Protein AF-A0A1S3IBM8-F1 (afdb_monomer)

Foldseek 3Di:
DDPPPPVVVVVVVVDPDDDPPDDPLLVQLVLLLVVLLVLQDQDDFDDPDPPDPPDDDPDDDDDDDDDDDDDDDDDDDDDDDDDDDDDDDDDDDDDDDDDDDDDDDDDDPDDDDPLGRDDQDPVNGGFAELEEEEEELEQVDDPVLLLLVLLLVLLVLLSNCLSWNQAQPGYFYWYWYDFALVRTGTLGASNGDRHSVVVSVSSNPDDSPYHHGHALLSNLVVVLVRCVPRVPDSGQAEYEYEDAADHPDNDQNLVSLVVCVVVRYQYAYEYEADRDDVVSRPSRHDVSRYHYHPGSVSSSSSSNSSSVVSVVVSVVVVVVVVVVVVVVVVVVVVVVVVVVVVVVVVVVPDDDDCPPVCVVVVVVVVVVVVVVVVVVVVVVVVVVVVVVVVVVVVVVVVVVD

pLDDT: mean 71.66, std 25.88, range [25.94, 98.75]

Nearest PDB structures (foldseek):
  4cnb-assembly2_B  TM=8.809E-01  e=1.265E-12  Mytilus galloprovincialis
  4cn8-assembly1_A  TM=8.546E-01  e=6.283E-13  Mytilus galloprovincialis
  4cn9-assembly2_B  TM=8.819E-01  e=2.137E-12  Mytilus galloprovincialis
  4dmu-assembly5_J  TM=8.971E-01  e=1.902E-12  Homo sapiens
  4cnb-assembly1_A  TM=8.660E-01  e=1.902E-12  Mytilus galloprovincialis

Radius of gyration: 34.98 Å; Cα contacts (8 Å, |Δi|>4): 449; chains: 1; bounding box: 88×86×100 Å

Sequence (401 aa):
MKTTSIQAFIICATLVFSVEGRVDQNAMAKKILDKISSFLVPKKAAAPRGPAGGSGPPGSVAATAVKGPLGLKATSRMAATAKKAVAPRGPAGRSGTPGSVAATAVKGPLGLKATSRVAATANGEPPNLDFLFVLDSSGSIKAKHFDKAKKAVQAQVDIIDLKSKISQSGTHVGLIEFSSPAKTHVEFTLRQYTSAAAIKAAVGKINYDKGSSTATADALRLAKKHFDQHGVRDNVKVLWVITDGQSNRGGNPKIPADELKNNEVEICVVGIGDRIDWDEIKDIALPDCYFDMESYEQMLQITVLARSMARKEAATKASQAKRAWTLAVNKAKTATVAKAKTATVAKAKTPPDAAALAKAAAAARAKALAKGRAIAISKAKAASTAIAKTFAKMNSMARQQ

InterPro domains:
  IPR002035 von Willebrand factor, type A [PF00092] (130-301)
  IPR002035 von Willebrand factor, type A [PS50234] (130-309)
  IPR002035 von Willebrand factor, type A [SM00327] (128-306)
  IPR036465 von Willebrand factor A-like domain superfamily [G3DSA:3.40.50.410] (119-324)
  IPR036465 von Willebrand factor A-like domain superfamily [SSF53300] (121-302)
  IPR05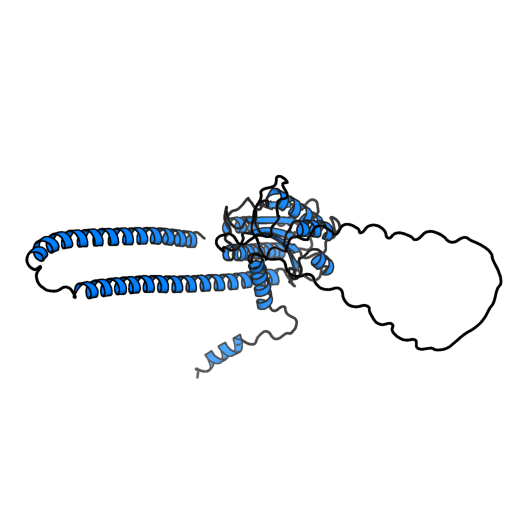0525 Extracellular Matrix Assembly and Organization [PTHR24020] (119-308)

Secondary structure (DSSP, 8-state):
--SSTTHHHHHHTT-----TTS--HHHHHHHHHHHHHHTTSPPPPPPPPPPPPPPPPPP-PPP----------------------PPPPPPPPPPPPPPPP-------S-------TT---TT-PPPPEEEEEEEE--TTS-HHHHHHHHHHHHHHHHHHHHHS-BSSSSBEEEEEEESSGGG-EEEE-TTT--SHHHHHHHHHH------SS--HHHHHHHHHHHHHHH--SSSEEEEEEEESS---SSS-THHHHHHHHHTTEEEEEEEESTT--HHHHHHHSPTT-EEEES-HHHHHHHHHHHHHHHHHHHHHHHHHHHHHHHHHHHHHHHHHHHHHHHHHHHTT---S--HHHHHHHHHHHHHHHHHHHHHHHHHHHHHHHHHHHHHHHHHHHHH--

Mean predicted aligned error: 17.94 Å

Organism: Lingula anatina (NCBI:txid7574)

Solvent-accessible surface area (backbone atoms only — not comparable to full-atom values): 23576 Å² total; per-residue (Å²): 141,82,84,68,69,62,61,55,53,65,60,57,75,77,68,84,80,89,63,97,86,64,82,56,52,67,60,52,14,46,50,55,50,50,53,62,53,50,69,37,49,62,55,78,65,73,73,79,80,70,78,78,78,72,81,72,78,81,79,84,76,84,81,87,84,87,90,83,82,90,81,86,89,83,88,85,82,85,86,82,89,79,92,77,83,87,77,82,81,76,82,82,81,81,81,81,81,88,79,79,93,78,91,78,94,75,94,74,99,68,93,73,78,80,86,61,56,58,64,62,44,99,83,73,49,66,59,36,36,36,38,33,38,36,40,60,34,22,52,89,58,48,72,74,42,49,52,31,47,41,54,23,50,40,30,46,43,54,39,43,39,73,76,42,51,42,27,90,90,44,18,26,49,23,36,30,40,25,9,27,73,92,55,47,46,75,79,42,49,39,81,72,44,49,39,58,67,57,47,38,53,52,51,70,68,60,72,84,74,63,24,88,36,34,17,49,16,44,44,38,45,49,49,44,55,44,38,73,71,60,51,75,57,100,41,49,38,33,36,42,37,39,38,53,60,47,65,77,36,69,59,72,39,44,60,39,28,49,54,33,47,74,69,63,34,47,32,29,35,38,40,30,39,90,57,46,49,67,66,62,48,59,57,38,24,42,89,94,28,67,42,90,30,79,33,47,67,53,45,27,52,25,34,47,49,25,32,53,52,48,50,52,53,50,54,50,52,52,51,49,52,53,50,53,51,52,52,51,54,51,52,54,51,50,52,51,52,50,55,51,52,54,57,55,59,68,66,74,74,73,83,95,85,53,78,78,61,46,60,64,50,46,57,54,44,53,56,50,50,52,52,49,50,51,50,51,50,50,52,51,48,50,52,49,51,53,51,49,50,53,49,50,51,54,52,49,56,65,70,76,104

Structure (mmCIF, N/CA/C/O backbone):
data_AF-A0A1S3IBM8-F1
#
_entry.id   AF-A0A1S3IBM8-F1
#
loop_
_atom_site.group_PDB
_atom_site.id
_atom_site.type_symbol
_atom_site.label_atom_id
_atom_site.label_alt_id
_atom_site.label_comp_id
_atom_site.label_asym_id
_atom_site.label_entity_id
_atom_site.label_seq_id
_atom_site.pdbx_PDB_ins_code
_atom_site.Cartn_x
_atom_site.Cartn_y
_atom_site.Cartn_z
_atom_site.occupancy
_atom_site.B_iso_or_equiv
_atom_site.auth_seq_id
_atom_site.auth_comp_id
_atom_site.auth_asym_id
_atom_site.auth_atom_id
_atom_site.pdbx_PDB_model_num
ATOM 1 N N . MET A 1 1 ? 30.292 -3.135 45.418 1.00 42.59 1 MET A N 1
ATOM 2 C CA . MET A 1 1 ? 30.169 -3.835 44.112 1.00 42.59 1 MET A CA 1
ATOM 3 C C . MET A 1 1 ? 28.907 -4.698 44.186 1.00 42.59 1 MET A C 1
ATOM 5 O O . MET A 1 1 ? 28.865 -5.529 45.068 1.00 42.59 1 MET A O 1
ATOM 9 N N . LYS A 1 2 ? 27.815 -4.566 43.429 1.00 42.88 2 LYS A N 1
ATOM 10 C CA . LYS A 1 2 ? 27.497 -3.876 42.174 1.00 42.88 2 LYS A CA 1
ATOM 11 C C . LYS A 1 2 ? 26.000 -3.482 42.212 1.00 42.88 2 LYS A C 1
ATOM 13 O O . LYS A 1 2 ? 25.145 -4.329 41.993 1.00 42.88 2 LYS A O 1
ATOM 18 N N . THR A 1 3 ? 25.678 -2.214 42.456 1.00 43.75 3 THR A N 1
ATOM 19 C CA . THR A 1 3 ? 24.352 -1.612 42.160 1.00 43.75 3 THR A CA 1
ATOM 20 C C . THR A 1 3 ? 24.443 -0.547 41.061 1.00 43.75 3 THR A C 1
ATOM 22 O O . THR A 1 3 ? 23.444 0.030 40.651 1.00 43.75 3 THR A O 1
ATOM 25 N N . THR A 1 4 ? 25.630 -0.348 40.490 1.00 46.41 4 THR A N 1
ATOM 26 C CA . THR A 1 4 ? 25.917 0.640 39.440 1.00 46.41 4 THR A CA 1
ATOM 27 C C . THR A 1 4 ? 25.684 0.141 38.009 1.00 46.41 4 THR A C 1
ATOM 29 O O . THR A 1 4 ? 25.789 0.920 37.069 1.00 46.41 4 THR A O 1
ATOM 32 N N . SER A 1 5 ? 25.320 -1.130 37.803 1.00 51.97 5 SER A N 1
ATOM 33 C CA . SER A 1 5 ? 25.244 -1.713 36.450 1.00 51.97 5 SER A CA 1
ATOM 34 C C . SER A 1 5 ? 23.889 -1.559 35.745 1.00 51.97 5 SER A C 1
ATOM 36 O O . SER A 1 5 ? 23.819 -1.796 34.544 1.00 51.97 5 SER A O 1
ATOM 38 N N . ILE A 1 6 ? 22.817 -1.170 36.447 1.00 45.03 6 ILE A N 1
ATOM 39 C CA . ILE A 1 6 ? 21.471 -1.077 35.843 1.00 45.03 6 ILE A CA 1
ATOM 40 C C . ILE A 1 6 ? 21.149 0.357 35.399 1.00 45.03 6 ILE A C 1
ATOM 42 O O . ILE A 1 6 ? 20.525 0.546 34.358 1.00 45.03 6 ILE A O 1
ATOM 46 N N . GLN A 1 7 ? 21.662 1.380 36.090 1.00 41.28 7 GLN A N 1
ATOM 47 C CA . GLN A 1 7 ? 21.519 2.763 35.616 1.00 41.28 7 GLN A CA 1
ATOM 48 C C . GLN A 1 7 ? 22.456 3.098 34.447 1.00 41.28 7 GLN A C 1
ATOM 50 O O . GLN A 1 7 ? 22.062 3.855 33.566 1.00 41.28 7 GLN A O 1
ATOM 55 N N . ALA A 1 8 ? 23.623 2.453 34.343 1.00 40.88 8 ALA A N 1
ATOM 56 C CA . ALA A 1 8 ? 24.490 2.591 33.170 1.00 40.88 8 ALA A CA 1
ATOM 57 C C . ALA A 1 8 ? 23.877 1.968 31.898 1.00 40.88 8 ALA A C 1
ATOM 59 O O . ALA A 1 8 ? 24.121 2.457 30.801 1.00 40.88 8 ALA A O 1
ATOM 60 N N . PHE A 1 9 ? 23.023 0.944 32.024 1.00 39.56 9 PHE A N 1
ATOM 61 C CA . PHE A 1 9 ? 22.359 0.323 30.870 1.00 39.56 9 PHE A CA 1
ATOM 62 C C . PHE A 1 9 ? 21.136 1.115 30.382 1.00 39.56 9 PHE A C 1
ATOM 64 O O . PHE A 1 9 ? 20.839 1.124 29.191 1.00 39.56 9 PHE A O 1
ATOM 71 N N . ILE A 1 10 ? 20.456 1.833 31.282 1.00 40.97 10 ILE A N 1
ATOM 72 C CA . ILE A 1 10 ? 19.321 2.699 30.923 1.00 40.97 10 ILE A CA 1
ATOM 73 C C . ILE A 1 10 ? 19.801 4.048 30.361 1.00 40.97 10 ILE A C 1
ATOM 75 O O . ILE A 1 10 ? 19.114 4.630 29.529 1.00 40.97 10 ILE A O 1
ATOM 79 N N . ILE A 1 11 ? 21.001 4.510 30.732 1.00 37.56 11 ILE A N 1
ATOM 80 C CA . ILE A 1 11 ? 21.598 5.742 30.186 1.00 37.56 11 ILE A CA 1
ATOM 81 C C . ILE A 1 11 ? 22.344 5.482 28.857 1.00 37.56 11 ILE A C 1
ATOM 83 O O . ILE A 1 11 ? 22.454 6.381 28.029 1.00 37.56 11 ILE A O 1
ATOM 87 N N . CYS A 1 12 ? 22.785 4.246 28.585 1.00 33.19 12 CYS A N 1
ATOM 88 C CA . CYS A 1 12 ? 23.475 3.893 27.334 1.00 33.19 12 CYS A CA 1
ATOM 89 C C . CYS A 1 12 ? 22.524 3.481 26.184 1.00 33.19 12 CYS A C 1
ATOM 91 O O . CYS A 1 12 ? 22.919 3.501 25.022 1.00 33.19 12 CYS A O 1
ATOM 93 N N . ALA A 1 13 ? 21.246 3.185 26.462 1.00 37.09 13 ALA A N 1
ATOM 94 C CA . ALA A 1 13 ? 20.251 2.865 25.426 1.00 37.09 13 ALA A CA 1
ATOM 95 C C . ALA A 1 13 ? 19.535 4.097 24.824 1.00 37.09 13 ALA A C 1
ATOM 97 O O . ALA A 1 13 ? 18.741 3.952 23.897 1.00 37.09 13 ALA A O 1
ATOM 98 N N . THR A 1 14 ? 19.817 5.304 25.322 1.00 40.78 14 THR A N 1
ATOM 99 C CA . THR A 1 14 ? 19.247 6.576 24.836 1.00 40.78 14 THR A CA 1
ATOM 100 C C . THR A 1 14 ? 20.252 7.480 24.119 1.00 40.78 14 THR A C 1
ATOM 102 O O . THR A 1 14 ? 19.877 8.572 23.704 1.00 40.78 14 THR A O 1
ATOM 105 N N . LEU A 1 15 ? 21.499 7.041 23.905 1.00 42.06 15 LEU A N 1
ATOM 106 C CA . LEU A 1 15 ? 22.531 7.846 23.236 1.00 42.06 15 LEU A CA 1
ATOM 107 C C . LEU A 1 15 ? 23.405 7.038 22.265 1.00 42.06 15 LEU A C 1
ATOM 109 O O . LEU A 1 15 ? 24.627 7.056 22.352 1.00 42.06 15 LEU A O 1
ATOM 113 N N . VAL A 1 16 ? 22.784 6.396 21.273 1.00 42.50 16 VAL A N 1
ATOM 114 C CA . VAL A 1 16 ? 23.435 6.169 19.971 1.00 42.50 16 VAL A CA 1
ATOM 115 C C . VAL A 1 16 ? 22.404 6.404 18.871 1.00 42.50 16 VAL A C 1
ATOM 117 O O . VAL A 1 16 ? 21.746 5.475 18.427 1.00 42.50 16 VAL A O 1
ATOM 120 N N . PHE A 1 17 ? 22.218 7.669 18.495 1.00 37.12 17 PHE A N 1
ATOM 121 C CA . PHE A 1 17 ? 22.177 8.129 17.101 1.00 37.12 17 PHE A CA 1
ATOM 122 C C . PHE A 1 17 ? 22.164 9.661 17.099 1.00 37.12 17 PHE A C 1
ATOM 124 O O . PHE A 1 17 ? 21.140 10.308 16.918 1.00 37.12 17 PHE A O 1
ATOM 131 N N . SER A 1 18 ? 23.344 10.235 17.328 1.00 40.28 18 SER A N 1
ATOM 132 C CA . SER A 1 18 ? 23.696 11.521 16.735 1.00 40.28 18 SER A CA 1
ATOM 133 C C . SER A 1 18 ? 24.179 11.221 15.320 1.00 40.28 18 SER A C 1
ATOM 135 O O . SER A 1 18 ? 25.086 10.406 15.193 1.00 40.28 18 SER A O 1
ATOM 137 N N . VAL A 1 19 ? 23.513 11.766 14.299 1.00 36.59 19 VAL A N 1
ATOM 138 C CA . VAL A 1 19 ? 24.089 12.417 13.104 1.00 36.59 19 VAL A CA 1
ATOM 139 C C . VAL A 1 19 ? 22.907 13.092 12.396 1.00 36.59 19 VAL A C 1
ATOM 141 O O . VAL A 1 19 ? 22.022 12.419 11.862 1.00 36.59 19 VAL A O 1
ATOM 144 N N . GLU A 1 20 ? 22.885 14.423 12.414 1.00 43.97 20 GLU A N 1
ATOM 145 C CA . GLU A 1 20 ? 22.071 15.246 11.519 1.00 43.97 20 GLU A CA 1
ATOM 146 C C . GLU A 1 20 ? 22.307 14.797 10.070 1.00 43.97 20 GLU A C 1
ATOM 148 O O . GLU A 1 20 ? 23.433 14.817 9.579 1.00 43.97 20 GLU A O 1
ATOM 153 N N . GLY A 1 21 ? 21.245 14.320 9.416 1.00 45.16 21 GLY A N 1
ATOM 154 C CA . GLY A 1 21 ? 21.283 13.831 8.034 1.00 45.16 21 GLY A CA 1
ATOM 155 C C . GLY A 1 21 ? 20.590 12.488 7.793 1.00 45.16 21 GLY A C 1
ATOM 156 O O . GLY A 1 21 ? 20.421 12.113 6.641 1.00 45.16 21 GLY A O 1
ATOM 157 N N . ARG A 1 22 ? 20.150 11.765 8.832 1.00 54.31 22 ARG A N 1
ATOM 158 C CA . ARG A 1 22 ? 19.335 10.549 8.658 1.00 54.31 22 ARG A CA 1
ATOM 159 C C . ARG A 1 22 ? 17.860 10.856 8.841 1.00 54.31 22 ARG A C 1
ATOM 161 O O . ARG A 1 22 ? 17.474 11.460 9.839 1.00 54.31 22 ARG A O 1
ATOM 168 N N . VAL A 1 23 ? 17.040 10.392 7.901 1.00 63.94 23 VAL A N 1
ATOM 169 C CA . VAL A 1 23 ? 15.581 10.352 8.039 1.00 63.94 23 VAL A CA 1
ATOM 170 C C . VAL A 1 23 ? 15.216 9.799 9.421 1.00 63.94 23 VAL A C 1
ATOM 172 O O . VAL A 1 23 ? 15.573 8.665 9.753 1.00 63.94 23 VAL A O 1
ATOM 175 N N . ASP A 1 24 ? 14.477 10.575 10.222 1.00 86.88 24 ASP A N 1
ATOM 176 C CA . ASP A 1 24 ? 13.868 10.055 11.446 1.00 86.88 24 ASP A CA 1
ATOM 177 C C . ASP A 1 24 ? 12.844 8.984 11.053 1.00 86.88 24 ASP A C 1
ATOM 179 O O . ASP A 1 24 ? 11.724 9.267 10.613 1.00 86.88 24 ASP A O 1
ATOM 183 N N . GLN A 1 25 ? 13.255 7.723 11.200 1.00 88.31 25 GLN A N 1
ATOM 184 C CA . GLN A 1 25 ? 12.445 6.561 10.860 1.00 88.31 25 GLN A CA 1
ATOM 185 C C . GLN A 1 25 ? 11.108 6.558 11.610 1.00 88.31 25 GLN A C 1
ATOM 187 O O . GLN A 1 25 ? 10.106 6.110 11.051 1.00 88.31 25 GLN A O 1
ATOM 192 N N . ASN A 1 26 ? 11.055 7.079 12.845 1.00 91.69 26 ASN A N 1
ATOM 193 C CA . ASN A 1 26 ? 9.807 7.179 13.599 1.00 91.69 26 ASN A CA 1
ATOM 194 C C . ASN A 1 26 ? 8.888 8.237 12.994 1.00 91.69 26 ASN A C 1
ATOM 196 O O . ASN A 1 26 ? 7.699 7.970 12.803 1.00 91.69 26 ASN A O 1
ATOM 200 N N . ALA A 1 27 ? 9.426 9.414 12.667 1.00 93.81 27 ALA A N 1
ATOM 201 C CA . ALA A 1 27 ? 8.660 10.473 12.020 1.00 93.81 27 ALA A CA 1
ATOM 202 C C . ALA A 1 27 ? 8.126 10.024 10.654 1.00 93.81 27 ALA A C 1
ATOM 204 O O . ALA A 1 27 ? 6.948 10.231 10.359 1.00 93.81 27 ALA A O 1
ATOM 205 N N . MET A 1 28 ? 8.940 9.342 9.845 1.00 94.31 28 MET A N 1
ATOM 206 C CA . MET A 1 28 ? 8.507 8.835 8.543 1.00 94.31 28 MET A CA 1
ATOM 207 C C . MET A 1 28 ? 7.487 7.694 8.672 1.00 94.31 28 MET A C 1
ATOM 209 O O . MET A 1 28 ? 6.481 7.689 7.961 1.00 94.31 28 MET A O 1
ATOM 213 N N . ALA A 1 29 ? 7.677 6.773 9.622 1.00 95.69 29 ALA A N 1
ATOM 214 C CA . ALA A 1 29 ? 6.699 5.726 9.917 1.00 95.69 29 ALA A CA 1
ATOM 215 C C . ALA A 1 29 ? 5.352 6.323 10.347 1.00 95.69 29 ALA A C 1
ATOM 217 O O . ALA A 1 29 ? 4.295 5.895 9.874 1.00 95.69 29 ALA A O 1
ATOM 218 N N . LYS A 1 30 ? 5.387 7.356 11.196 1.00 95.44 30 LYS A N 1
ATOM 219 C CA . LYS A 1 30 ? 4.201 8.111 11.600 1.00 95.44 30 LYS A CA 1
ATOM 220 C C . LYS A 1 30 ? 3.569 8.842 10.415 1.00 95.44 30 LYS A C 1
ATOM 222 O O . LYS A 1 30 ? 2.357 8.765 10.258 1.00 95.44 30 LYS A O 1
ATOM 227 N N . LYS A 1 31 ? 4.361 9.472 9.538 1.00 95.50 31 LYS A N 1
ATOM 228 C CA . LYS A 1 31 ? 3.876 10.140 8.316 1.00 95.50 31 LYS A CA 1
ATOM 229 C C . LYS A 1 31 ? 3.099 9.171 7.421 1.00 95.50 31 LYS A C 1
ATOM 231 O O . LYS A 1 31 ? 2.000 9.501 6.983 1.00 95.50 31 LYS A O 1
ATOM 236 N N . ILE A 1 32 ? 3.625 7.964 7.191 1.00 94.62 32 ILE A N 1
ATOM 237 C CA . ILE A 1 32 ? 2.930 6.910 6.431 1.00 94.62 32 ILE A CA 1
ATOM 238 C C . ILE A 1 32 ? 1.613 6.536 7.119 1.00 94.62 32 ILE A C 1
ATOM 240 O O . ILE A 1 32 ? 0.559 6.500 6.480 1.00 94.62 32 ILE A O 1
ATOM 244 N N . LEU A 1 33 ? 1.657 6.284 8.429 1.00 94.75 33 LEU A N 1
ATOM 245 C CA . LEU A 1 33 ? 0.488 5.871 9.202 1.00 94.75 33 LEU A CA 1
ATOM 246 C C . LEU A 1 33 ? -0.621 6.932 9.216 1.00 94.75 33 LEU A C 1
ATOM 248 O O . LEU A 1 33 ? -1.801 6.603 9.045 1.00 94.75 33 LEU A O 1
ATOM 252 N N . ASP A 1 34 ? -0.243 8.193 9.403 1.00 95.06 34 ASP A N 1
ATOM 253 C CA . ASP A 1 34 ? -1.141 9.342 9.386 1.00 95.06 34 ASP A CA 1
ATOM 254 C C . ASP A 1 34 ? -1.739 9.527 7.992 1.00 95.06 34 ASP A C 1
ATOM 256 O O . ASP A 1 34 ? -2.946 9.728 7.870 1.00 95.06 34 ASP A O 1
ATOM 260 N N . LYS A 1 35 ? -0.936 9.368 6.931 1.00 95.25 35 LYS A N 1
ATOM 261 C CA . LYS A 1 35 ? -1.424 9.484 5.554 1.00 95.25 35 LYS A CA 1
ATOM 262 C C . LYS A 1 35 ? -2.462 8.415 5.223 1.00 95.25 35 LYS A C 1
ATOM 264 O O . LYS A 1 35 ? -3.531 8.752 4.723 1.00 95.25 35 LYS A O 1
ATOM 269 N N . ILE A 1 36 ? -2.220 7.157 5.588 1.00 94.00 36 ILE A N 1
ATOM 270 C CA . ILE A 1 36 ? -3.209 6.078 5.411 1.00 94.00 36 ILE A CA 1
ATOM 271 C C . ILE A 1 36 ? -4.475 6.360 6.216 1.00 94.00 36 ILE A C 1
ATOM 273 O O . ILE A 1 36 ? -5.585 6.165 5.728 1.00 94.00 36 ILE A O 1
ATOM 277 N N . SER A 1 37 ? -4.312 6.851 7.445 1.00 93.12 37 SER A N 1
ATOM 278 C CA . SER A 1 37 ? -5.446 7.230 8.289 1.00 93.12 37 SER A CA 1
ATOM 279 C C . SER A 1 37 ? -6.232 8.402 7.689 1.00 93.12 37 SER A C 1
ATOM 281 O O . SER A 1 37 ? -7.447 8.454 7.848 1.00 93.12 37 SER A O 1
ATOM 283 N N . SER A 1 38 ? -5.573 9.309 6.962 1.00 93.00 38 SER A N 1
ATOM 284 C CA . SER A 1 38 ? -6.215 10.463 6.327 1.00 93.00 38 SER A CA 1
ATOM 285 C C . SER A 1 38 ? -7.168 10.083 5.190 1.00 93.00 38 SER A C 1
ATOM 287 O O . SER A 1 38 ? -8.171 10.768 5.007 1.00 93.00 38 SER A O 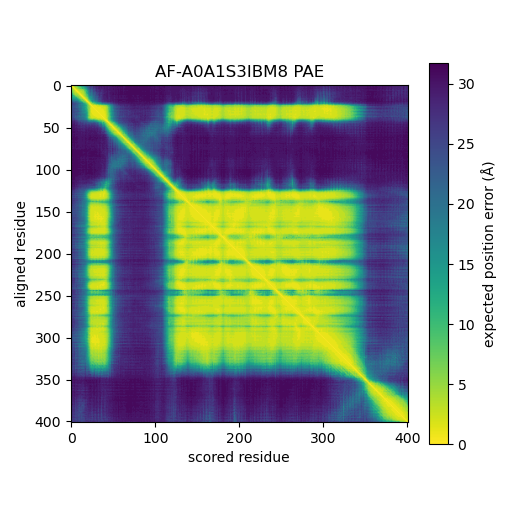1
ATOM 289 N N . PHE A 1 39 ? -6.934 8.966 4.488 1.00 92.50 39 PHE A N 1
ATOM 290 C CA . PHE A 1 39 ? -7.875 8.449 3.479 1.00 92.50 39 PHE A CA 1
ATOM 291 C C . PHE A 1 39 ? -9.205 7.998 4.092 1.00 92.50 39 PHE A C 1
ATOM 293 O O . PHE A 1 39 ? -10.223 7.937 3.411 1.00 92.50 39 PHE A O 1
ATOM 300 N N . LEU A 1 40 ? -9.198 7.693 5.391 1.00 90.25 40 LEU A N 1
ATOM 301 C CA . LEU A 1 40 ? -10.364 7.254 6.150 1.00 90.25 40 LEU A CA 1
ATOM 302 C C . LEU A 1 40 ? -11.107 8.418 6.818 1.00 90.25 40 LEU A C 1
ATOM 304 O O . LEU A 1 40 ? -12.043 8.199 7.587 1.00 90.25 40 LEU A O 1
ATOM 308 N N . VAL A 1 41 ? -10.698 9.659 6.557 1.00 85.75 41 VAL A N 1
ATOM 309 C CA . VAL A 1 41 ? -11.414 10.843 7.027 1.00 85.75 41 VAL A CA 1
ATOM 310 C C . VAL A 1 41 ? -12.356 11.304 5.913 1.00 85.75 41 VAL A C 1
ATOM 312 O O . VAL A 1 41 ? -11.876 11.649 4.831 1.00 85.75 41 VAL A O 1
ATOM 315 N N . PRO A 1 42 ? -13.683 11.352 6.148 1.00 70.81 42 PRO A N 1
ATOM 316 C CA . PRO A 1 42 ? -14.623 11.886 5.170 1.00 70.81 42 PRO A CA 1
ATOM 317 C C . PRO A 1 42 ? -14.230 13.319 4.805 1.00 70.81 42 PRO A C 1
ATOM 319 O O . PRO A 1 42 ? -14.206 14.211 5.658 1.00 70.81 42 PRO A O 1
ATOM 322 N N . LYS A 1 43 ? -13.899 13.560 3.536 1.00 64.75 43 LYS A N 1
ATOM 323 C CA . LYS A 1 43 ? -13.613 14.913 3.057 1.00 64.75 43 LYS A CA 1
ATOM 324 C C . LYS A 1 43 ? -14.944 15.646 2.920 1.00 64.75 43 LYS A C 1
ATOM 326 O O . LYS A 1 43 ? -15.854 15.157 2.257 1.00 64.75 43 LYS A O 1
ATOM 331 N N . LYS A 1 44 ? -15.065 16.824 3.541 1.00 50.34 44 LYS A N 1
ATOM 332 C CA . LYS A 1 44 ? -16.247 17.685 3.383 1.00 50.34 44 LYS A CA 1
ATOM 333 C C . LYS A 1 44 ? -16.483 17.895 1.884 1.00 50.34 44 LYS A C 1
ATOM 335 O O . LYS A 1 44 ? -15.551 18.291 1.182 1.00 50.34 44 LYS A O 1
ATOM 340 N N . ALA A 1 45 ? -17.691 17.597 1.402 1.00 46.84 45 ALA A N 1
ATOM 341 C CA . ALA A 1 45 ? -18.041 17.806 0.003 1.00 46.84 45 ALA A CA 1
ATOM 342 C C . ALA A 1 45 ? -17.708 19.256 -0.373 1.00 46.84 45 ALA A C 1
ATOM 344 O O . ALA A 1 45 ? -18.158 20.195 0.291 1.00 46.84 45 ALA A O 1
ATOM 345 N N . ALA A 1 46 ? -16.873 19.438 -1.397 1.00 38.88 46 ALA A N 1
ATOM 346 C CA . ALA A 1 46 ? -16.693 20.753 -1.985 1.00 38.88 46 ALA A CA 1
ATOM 347 C C . ALA A 1 46 ? -18.067 21.210 -2.487 1.00 38.88 46 ALA A C 1
ATOM 349 O O . ALA A 1 46 ? -18.778 20.425 -3.119 1.00 38.88 46 ALA A O 1
ATOM 350 N N . ALA A 1 47 ? -18.456 22.446 -2.166 1.00 31.97 47 ALA A N 1
ATOM 351 C CA . ALA A 1 47 ? -19.676 23.026 -2.712 1.00 31.97 47 ALA A CA 1
ATOM 352 C C . ALA A 1 47 ? -19.657 22.859 -4.243 1.00 31.97 47 ALA A C 1
ATOM 354 O O . ALA A 1 47 ? -18.579 22.998 -4.838 1.00 31.97 47 ALA A O 1
ATOM 355 N N . PRO A 1 48 ? -20.796 22.533 -4.883 1.00 38.53 48 PRO A N 1
ATOM 356 C CA . PRO A 1 48 ? -20.840 22.439 -6.333 1.00 38.53 48 PRO A CA 1
ATOM 357 C C . PRO A 1 48 ? -20.272 23.737 -6.906 1.00 38.53 48 PRO A C 1
ATOM 359 O O . PRO A 1 48 ? -20.706 24.829 -6.529 1.00 38.53 48 PRO A O 1
ATOM 362 N N . ARG A 1 49 ? -19.257 23.627 -7.774 1.00 41.16 49 ARG A N 1
ATOM 363 C CA . ARG A 1 49 ? -18.820 24.775 -8.569 1.00 41.16 49 ARG A CA 1
ATOM 364 C C . ARG A 1 49 ? -20.061 25.242 -9.321 1.00 41.16 49 ARG A C 1
ATOM 366 O O . ARG A 1 49 ? -20.669 24.446 -10.035 1.00 41.16 49 ARG A O 1
ATOM 373 N N . GLY A 1 50 ? -20.467 26.491 -9.092 1.00 36.81 50 GLY A N 1
ATOM 374 C CA . GLY A 1 50 ? -21.554 27.093 -9.852 1.00 36.81 50 GLY A CA 1
ATOM 375 C C . GLY A 1 50 ? -21.276 26.950 -11.353 1.00 36.81 50 GLY A C 1
ATOM 376 O O . GLY A 1 50 ? -20.107 26.824 -11.739 1.00 36.81 50 GLY A O 1
ATOM 377 N N . PRO A 1 51 ? -22.319 26.933 -12.200 1.00 41.53 51 PRO A N 1
ATOM 378 C CA . PRO A 1 51 ? -22.117 26.932 -13.642 1.00 41.53 51 PRO A CA 1
ATOM 379 C C . PRO A 1 51 ? -21.156 28.065 -14.010 1.00 41.53 51 PRO A C 1
ATOM 381 O O . PRO A 1 51 ? -21.214 29.145 -13.415 1.00 41.53 51 PRO A O 1
ATOM 384 N N . ALA A 1 52 ? -20.239 27.797 -14.944 1.00 38.56 52 ALA A N 1
ATOM 385 C CA . ALA A 1 52 ? -19.332 28.813 -15.456 1.00 38.56 52 ALA A CA 1
ATOM 386 C C . ALA A 1 52 ? -20.158 30.048 -15.838 1.00 38.56 52 ALA A C 1
ATOM 388 O O . ALA A 1 52 ? -21.144 29.925 -16.567 1.00 38.56 52 ALA A O 1
ATOM 389 N N . GLY A 1 53 ? -19.799 31.210 -15.284 1.00 34.25 53 GLY A N 1
ATOM 390 C CA . GLY A 1 53 ? -20.470 32.461 -15.611 1.00 34.25 53 GLY A CA 1
ATOM 391 C C . GLY A 1 53 ? -20.464 32.628 -17.125 1.00 34.25 53 GLY A C 1
ATOM 392 O O . GLY A 1 53 ? -19.399 32.570 -17.739 1.00 34.25 53 GLY A O 1
ATOM 393 N N . GLY A 1 54 ? -21.651 32.757 -17.722 1.00 36.19 54 GLY A N 1
ATOM 394 C CA . GLY A 1 54 ? -21.775 32.996 -19.154 1.00 36.19 54 GLY A CA 1
ATOM 395 C C . GLY A 1 54 ? -20.938 34.211 -19.544 1.00 36.19 54 GLY A C 1
ATOM 396 O O . GLY A 1 54 ? -20.896 35.201 -18.812 1.00 36.19 54 GLY A O 1
ATOM 397 N N . SER A 1 55 ? -20.246 34.121 -20.678 1.00 39.06 55 SER A N 1
ATOM 398 C CA . SER A 1 55 ? -19.555 35.257 -21.281 1.00 39.06 55 SER A CA 1
ATOM 399 C C . SER A 1 55 ? -20.528 36.431 -21.379 1.00 39.06 55 SER A C 1
ATOM 401 O O . SER A 1 55 ? -21.579 36.304 -22.011 1.00 39.06 55 SER A O 1
ATOM 403 N N . GLY A 1 56 ? -20.199 37.545 -20.721 1.00 34.38 56 GLY A N 1
ATOM 404 C CA . GLY A 1 56 ? -20.995 38.765 -20.808 1.00 34.38 56 GLY A CA 1
ATOM 405 C C . GLY A 1 56 ? -21.153 39.202 -22.269 1.00 34.38 56 GLY A C 1
ATOM 406 O O . GLY A 1 56 ? -20.262 38.929 -23.080 1.00 34.38 56 GLY A O 1
ATOM 407 N N . PRO A 1 57 ? -22.276 39.846 -22.629 1.00 40.25 57 PRO A N 1
ATOM 408 C CA . PRO A 1 57 ? -22.472 40.325 -23.988 1.00 40.25 57 PRO A CA 1
ATOM 409 C C . PRO A 1 57 ? -21.322 41.273 -24.373 1.00 40.25 57 PRO A C 1
ATOM 411 O O . PRO A 1 57 ? -20.891 42.070 -23.532 1.00 40.25 57 PRO A O 1
ATOM 414 N N . PRO A 1 58 ? -20.796 41.191 -25.610 1.00 39.69 58 PRO A N 1
ATOM 415 C CA . PRO A 1 58 ? -19.752 42.098 -26.065 1.00 39.69 58 PRO A CA 1
ATOM 416 C C . PRO A 1 58 ? -20.226 43.547 -25.921 1.00 39.69 58 PRO A C 1
ATOM 418 O O . PRO A 1 58 ? -21.347 43.889 -26.299 1.00 39.69 58 PRO A O 1
ATOM 421 N N . GLY A 1 59 ? -19.370 44.385 -25.331 1.00 34.53 59 GLY A N 1
ATOM 422 C CA . GLY A 1 59 ? -19.656 45.800 -25.120 1.00 34.53 59 GLY A CA 1
ATOM 423 C C . GLY A 1 59 ? -19.999 46.488 -26.438 1.00 34.53 59 GLY A C 1
ATOM 424 O O . GLY A 1 59 ? -19.309 46.310 -27.441 1.00 34.53 59 GLY A O 1
ATOM 425 N N . SER A 1 60 ? -21.076 47.270 -26.430 1.00 36.03 60 SER A N 1
ATOM 426 C CA . SER A 1 60 ? -21.509 48.070 -27.571 1.00 36.03 60 SER A CA 1
ATOM 427 C C . SER A 1 60 ? -20.412 49.061 -27.959 1.00 36.03 60 SER A C 1
ATOM 429 O O . SER A 1 60 ? -20.117 49.996 -27.211 1.00 36.03 60 SER A O 1
ATOM 431 N N . VAL A 1 61 ? -19.810 48.865 -29.131 1.00 36.66 61 VAL A N 1
ATOM 432 C CA . VAL A 1 61 ? -18.944 49.865 -29.756 1.00 36.66 61 VAL A CA 1
ATOM 433 C C . VAL A 1 61 ? -19.806 51.042 -30.207 1.00 36.66 61 VAL A C 1
ATOM 435 O O . VAL A 1 61 ? -20.714 50.890 -31.022 1.00 36.66 61 VAL A O 1
ATOM 438 N N . ALA A 1 62 ? -19.544 52.219 -29.640 1.00 34.44 62 ALA A N 1
ATOM 439 C CA . ALA A 1 62 ? -20.133 53.463 -30.107 1.00 34.44 62 ALA A CA 1
ATOM 440 C C . ALA A 1 62 ? -19.629 53.747 -31.528 1.00 34.44 62 ALA A C 1
ATOM 442 O O . ALA A 1 62 ? -18.425 53.794 -31.785 1.00 34.44 62 ALA A O 1
ATOM 443 N N . ALA A 1 63 ? -20.573 53.892 -32.451 1.00 30.66 63 ALA A N 1
ATOM 444 C CA . ALA A 1 63 ? -20.310 54.205 -33.838 1.00 30.66 63 ALA A CA 1
ATOM 445 C C . ALA A 1 63 ? -19.908 55.679 -34.027 1.00 30.66 63 ALA A C 1
ATOM 447 O O . ALA A 1 63 ? -20.473 56.580 -33.408 1.00 30.66 63 ALA A O 1
ATOM 448 N N . THR A 1 64 ? -19.069 55.875 -35.047 1.00 30.56 64 THR A N 1
ATOM 449 C CA . THR A 1 64 ? -18.861 57.084 -35.871 1.00 30.56 64 THR A CA 1
ATOM 450 C C . THR A 1 64 ? -17.883 58.159 -35.380 1.00 30.56 64 TH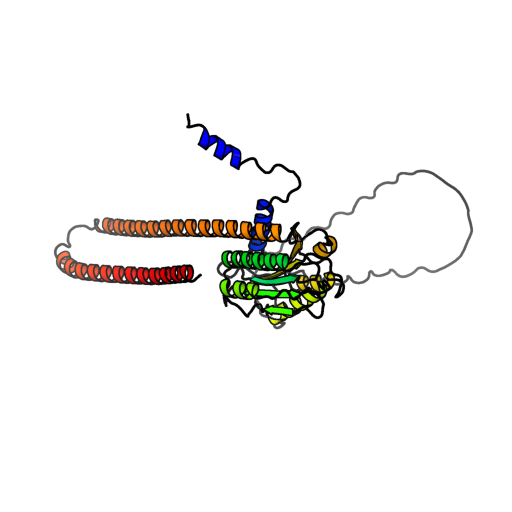R A C 1
ATOM 452 O O . THR A 1 64 ? -18.185 58.926 -34.477 1.00 30.56 64 THR A O 1
ATOM 455 N N . ALA A 1 65 ? -16.773 58.318 -36.117 1.00 31.33 65 ALA A N 1
ATOM 456 C CA . ALA A 1 65 ? -16.364 59.608 -36.687 1.00 31.33 65 ALA A CA 1
ATOM 457 C C . ALA A 1 65 ? -15.370 59.410 -37.852 1.00 31.33 65 ALA A C 1
ATOM 459 O O . ALA A 1 65 ? -14.575 58.475 -37.878 1.00 31.33 65 ALA A O 1
ATOM 460 N N . VAL A 1 66 ? -15.496 60.297 -38.835 1.00 33.09 66 VAL A N 1
ATOM 461 C CA . VAL A 1 66 ? -14.977 60.279 -40.210 1.00 33.09 66 VAL A CA 1
ATOM 462 C C . VAL A 1 66 ? -13.481 60.638 -40.300 1.00 33.09 66 VAL A C 1
ATOM 464 O O . VAL A 1 66 ? -12.933 61.320 -39.442 1.00 33.09 66 VAL A O 1
ATOM 467 N N . LYS A 1 67 ? -12.825 60.176 -41.374 1.00 32.50 67 LYS A N 1
ATOM 468 C CA . LYS A 1 67 ? -11.406 60.371 -41.720 1.00 32.50 67 LYS A CA 1
ATOM 469 C C . LYS A 1 67 ? -11.177 61.672 -42.514 1.00 32.50 67 LYS A C 1
ATOM 471 O O . LYS A 1 67 ? -11.888 61.913 -43.484 1.00 32.50 67 LYS A O 1
ATOM 476 N N . GLY A 1 68 ? -10.121 62.424 -42.187 1.00 29.02 68 GLY A N 1
ATOM 477 C CA . GLY A 1 68 ? -9.531 63.494 -43.016 1.00 29.02 68 GLY A CA 1
ATOM 478 C C . GLY A 1 68 ? -8.586 64.417 -42.219 1.00 29.02 68 GLY A C 1
ATOM 479 O O . GLY A 1 68 ? -8.736 64.502 -41.006 1.00 29.02 68 GLY A O 1
ATOM 480 N N . PRO A 1 69 ? -7.641 65.132 -42.861 1.00 43.62 69 PRO A N 1
ATOM 481 C CA . PRO A 1 69 ? -6.489 64.571 -43.566 1.00 43.62 69 PRO A CA 1
ATOM 482 C C . PRO A 1 69 ? -5.131 64.934 -42.915 1.00 43.62 69 PRO A C 1
ATOM 484 O O . PRO A 1 69 ? -5.032 65.690 -41.955 1.00 43.62 69 PRO A O 1
ATOM 487 N N . LEU A 1 70 ? -4.085 64.328 -43.481 1.00 35.94 70 LEU A N 1
ATOM 488 C CA . LEU A 1 70 ? -2.658 64.422 -43.159 1.00 35.94 70 LEU A CA 1
ATOM 489 C C . LEU A 1 70 ? -2.122 65.862 -43.062 1.00 35.94 70 LEU A C 1
ATOM 491 O O . LEU A 1 70 ? -2.361 66.673 -43.953 1.00 35.94 70 LEU A O 1
ATOM 495 N N . GLY A 1 71 ? -1.281 66.124 -42.055 1.00 28.38 71 GLY A N 1
ATOM 496 C CA . GLY A 1 71 ? -0.539 67.378 -41.946 1.00 28.38 71 GLY A CA 1
ATOM 497 C C . GLY A 1 71 ? 0.567 67.372 -40.885 1.00 28.38 71 GLY A C 1
ATOM 498 O O . GLY A 1 71 ? 0.291 67.379 -39.696 1.00 28.38 71 GLY A O 1
ATOM 499 N N . LEU A 1 72 ? 1.803 67.448 -41.380 1.00 31.88 72 LEU A N 1
ATOM 500 C CA . LEU A 1 72 ? 3.021 68.002 -40.776 1.00 31.88 72 LEU A CA 1
ATOM 501 C C . LEU A 1 72 ? 3.788 67.274 -39.649 1.00 31.88 72 LEU A C 1
ATOM 503 O O . LEU A 1 72 ? 3.298 66.878 -38.599 1.00 31.88 72 LEU A O 1
ATOM 507 N N . LYS A 1 73 ? 5.093 67.202 -39.939 1.00 31.44 73 LYS A N 1
ATOM 508 C CA . LYS A 1 73 ? 6.239 66.762 -39.144 1.00 31.44 73 LYS A CA 1
ATOM 509 C C . LYS A 1 73 ? 6.533 67.750 -38.009 1.00 31.44 73 LYS A C 1
ATOM 511 O O . LYS A 1 73 ? 6.524 68.950 -38.258 1.00 31.44 73 LYS A O 1
ATOM 516 N N . ALA A 1 74 ? 6.981 67.257 -36.854 1.00 31.94 74 ALA A N 1
ATOM 517 C CA . ALA A 1 74 ? 7.940 67.979 -36.017 1.00 31.94 74 ALA A CA 1
ATOM 518 C C . ALA A 1 74 ? 8.732 67.022 -35.118 1.00 31.94 74 ALA A C 1
ATOM 520 O O . ALA A 1 74 ? 8.199 66.157 -34.429 1.00 31.94 74 ALA A O 1
ATOM 521 N N . THR A 1 75 ? 10.040 67.200 -35.185 1.00 32.25 75 THR A N 1
ATOM 522 C CA . THR A 1 75 ? 11.103 66.575 -34.407 1.00 32.25 75 THR A CA 1
ATOM 523 C C . THR A 1 75 ? 11.195 67.156 -32.993 1.00 32.25 75 THR A C 1
ATOM 525 O O . THR A 1 75 ? 10.932 68.341 -32.812 1.00 32.25 75 THR A O 1
ATOM 528 N N . SER A 1 76 ? 11.747 66.369 -32.061 1.00 32.94 76 SER A N 1
ATOM 529 C CA . SER A 1 76 ? 12.814 66.745 -31.104 1.00 32.94 76 SER A CA 1
ATOM 530 C C . SER A 1 76 ? 12.580 66.425 -29.610 1.00 32.94 76 SER A C 1
ATOM 532 O O . SER A 1 76 ? 11.569 66.762 -29.012 1.00 32.94 76 SER A O 1
ATOM 534 N N . ARG A 1 77 ? 13.615 65.763 -29.066 1.00 31.33 77 ARG A N 1
ATOM 535 C CA . ARG A 1 77 ? 14.312 65.936 -27.774 1.00 31.33 77 ARG A CA 1
ATOM 536 C C . ARG A 1 77 ? 13.558 65.926 -26.427 1.00 31.33 77 ARG A C 1
ATOM 538 O O . ARG A 1 77 ? 12.856 66.852 -26.068 1.00 31.33 77 ARG A O 1
ATOM 545 N N . MET A 1 78 ? 13.968 64.930 -25.633 1.00 29.16 78 MET A N 1
ATOM 546 C CA . MET A 1 78 ? 14.512 64.999 -24.262 1.00 29.16 78 MET A CA 1
ATOM 547 C C . MET A 1 78 ? 13.751 65.712 -23.124 1.00 29.16 78 MET A C 1
ATOM 549 O O . MET A 1 78 ? 13.619 66.925 -23.095 1.00 29.16 78 MET A O 1
ATOM 553 N N . ALA A 1 79 ? 13.589 64.902 -22.068 1.00 28.39 79 ALA A N 1
ATOM 554 C CA . ALA A 1 79 ? 13.858 65.181 -20.653 1.00 28.39 79 ALA A CA 1
ATOM 555 C C . ALA A 1 79 ? 12.759 65.768 -19.742 1.00 28.39 79 ALA A C 1
ATOM 557 O O . ALA A 1 79 ? 12.107 66.761 -20.027 1.00 28.39 79 ALA A O 1
ATOM 558 N N . ALA A 1 80 ? 12.745 65.149 -18.553 1.00 29.19 80 ALA A N 1
ATOM 559 C CA . ALA A 1 80 ? 12.385 65.664 -17.234 1.00 29.19 80 ALA A CA 1
ATOM 560 C C . ALA A 1 80 ? 10.899 65.735 -16.813 1.00 29.19 80 ALA A C 1
ATOM 562 O O . ALA A 1 80 ? 10.126 66.597 -17.205 1.00 29.19 80 ALA A O 1
ATOM 563 N N . THR A 1 81 ? 10.589 64.836 -15.871 1.00 30.86 81 THR A N 1
ATOM 564 C CA . THR A 1 81 ? 10.011 65.129 -14.547 1.00 30.86 81 THR A CA 1
ATOM 565 C C . THR A 1 81 ? 8.717 65.948 -14.478 1.00 30.86 81 THR A C 1
ATOM 567 O O . THR A 1 81 ? 8.746 67.171 -14.432 1.00 30.86 81 THR A O 1
ATOM 570 N N . ALA A 1 82 ? 7.588 65.271 -14.238 1.00 33.34 82 ALA A N 1
ATOM 571 C CA . ALA A 1 82 ? 6.468 65.859 -13.500 1.00 33.34 82 ALA A CA 1
ATOM 572 C C . ALA A 1 82 ? 5.611 64.779 -12.819 1.00 33.34 82 ALA A C 1
ATOM 574 O O . ALA A 1 82 ? 5.013 63.921 -13.467 1.00 33.34 82 ALA A O 1
ATOM 575 N N . LYS A 1 83 ? 5.540 64.858 -11.485 1.00 32.03 83 LYS A N 1
ATOM 576 C CA . LYS A 1 83 ? 4.521 64.220 -10.641 1.00 32.03 83 LYS A CA 1
ATOM 577 C C . LYS A 1 83 ? 3.128 64.541 -11.194 1.00 32.03 83 LYS A C 1
ATOM 579 O O . LYS A 1 83 ? 2.838 65.712 -11.429 1.00 32.03 83 LYS A O 1
ATOM 584 N N . LYS A 1 84 ? 2.231 63.553 -11.292 1.00 32.12 84 LYS A N 1
ATOM 585 C CA . LYS A 1 84 ? 0.798 63.846 -11.413 1.00 32.12 84 LYS A CA 1
ATOM 586 C C . LYS A 1 84 ? -0.073 62.874 -10.620 1.00 32.12 84 LYS A C 1
ATOM 588 O O . LYS A 1 84 ? 0.019 61.661 -10.753 1.00 32.12 84 LYS A O 1
ATOM 593 N N . ALA A 1 85 ? -0.864 63.521 -9.773 1.00 33.06 85 ALA A N 1
ATOM 594 C CA . ALA A 1 85 ? -1.977 63.100 -8.943 1.00 33.06 85 ALA A CA 1
ATOM 595 C C . ALA A 1 85 ? -2.681 61.779 -9.300 1.00 33.06 85 ALA A C 1
ATOM 597 O O . ALA A 1 85 ? -3.126 61.557 -10.425 1.00 33.06 85 ALA A O 1
ATOM 598 N N . VAL A 1 86 ? -2.866 60.976 -8.251 1.00 32.91 86 VAL A N 1
ATOM 599 C CA . VAL A 1 86 ? -3.803 59.855 -8.153 1.00 32.91 86 VAL A CA 1
ATOM 600 C C . VAL A 1 86 ? -5.239 60.381 -8.268 1.00 32.91 86 VAL A C 1
ATOM 602 O O . VAL A 1 86 ? -5.643 61.255 -7.504 1.00 32.91 86 VAL A O 1
ATOM 605 N N . ALA A 1 87 ? -6.011 59.831 -9.206 1.00 36.72 87 ALA A N 1
ATOM 606 C CA . ALA A 1 87 ? -7.461 60.001 -9.265 1.00 36.72 87 ALA A CA 1
ATOM 607 C C . ALA A 1 87 ? -8.144 59.107 -8.205 1.00 36.72 87 ALA A C 1
ATOM 609 O O . ALA A 1 87 ? -7.689 57.978 -7.985 1.00 36.72 87 ALA A O 1
ATOM 610 N N . PRO A 1 88 ? -9.222 59.561 -7.538 1.00 36.91 88 PRO A N 1
ATOM 611 C CA . PRO A 1 88 ? -9.890 58.762 -6.519 1.00 36.91 88 PRO A CA 1
ATOM 612 C C . PRO A 1 88 ? -10.592 57.541 -7.128 1.00 36.91 88 PRO A C 1
ATOM 614 O O . PRO A 1 88 ? -11.303 57.628 -8.129 1.00 36.91 88 PRO A O 1
ATOM 617 N N . ARG A 1 89 ? -10.391 56.387 -6.481 1.00 36.12 89 ARG A N 1
ATOM 618 C CA . ARG A 1 89 ? -11.114 55.135 -6.733 1.00 36.12 89 ARG A CA 1
ATOM 619 C C . ARG A 1 89 ? -12.615 55.360 -6.516 1.00 36.12 89 ARG A C 1
ATOM 621 O O . ARG A 1 89 ? -13.012 55.851 -5.462 1.00 36.12 89 ARG A O 1
ATOM 628 N N . GLY A 1 90 ? -13.432 54.957 -7.490 1.00 35.75 90 GLY A N 1
ATOM 629 C CA . GLY A 1 90 ? -14.888 54.897 -7.339 1.00 35.75 90 GLY A CA 1
ATOM 630 C C . GLY A 1 90 ? -15.310 53.963 -6.191 1.00 35.75 90 GLY A C 1
ATOM 631 O O . GLY A 1 90 ? -14.545 53.066 -5.818 1.00 35.75 90 GLY A O 1
ATOM 632 N N . PRO A 1 91 ? -16.500 54.173 -5.600 1.00 39.22 91 PRO A N 1
ATOM 633 C CA . PRO A 1 91 ? -16.935 53.430 -4.425 1.00 39.22 91 PRO A CA 1
ATOM 634 C C . PRO A 1 91 ? -17.109 51.938 -4.728 1.00 39.22 91 PRO A C 1
ATOM 636 O O . PRO A 1 91 ? -17.594 51.548 -5.791 1.00 39.22 91 PRO A O 1
ATOM 639 N N . ALA A 1 92 ? -16.721 51.100 -3.766 1.00 38.78 92 ALA A N 1
ATOM 640 C CA . ALA A 1 92 ? -16.911 49.658 -3.835 1.00 38.78 92 ALA A CA 1
ATOM 641 C C . ALA A 1 92 ? -18.409 49.309 -3.914 1.00 38.78 92 ALA A C 1
ATOM 643 O O . ALA A 1 92 ? -19.218 49.808 -3.127 1.00 38.78 92 ALA A O 1
ATOM 644 N N . GLY A 1 93 ? -18.768 48.439 -4.861 1.00 33.72 93 GLY A N 1
ATOM 645 C CA . GLY A 1 93 ? -20.117 47.889 -4.983 1.00 33.72 93 GLY A CA 1
ATOM 646 C C . GLY A 1 93 ? -20.521 47.111 -3.727 1.00 33.72 93 GLY A C 1
ATOM 647 O O . GLY A 1 93 ? -19.707 46.410 -3.126 1.00 33.72 93 GLY A O 1
ATOM 648 N N . ARG A 1 94 ? -21.784 47.260 -3.315 1.00 34.47 94 ARG A N 1
ATOM 649 C CA . ARG A 1 94 ? -22.343 46.631 -2.110 1.00 34.47 94 ARG A CA 1
ATOM 650 C C . ARG A 1 94 ? -22.382 45.107 -2.248 1.00 34.47 94 ARG A C 1
ATOM 652 O O . ARG A 1 94 ? -22.858 44.583 -3.252 1.00 34.47 94 ARG A O 1
ATOM 659 N N . SER A 1 95 ? -21.932 44.407 -1.210 1.00 32.28 95 SER A N 1
ATOM 660 C CA . SER A 1 95 ? -22.112 42.965 -1.053 1.00 32.28 95 SER A CA 1
ATOM 661 C C . SER A 1 95 ? -23.598 42.626 -0.891 1.00 32.28 95 SER A C 1
ATOM 663 O O . SER A 1 95 ? -24.305 43.236 -0.088 1.00 32.28 95 SER A O 1
ATOM 665 N N . GLY A 1 96 ? -24.075 41.656 -1.674 1.00 31.84 96 GLY A N 1
ATOM 666 C CA . GLY A 1 96 ? -25.426 41.109 -1.551 1.00 31.84 96 GLY A CA 1
ATOM 667 C C . GLY A 1 96 ? -25.623 40.366 -0.226 1.00 31.84 96 GLY A C 1
ATOM 668 O O . GLY A 1 96 ? -24.686 39.797 0.335 1.00 31.84 96 GLY A O 1
ATOM 669 N N . THR A 1 97 ? -26.851 40.391 0.280 1.00 32.78 97 THR A N 1
ATOM 670 C CA . THR A 1 97 ? -27.267 39.734 1.522 1.00 32.78 97 THR A CA 1
ATOM 671 C C . THR A 1 97 ? -27.293 38.201 1.380 1.00 32.78 97 THR A C 1
ATOM 673 O O . THR A 1 97 ? -27.692 37.693 0.331 1.00 32.78 97 THR A O 1
ATOM 676 N N . PRO A 1 98 ? -26.911 37.427 2.417 1.00 29.72 98 PRO A N 1
ATOM 677 C CA . PRO A 1 98 ? -27.063 35.972 2.404 1.00 29.72 98 PRO A CA 1
ATOM 678 C C . PRO A 1 98 ? -28.545 35.568 2.452 1.00 29.72 98 PRO A C 1
ATOM 680 O O . PRO A 1 98 ? -29.266 35.951 3.373 1.00 29.72 98 PRO A O 1
ATOM 683 N N . GLY A 1 99 ? -28.993 34.789 1.465 1.00 28.56 99 GLY A N 1
ATOM 684 C CA . GLY A 1 99 ? -30.339 34.212 1.417 1.00 28.56 99 GLY A CA 1
ATOM 685 C C . GLY A 1 99 ? -30.525 33.061 2.412 1.00 28.56 99 GLY A C 1
ATOM 686 O O . GLY A 1 99 ? -29.612 32.267 2.646 1.00 28.56 99 GLY A O 1
ATOM 687 N N . SER A 1 100 ? -31.719 32.996 2.999 1.00 27.36 100 SER A N 1
ATOM 688 C CA . SER A 1 100 ? -32.160 32.024 3.997 1.00 27.36 100 SER A CA 1
ATOM 689 C C . SER A 1 100 ? -32.378 30.616 3.427 1.00 27.36 100 SER A C 1
ATOM 691 O O . SER A 1 100 ? -32.685 30.417 2.254 1.00 27.36 100 SER A O 1
ATOM 693 N N . VAL A 1 101 ? -32.231 29.620 4.301 1.00 35.75 101 VAL A N 1
ATOM 694 C CA . VAL A 1 101 ? -32.543 28.212 4.042 1.00 35.75 101 VAL A CA 1
ATOM 695 C C . VAL A 1 101 ? -34.047 27.995 3.849 1.00 35.75 101 VAL A C 1
ATOM 697 O O . VAL A 1 101 ? -34.845 28.375 4.702 1.00 35.75 101 VAL A O 1
ATOM 700 N N . ALA A 1 102 ? -34.428 27.298 2.780 1.00 25.94 102 ALA A N 1
ATOM 701 C CA . ALA A 1 102 ? -35.706 26.600 2.692 1.00 25.94 102 ALA A CA 1
ATOM 702 C C . ALA A 1 102 ? -35.543 25.324 1.858 1.00 25.94 102 ALA A C 1
ATOM 704 O O . ALA A 1 102 ? -35.065 25.340 0.725 1.00 25.94 102 ALA A O 1
ATOM 705 N N . ALA A 1 103 ? -35.909 24.205 2.472 1.00 30.69 103 ALA A N 1
ATOM 706 C CA . ALA A 1 103 ? -35.920 22.884 1.880 1.00 30.69 103 ALA A CA 1
ATOM 707 C C . ALA A 1 103 ? -37.129 22.720 0.955 1.00 30.69 103 ALA A C 1
ATOM 709 O O . ALA A 1 103 ? -38.261 22.894 1.396 1.00 30.69 103 ALA A O 1
ATOM 710 N N . THR A 1 104 ? -36.916 22.284 -0.286 1.00 26.86 104 THR A N 1
ATOM 711 C CA . THR A 1 104 ? -37.876 21.430 -1.003 1.00 26.86 104 THR A CA 1
ATOM 712 C C . THR A 1 104 ? -37.122 20.637 -2.068 1.00 26.86 104 THR A C 1
ATOM 714 O O . THR A 1 104 ? -36.592 21.194 -3.024 1.00 26.86 104 THR A O 1
ATOM 717 N N . ALA A 1 105 ? -37.028 19.323 -1.875 1.00 29.09 105 ALA A N 1
ATOM 718 C CA . ALA A 1 105 ? -36.508 18.410 -2.880 1.00 29.09 105 ALA A CA 1
ATOM 719 C C . ALA A 1 105 ? -37.590 18.171 -3.942 1.00 29.09 105 ALA A C 1
ATOM 721 O O . ALA A 1 105 ? -38.655 17.644 -3.626 1.00 29.09 105 ALA A O 1
ATOM 722 N N . VAL A 1 106 ? -37.299 18.519 -5.196 1.00 26.91 106 VAL A N 1
ATOM 723 C CA . VAL A 1 106 ? -38.060 18.066 -6.366 1.00 26.91 106 VAL A CA 1
ATOM 724 C C . VAL A 1 106 ? -37.122 17.264 -7.262 1.00 26.91 106 VAL A C 1
ATOM 726 O O . VAL A 1 106 ? -36.019 17.688 -7.598 1.00 26.91 106 VAL A O 1
ATOM 729 N N . LYS A 1 107 ? -37.570 16.053 -7.590 1.00 37.22 107 LYS A N 1
ATOM 730 C CA . LYS A 1 107 ? -36.898 15.043 -8.406 1.00 37.22 107 LYS A CA 1
ATOM 731 C C . LYS A 1 107 ? -37.035 15.444 -9.883 1.00 37.22 107 LYS A C 1
ATOM 733 O O . LYS A 1 107 ? -38.151 15.485 -10.387 1.00 37.22 107 LYS A O 1
ATOM 738 N N . GLY A 1 108 ? -35.922 15.743 -10.557 1.00 26.83 108 GLY A N 1
ATOM 739 C CA . GLY A 1 108 ? -35.866 16.049 -11.995 1.00 26.83 108 GLY A CA 1
ATOM 740 C C . GLY A 1 108 ? -35.084 14.980 -12.782 1.00 26.83 108 GLY A C 1
ATOM 741 O O . GLY A 1 108 ? -34.123 14.431 -12.239 1.00 26.83 108 GLY A O 1
ATOM 742 N N . PRO A 1 109 ? -35.469 14.649 -14.032 1.00 35.59 109 PRO A N 1
ATOM 743 C CA . PRO A 1 109 ? -34.937 13.513 -14.776 1.00 35.59 109 PRO A CA 1
ATOM 744 C C . PRO A 1 109 ? -33.776 13.936 -15.680 1.00 35.59 109 PRO A C 1
ATOM 746 O O . PRO A 1 109 ? -33.930 14.012 -16.889 1.00 35.59 109 PRO A O 1
ATOM 749 N N . LEU A 1 110 ? -32.600 14.205 -15.119 1.00 34.41 110 LEU A N 1
ATOM 750 C CA . LEU A 1 110 ? -31.356 14.247 -15.894 1.00 34.41 110 LEU A CA 1
ATOM 751 C C . LEU A 1 110 ? -30.252 13.641 -15.032 1.00 34.41 110 LEU A C 1
ATOM 753 O O . LEU A 1 110 ? -29.893 14.175 -13.986 1.00 34.41 110 LEU A O 1
ATOM 757 N N . GLY A 1 111 ? -29.776 12.468 -15.446 1.00 31.70 111 GLY A N 1
ATOM 758 C CA . GLY A 1 111 ? -28.827 11.632 -14.717 1.00 31.70 111 GLY A CA 1
ATOM 759 C C . GLY A 1 111 ? -27.413 12.206 -14.643 1.00 31.70 111 GLY A C 1
ATOM 760 O O . GLY A 1 111 ? -26.483 11.596 -15.162 1.00 31.70 111 GLY A O 1
ATOM 761 N N . LEU A 1 112 ? -27.222 13.324 -13.943 1.00 28.80 112 LEU A N 1
ATOM 762 C CA . LEU A 1 112 ? -25.916 13.675 -13.396 1.00 28.80 112 LEU A CA 1
ATOM 763 C C . LEU A 1 112 ? -25.771 12.980 -12.042 1.00 28.80 112 LEU A C 1
ATOM 765 O O . LEU A 1 112 ? -26.353 13.395 -11.040 1.00 28.80 112 LEU A O 1
ATOM 769 N N . LYS A 1 113 ? -24.983 11.901 -12.010 1.00 30.78 113 LYS A N 1
ATOM 770 C CA . LYS A 1 113 ? -24.471 11.360 -10.750 1.00 30.78 113 LYS A CA 1
ATOM 771 C C . LYS A 1 113 ? -23.647 12.464 -10.093 1.00 30.78 113 LYS A C 1
ATOM 773 O O . LYS A 1 113 ? -22.605 12.848 -10.614 1.00 30.78 113 LYS A O 1
ATOM 778 N N . ALA A 1 114 ? -24.115 12.970 -8.959 1.00 30.88 114 ALA A N 1
ATOM 779 C CA . ALA A 1 114 ? -23.267 13.726 -8.058 1.00 30.88 114 ALA A CA 1
ATOM 780 C C . ALA A 1 114 ? -22.122 12.792 -7.634 1.00 30.88 114 ALA A C 1
ATOM 782 O O . ALA A 1 114 ? -22.345 11.857 -6.869 1.00 30.88 114 ALA A O 1
ATOM 783 N N . THR A 1 115 ? -20.911 12.993 -8.154 1.00 40.94 115 THR A N 1
ATOM 784 C CA . THR A 1 115 ? -19.703 12.363 -7.607 1.00 40.94 115 THR A CA 1
ATOM 785 C C . THR A 1 115 ? -19.346 13.126 -6.339 1.00 40.94 115 THR A C 1
ATOM 787 O O . THR A 1 115 ? -18.482 14.002 -6.307 1.00 40.94 115 THR A O 1
ATOM 790 N N . SER A 1 116 ? -20.136 12.888 -5.293 1.00 41.16 116 SER A N 1
ATOM 791 C CA . SER A 1 116 ? -19.836 13.385 -3.964 1.00 41.16 116 SER A CA 1
ATOM 792 C C . SER A 1 116 ? -18.793 12.463 -3.359 1.00 41.16 116 SER A C 1
ATOM 794 O O . SER A 1 116 ? -19.124 11.386 -2.869 1.00 41.16 116 SER A O 1
ATOM 796 N N . ARG A 1 117 ? -17.541 12.918 -3.392 1.00 49.88 117 ARG A N 1
ATOM 797 C CA . ARG A 1 117 ? -16.475 12.582 -2.444 1.00 49.88 117 ARG A CA 1
ATOM 798 C C . ARG A 1 117 ? -17.076 12.051 -1.138 1.00 49.88 117 ARG A C 1
ATOM 800 O O . ARG A 1 117 ? -17.784 12.802 -0.467 1.00 49.88 117 ARG A O 1
ATOM 807 N N . VAL A 1 118 ? -16.840 10.765 -0.872 1.00 49.84 118 VAL A N 1
ATOM 808 C CA . VAL A 1 118 ? -17.543 9.911 0.100 1.00 49.84 118 VAL A CA 1
ATOM 809 C C . VAL A 1 118 ? -18.102 10.708 1.280 1.00 49.84 118 VAL A C 1
ATOM 811 O O . VAL A 1 118 ? -17.377 11.087 2.206 1.00 49.84 118 VAL A O 1
ATOM 814 N N . ALA A 1 119 ? -19.408 10.988 1.229 1.00 44.25 119 ALA A N 1
ATOM 815 C CA . ALA A 1 119 ? -20.132 11.453 2.399 1.00 44.25 119 ALA A CA 1
ATOM 816 C C . ALA A 1 119 ? -19.943 10.392 3.489 1.00 44.25 119 ALA A C 1
ATOM 818 O O . ALA A 1 119 ? -19.968 9.197 3.188 1.00 44.25 119 ALA A O 1
ATOM 819 N N . ALA A 1 120 ? -19.715 10.817 4.736 1.00 45.97 120 ALA A N 1
ATOM 820 C CA . ALA A 1 120 ? -19.653 9.894 5.864 1.00 45.97 120 ALA A CA 1
ATOM 821 C C . ALA A 1 120 ? -20.795 8.878 5.735 1.00 45.97 120 ALA A C 1
ATOM 823 O O . ALA A 1 120 ? -21.936 9.272 5.471 1.00 45.97 120 ALA A O 1
ATOM 824 N N . THR A 1 121 ? -20.488 7.584 5.875 1.00 47.31 121 THR A N 1
ATOM 825 C CA . THR A 1 121 ? -21.541 6.566 5.918 1.00 47.31 121 THR A CA 1
ATOM 826 C C . THR A 1 121 ? -22.587 7.031 6.934 1.00 47.31 121 THR A C 1
ATOM 828 O O . THR A 1 121 ? -22.228 7.635 7.948 1.00 47.31 121 THR A O 1
ATOM 831 N N . ALA A 1 122 ? -23.878 6.802 6.676 1.00 43.91 122 ALA A N 1
ATOM 832 C CA . ALA A 1 122 ? -24.981 7.333 7.493 1.00 43.91 122 ALA A CA 1
ATOM 833 C C . ALA A 1 122 ? -24.886 6.998 9.006 1.00 43.91 122 ALA A C 1
ATOM 835 O O . ALA A 1 122 ? -25.628 7.552 9.812 1.00 43.91 122 ALA A O 1
ATOM 836 N N . ASN A 1 123 ? -23.942 6.130 9.387 1.00 47.78 123 ASN A N 1
ATOM 837 C CA . ASN A 1 123 ? -23.679 5.642 10.735 1.00 47.78 123 ASN A CA 1
ATOM 838 C C . ASN A 1 123 ? -22.391 6.212 11.375 1.00 47.78 123 ASN A C 1
ATOM 840 O O . ASN A 1 123 ? -22.060 5.833 12.496 1.00 47.78 123 ASN A O 1
ATOM 844 N N . GLY A 1 124 ? -21.647 7.094 10.693 1.00 57.16 124 GLY A N 1
ATOM 845 C CA . GLY A 1 124 ? -20.379 7.649 11.189 1.00 57.16 124 GLY A CA 1
ATOM 846 C C . GLY A 1 124 ? -19.184 6.687 11.121 1.00 57.16 124 GLY A C 1
ATOM 847 O O . GLY A 1 124 ? -18.168 6.937 11.771 1.00 57.16 124 GLY A O 1
ATOM 848 N N . GLU A 1 125 ? -19.283 5.595 10.355 1.00 65.19 125 GLU A N 1
ATOM 849 C CA . GLU A 1 125 ? -18.157 4.686 10.118 1.00 65.19 125 GLU A CA 1
ATOM 850 C C . GLU A 1 125 ? -17.195 5.267 9.067 1.00 65.19 125 GLU A C 1
ATOM 852 O O . GLU A 1 125 ? -17.653 5.912 8.110 1.00 65.19 125 GLU A O 1
ATOM 857 N N . PRO A 1 126 ? -15.872 5.050 9.225 1.00 76.19 126 PRO A N 1
ATOM 858 C CA . PRO A 1 126 ? -14.885 5.475 8.239 1.00 76.19 126 PRO A CA 1
ATOM 859 C C . PRO A 1 126 ? -15.180 4.850 6.864 1.00 76.19 126 PRO A C 1
ATOM 861 O O . PRO A 1 126 ? -15.699 3.733 6.797 1.00 76.19 126 PRO A O 1
ATOM 864 N N . PRO A 1 127 ? -14.852 5.546 5.762 1.00 87.12 127 PRO A N 1
ATOM 865 C CA . PRO A 1 127 ? -15.057 5.024 4.424 1.00 87.12 127 PRO A CA 1
ATOM 866 C C . PRO A 1 127 ? -14.176 3.791 4.171 1.00 87.12 127 PRO A C 1
ATOM 868 O O . PRO A 1 127 ? -13.137 3.583 4.804 1.00 87.12 127 PRO A O 1
ATOM 871 N N . ASN A 1 128 ? -14.594 2.967 3.214 1.00 93.06 128 ASN A N 1
ATOM 872 C CA . ASN A 1 128 ? -13.807 1.837 2.729 1.00 93.06 128 ASN A CA 1
ATOM 873 C C . ASN A 1 128 ? -12.841 2.286 1.630 1.00 93.06 128 ASN A C 1
ATOM 875 O O . ASN A 1 128 ? -13.076 3.300 0.970 1.00 93.06 128 ASN A O 1
ATOM 879 N N . LEU A 1 129 ? -11.781 1.508 1.414 1.00 96.12 129 LEU A N 1
ATOM 880 C CA . LEU A 1 129 ? -10.755 1.807 0.419 1.00 96.12 129 LEU A CA 1
ATOM 881 C C . LEU A 1 129 ? -10.773 0.798 -0.732 1.00 96.12 129 LEU A C 1
ATOM 883 O O . LEU A 1 129 ? -10.954 -0.397 -0.509 1.00 96.12 129 LEU A O 1
ATOM 887 N N . ASP A 1 130 ? -10.499 1.279 -1.939 1.00 97.75 130 ASP A N 1
ATOM 888 C CA . ASP A 1 130 ? -9.992 0.474 -3.050 1.00 97.75 130 ASP A CA 1
ATOM 889 C C . ASP A 1 130 ? -8.507 0.821 -3.212 1.00 97.75 130 ASP A C 1
ATOM 891 O O . ASP A 1 130 ? -8.155 1.852 -3.787 1.00 97.75 130 ASP A O 1
ATOM 895 N N . PHE A 1 131 ? -7.633 -0.006 -2.632 1.00 98.38 131 PHE A N 1
ATOM 896 C CA . PHE A 1 131 ? -6.201 0.266 -2.505 1.00 98.38 131 PHE A CA 1
ATOM 897 C C . PHE A 1 131 ? -5.399 -0.551 -3.526 1.00 98.38 131 PHE A C 1
ATOM 899 O O . PHE A 1 131 ? -5.276 -1.770 -3.412 1.00 98.38 131 PHE A O 1
ATOM 906 N N . LEU A 1 132 ? -4.836 0.107 -4.533 1.00 98.69 132 LEU A N 1
ATOM 907 C CA . LEU A 1 132 ? -4.066 -0.533 -5.595 1.00 98.69 132 LEU A CA 1
ATOM 908 C C . LEU A 1 132 ? -2.575 -0.253 -5.411 1.00 98.69 132 LEU A C 1
ATOM 910 O O . LEU A 1 132 ? -2.155 0.902 -5.420 1.00 98.69 132 LEU A O 1
ATOM 914 N N . PHE A 1 133 ? -1.772 -1.303 -5.266 1.00 98.75 133 PHE A N 1
ATOM 915 C CA . PHE A 1 133 ? -0.316 -1.192 -5.321 1.00 98.75 133 PHE A CA 1
ATOM 916 C C . PHE A 1 133 ? 0.171 -1.216 -6.769 1.00 98.75 133 PHE A C 1
ATOM 918 O O . PHE A 1 133 ? -0.339 -1.985 -7.581 1.00 98.75 133 PHE A O 1
ATOM 925 N N . VAL A 1 134 ? 1.187 -0.412 -7.068 1.00 97.88 134 VAL A N 1
ATOM 926 C CA . VAL A 1 134 ? 1.962 -0.475 -8.311 1.00 97.88 134 VAL A CA 1
ATOM 927 C C . VAL A 1 134 ? 3.419 -0.659 -7.916 1.00 97.88 134 VAL A C 1
ATOM 929 O O . VAL A 1 134 ? 4.012 0.231 -7.307 1.00 97.88 134 VAL A O 1
ATOM 932 N N . LEU A 1 135 ? 3.968 -1.835 -8.197 1.00 96.62 135 LEU A N 1
ATOM 933 C CA . LEU A 1 135 ? 5.293 -2.245 -7.750 1.00 96.62 135 LEU A CA 1
ATOM 934 C C . LEU A 1 135 ? 6.256 -2.325 -8.934 1.00 96.62 135 LEU A C 1
ATOM 936 O O . LEU A 1 135 ? 6.018 -3.080 -9.876 1.00 96.62 135 LEU A O 1
ATOM 940 N N . ASP A 1 136 ? 7.344 -1.563 -8.862 1.00 92.81 136 ASP A N 1
ATOM 941 C CA . ASP A 1 136 ? 8.406 -1.628 -9.860 1.00 92.81 136 ASP A CA 1
ATOM 942 C C . ASP A 1 136 ? 9.208 -2.939 -9.745 1.00 92.81 136 ASP A C 1
ATOM 944 O O . ASP A 1 136 ? 9.587 -3.384 -8.656 1.00 92.81 136 ASP A O 1
ATOM 948 N N . SER A 1 137 ? 9.462 -3.546 -10.900 1.00 91.25 137 SER A N 1
ATOM 949 C CA . SER A 1 137 ? 10.252 -4.761 -11.136 1.00 91.25 137 SER A CA 1
ATOM 950 C C . SER A 1 137 ? 11.347 -4.535 -12.194 1.00 91.25 137 SER A C 1
ATOM 952 O O . SER A 1 137 ? 11.882 -5.477 -12.794 1.00 91.25 137 SER A O 1
ATOM 954 N N . SER A 1 138 ? 11.680 -3.271 -12.461 1.00 86.12 138 SER A N 1
ATOM 955 C CA . SER A 1 138 ? 12.711 -2.854 -13.403 1.00 86.12 138 SER A CA 1
ATOM 956 C C . SER A 1 138 ? 14.086 -3.453 -13.079 1.00 86.12 138 SER A C 1
ATOM 958 O O . SER A 1 138 ? 14.369 -3.956 -11.987 1.00 86.12 138 SER A O 1
ATOM 960 N N . GLY A 1 139 ? 14.963 -3.459 -14.084 1.00 80.94 139 GLY A N 1
ATOM 961 C CA . GLY A 1 139 ? 16.254 -4.147 -14.029 1.00 80.94 139 GLY A CA 1
ATOM 962 C C . GLY A 1 139 ? 17.298 -3.489 -13.128 1.00 80.94 139 GLY A C 1
ATOM 963 O O . GLY A 1 139 ? 18.327 -4.116 -12.861 1.00 80.94 139 GLY A O 1
ATOM 964 N N . SER A 1 140 ? 17.055 -2.255 -12.667 1.00 80.88 140 SER A N 1
ATOM 965 C CA . SER A 1 140 ? 17.836 -1.585 -11.615 1.00 80.88 140 SER A CA 1
ATOM 966 C C . SER A 1 140 ? 17.718 -2.310 -10.278 1.00 80.88 140 SER A C 1
ATOM 968 O O . SER A 1 140 ? 18.684 -2.360 -9.508 1.00 80.88 140 SER A O 1
ATOM 970 N N . ILE A 1 141 ? 16.568 -2.936 -10.037 1.00 86.50 141 ILE A N 1
ATOM 971 C CA . ILE A 1 141 ? 16.248 -3.611 -8.790 1.00 86.50 141 ILE A CA 1
ATOM 972 C C . ILE A 1 141 ? 16.953 -4.970 -8.758 1.00 86.50 141 ILE A C 1
ATOM 974 O O . ILE A 1 141 ? 16.968 -5.738 -9.715 1.00 86.50 141 ILE A O 1
ATOM 978 N N . LYS A 1 142 ? 17.563 -5.322 -7.625 1.00 89.50 142 LYS A N 1
ATOM 979 C CA . LYS A 1 142 ? 18.086 -6.687 -7.418 1.00 89.50 142 LYS A CA 1
ATOM 980 C C . LYS A 1 142 ? 16.989 -7.551 -6.807 1.00 89.50 142 LYS A C 1
ATOM 982 O O . LYS A 1 142 ? 16.232 -7.063 -5.975 1.00 89.50 142 LYS A O 1
ATOM 987 N N . ALA A 1 143 ? 16.985 -8.856 -7.083 1.00 91.06 143 ALA A N 1
ATOM 988 C CA . ALA A 1 143 ? 15.998 -9.790 -6.519 1.00 91.06 143 ALA A CA 1
ATOM 989 C C . ALA A 1 143 ? 15.837 -9.668 -4.984 1.00 91.06 143 ALA A C 1
ATOM 991 O O . ALA A 1 143 ? 14.726 -9.688 -4.463 1.00 91.06 143 ALA A O 1
ATOM 992 N N . LYS A 1 144 ? 16.941 -9.441 -4.252 1.00 93.75 144 LYS A N 1
ATOM 993 C CA . LYS A 1 144 ? 16.925 -9.199 -2.795 1.00 93.75 144 LYS A CA 1
ATOM 994 C C . LYS A 1 144 ? 16.183 -7.921 -2.374 1.00 93.75 144 LYS A C 1
ATOM 996 O O . LYS A 1 144 ? 15.637 -7.868 -1.277 1.00 93.75 144 LYS A O 1
ATOM 1001 N N . HIS A 1 145 ? 16.211 -6.883 -3.206 1.00 94.06 145 HIS A N 1
ATOM 1002 C CA . HIS A 1 145 ? 15.523 -5.616 -2.971 1.00 94.06 145 HIS A CA 1
ATOM 1003 C C . HIS A 1 145 ? 14.039 -5.745 -3.322 1.00 94.06 145 HIS A C 1
ATOM 1005 O O . HIS A 1 145 ? 13.197 -5.321 -2.535 1.00 94.06 145 HIS A O 1
ATOM 1011 N N . PHE A 1 146 ? 13.716 -6.460 -4.403 1.00 95.12 146 PHE A N 1
ATOM 1012 C CA . PHE A 1 146 ? 12.337 -6.817 -4.731 1.00 95.12 146 PHE A CA 1
ATOM 1013 C C . PHE A 1 146 ? 11.673 -7.630 -3.606 1.00 95.12 146 PHE A C 1
ATOM 1015 O O . PHE A 1 146 ? 10.568 -7.310 -3.179 1.00 95.12 146 PHE A O 1
ATOM 1022 N N . ASP A 1 147 ? 12.370 -8.612 -3.022 1.00 96.56 147 ASP A N 1
ATOM 1023 C CA . ASP A 1 147 ? 11.857 -9.359 -1.862 1.00 96.56 147 ASP A CA 1
ATOM 1024 C C . ASP A 1 147 ? 11.582 -8.458 -0.639 1.00 96.56 147 ASP A C 1
ATOM 1026 O O . ASP A 1 147 ? 10.586 -8.631 0.069 1.00 96.56 147 ASP A O 1
ATOM 1030 N N . LYS A 1 148 ? 12.418 -7.436 -0.411 1.00 97.50 148 LYS A N 1
ATOM 1031 C CA . LYS A 1 148 ? 12.173 -6.425 0.633 1.00 97.50 148 LYS A CA 1
ATOM 1032 C C . LYS A 1 148 ? 10.955 -5.567 0.310 1.00 97.50 148 LYS A C 1
ATOM 1034 O O . LYS A 1 148 ? 10.162 -5.308 1.215 1.00 97.50 148 LYS A O 1
ATOM 1039 N N . ALA A 1 149 ? 10.763 -5.201 -0.956 1.00 97.06 149 ALA A N 1
ATOM 1040 C CA . ALA A 1 149 ? 9.573 -4.492 -1.405 1.00 97.06 149 ALA A CA 1
ATOM 1041 C C . ALA A 1 149 ? 8.301 -5.315 -1.155 1.00 97.06 149 ALA A C 1
ATOM 1043 O O . ALA A 1 149 ? 7.366 -4.817 -0.530 1.00 97.06 149 ALA A O 1
ATOM 1044 N N . LYS A 1 150 ? 8.305 -6.607 -1.510 1.00 97.94 150 LYS A N 1
ATOM 1045 C CA . LYS A 1 150 ? 7.202 -7.537 -1.213 1.00 97.94 150 LYS A CA 1
ATOM 1046 C C . LYS A 1 150 ? 6.894 -7.604 0.283 1.00 97.94 150 LYS A C 1
ATOM 1048 O O . LYS A 1 150 ? 5.739 -7.469 0.686 1.00 97.94 150 LYS A O 1
ATOM 1053 N N . LYS A 1 151 ? 7.916 -7.759 1.131 1.00 98.50 151 LYS A N 1
ATOM 1054 C CA . LYS A 1 151 ? 7.758 -7.791 2.600 1.00 98.50 151 LYS A CA 1
ATOM 1055 C C . LYS A 1 151 ? 7.204 -6.481 3.162 1.00 98.50 151 LYS A C 1
ATOM 1057 O O . LYS A 1 151 ? 6.394 -6.503 4.090 1.00 98.50 151 LYS A O 1
ATOM 1062 N N . ALA A 1 152 ? 7.609 -5.348 2.601 1.00 98.44 152 ALA A N 1
ATOM 1063 C CA . ALA A 1 152 ? 7.086 -4.047 2.986 1.00 98.44 152 ALA A CA 1
ATOM 1064 C C . ALA A 1 152 ? 5.620 -3.888 2.554 1.00 98.44 152 ALA A C 1
ATOM 1066 O O . ALA A 1 152 ? 4.797 -3.516 3.384 1.00 98.44 152 ALA A O 1
ATOM 1067 N N . VAL A 1 153 ? 5.250 -4.286 1.329 1.00 98.62 153 VAL A N 1
ATOM 1068 C CA . VAL A 1 153 ? 3.845 -4.343 0.880 1.00 98.62 153 VAL A CA 1
ATOM 1069 C C . VAL A 1 153 ? 3.014 -5.243 1.801 1.00 98.62 153 VAL A C 1
ATOM 1071 O O . VAL A 1 153 ? 1.931 -4.854 2.226 1.00 98.62 153 VAL A O 1
ATOM 1074 N N . GLN A 1 154 ? 3.527 -6.405 2.215 1.00 98.75 154 GLN A N 1
ATOM 1075 C CA . GLN A 1 154 ? 2.837 -7.270 3.181 1.00 98.75 154 GLN A CA 1
ATOM 1076 C C . GLN A 1 154 ? 2.615 -6.584 4.541 1.00 98.75 154 GLN A C 1
ATOM 1078 O O . GLN A 1 154 ? 1.533 -6.692 5.121 1.00 98.75 154 GLN A O 1
ATOM 1083 N N . ALA A 1 155 ? 3.615 -5.863 5.057 1.00 98.44 155 ALA A N 1
ATOM 1084 C CA . ALA A 1 155 ? 3.466 -5.073 6.279 1.00 98.44 155 ALA A CA 1
ATOM 1085 C C . ALA A 1 155 ? 2.486 -3.899 6.090 1.00 98.44 155 ALA A C 1
ATOM 1087 O O . ALA A 1 155 ? 1.750 -3.560 7.017 1.00 98.44 155 ALA A O 1
ATOM 1088 N N . GLN A 1 156 ? 2.429 -3.325 4.888 1.00 98.44 156 GLN A N 1
ATOM 1089 C CA . GLN A 1 156 ? 1.496 -2.268 4.516 1.00 98.44 156 GLN A CA 1
ATOM 1090 C C . GLN A 1 156 ? 0.048 -2.774 4.477 1.00 98.44 156 GLN A C 1
ATOM 1092 O O . GLN A 1 156 ? -0.849 -2.104 4.987 1.00 98.44 156 GLN A O 1
ATOM 1097 N N . VAL A 1 157 ? -0.173 -3.987 3.964 1.00 98.62 157 VAL A N 1
ATOM 1098 C CA . VAL A 1 157 ? -1.470 -4.685 3.995 1.00 98.62 157 VAL A CA 1
ATOM 1099 C C . VAL A 1 157 ? -1.941 -4.925 5.432 1.00 98.62 157 VAL A C 1
ATOM 1101 O O . VAL A 1 157 ? -3.120 -4.725 5.720 1.00 98.62 157 VAL A O 1
ATOM 1104 N N . ASP A 1 158 ? -1.039 -5.277 6.358 1.00 98.38 158 ASP A N 1
ATOM 1105 C CA . ASP A 1 158 ? -1.389 -5.383 7.784 1.00 98.38 158 ASP A CA 1
ATOM 1106 C C . ASP A 1 158 ? -1.867 -4.033 8.354 1.00 98.38 158 ASP A C 1
ATOM 1108 O O . ASP A 1 158 ? -2.817 -3.996 9.132 1.00 98.38 158 ASP A O 1
ATOM 1112 N N . ILE A 1 159 ? -1.220 -2.917 7.986 1.00 97.88 159 ILE A N 1
ATOM 1113 C CA . ILE A 1 159 ? -1.639 -1.572 8.421 1.00 97.88 159 ILE A CA 1
ATOM 1114 C C . ILE A 1 159 ? -3.028 -1.246 7.874 1.00 97.88 159 ILE A C 1
ATOM 1116 O O . ILE A 1 159 ? -3.872 -0.755 8.624 1.00 97.88 159 ILE A O 1
ATOM 1120 N N . ILE A 1 160 ? -3.267 -1.533 6.592 1.00 97.44 160 ILE A N 1
ATOM 1121 C CA . ILE A 1 160 ? -4.561 -1.306 5.945 1.00 97.44 160 ILE A CA 1
ATOM 1122 C C . ILE A 1 160 ? -5.650 -2.093 6.681 1.00 97.44 160 ILE A C 1
ATOM 1124 O O . ILE A 1 160 ? -6.604 -1.473 7.134 1.00 97.44 160 ILE A O 1
ATOM 1128 N N . ASP A 1 161 ? -5.475 -3.399 6.920 1.00 97.06 161 ASP A N 1
ATOM 1129 C CA . ASP A 1 161 ? -6.477 -4.235 7.612 1.00 97.06 161 ASP A CA 1
ATOM 1130 C C . ASP A 1 161 ? -6.754 -3.790 9.060 1.00 97.06 161 ASP A C 1
ATOM 1132 O O . ASP A 1 161 ? -7.874 -3.937 9.552 1.00 97.06 161 ASP A O 1
ATOM 1136 N N . LEU A 1 162 ? -5.753 -3.219 9.742 1.00 94.69 162 LEU A N 1
ATOM 1137 C CA . LEU A 1 162 ? -5.910 -2.645 11.083 1.00 94.69 162 LEU A CA 1
ATOM 1138 C C . LEU A 1 162 ? -6.699 -1.329 11.084 1.00 94.69 162 LEU A C 1
ATOM 1140 O O . LEU A 1 162 ? -7.345 -1.011 12.084 1.00 94.69 162 LEU A O 1
ATOM 1144 N N . LYS A 1 163 ? -6.607 -0.537 10.009 1.00 91.75 163 LYS A N 1
ATOM 1145 C CA . LYS A 1 163 ? -7.234 0.790 9.906 1.00 91.75 163 LYS A CA 1
ATOM 1146 C C . LYS A 1 163 ? -8.618 0.724 9.260 1.00 91.75 163 LYS A C 1
ATOM 1148 O O . LYS A 1 163 ? -9.536 1.380 9.743 1.00 91.75 163 LYS A O 1
ATOM 1153 N N . SER A 1 164 ? -8.769 -0.078 8.212 1.00 92.81 164 SER A N 1
ATOM 1154 C CA . SER A 1 164 ? -10.024 -0.344 7.517 1.00 92.81 164 SER A CA 1
ATOM 1155 C C . SER A 1 164 ? -10.069 -1.808 7.090 1.00 92.81 164 SER A C 1
ATOM 1157 O O . SER A 1 164 ? -9.270 -2.265 6.272 1.00 92.81 164 SER A O 1
ATOM 1159 N N . LYS A 1 165 ? -10.997 -2.563 7.686 1.00 94.50 165 LYS A N 1
ATOM 1160 C CA . LYS A 1 165 ? -11.012 -4.023 7.598 1.00 94.50 165 LYS A CA 1
ATOM 1161 C C . LYS A 1 165 ? -11.109 -4.494 6.146 1.00 94.50 165 LYS A C 1
ATOM 1163 O O . LYS A 1 165 ? -12.064 -4.159 5.437 1.00 94.50 165 LYS A O 1
ATOM 1168 N N . ILE A 1 166 ? -10.173 -5.350 5.741 1.00 97.12 166 ILE A N 1
ATOM 1169 C CA . ILE A 1 166 ? -10.230 -6.019 4.443 1.00 97.12 166 ILE A CA 1
ATOM 1170 C C . ILE A 1 166 ? -11.312 -7.096 4.516 1.00 97.12 166 ILE A C 1
ATOM 1172 O O . ILE A 1 166 ? -11.277 -7.974 5.383 1.00 97.12 166 ILE A O 1
ATOM 1176 N N . SER A 1 167 ? -12.313 -6.986 3.643 1.00 95.81 167 SER A N 1
ATOM 1177 C CA . SER A 1 167 ? -13.449 -7.911 3.576 1.00 95.81 167 SER A CA 1
ATOM 1178 C C . SER A 1 167 ? -14.238 -7.725 2.280 1.00 95.81 167 SER A C 1
ATOM 1180 O O . SER A 1 167 ? -14.054 -6.743 1.567 1.00 95.81 167 SER A O 1
ATOM 1182 N N . GLN A 1 168 ? -15.177 -8.633 1.993 1.00 92.94 168 GLN A N 1
ATOM 1183 C CA . GLN A 1 168 ? -16.034 -8.546 0.803 1.00 92.94 168 GLN A CA 1
ATOM 1184 C C . GLN A 1 168 ? -16.766 -7.196 0.695 1.00 92.94 168 GLN A C 1
ATOM 1186 O O . GLN A 1 168 ? -16.812 -6.606 -0.383 1.00 92.94 168 GLN A O 1
ATOM 1191 N N . SER A 1 169 ? -17.317 -6.687 1.800 1.00 89.69 169 SER A N 1
ATOM 1192 C CA . SER A 1 169 ? -18.038 -5.408 1.849 1.00 89.69 169 SER A CA 1
ATOM 1193 C C . SER A 1 169 ? -17.159 -4.220 2.253 1.00 89.69 169 SER A C 1
ATOM 1195 O O . SER A 1 169 ? -17.600 -3.086 2.097 1.00 89.69 169 SER A O 1
ATOM 1197 N N . GLY A 1 170 ? -15.939 -4.457 2.738 1.00 91.94 170 GLY A N 1
ATOM 1198 C CA . GLY A 1 170 ? -15.039 -3.433 3.272 1.00 91.94 170 GLY A CA 1
ATOM 1199 C C . GLY A 1 170 ? -13.988 -2.953 2.274 1.00 91.94 170 GLY A C 1
ATOM 1200 O O . GLY A 1 170 ? -14.301 -2.672 1.116 1.00 91.94 170 GLY A O 1
ATOM 1201 N N . THR A 1 171 ? -12.745 -2.860 2.747 1.00 95.88 171 THR A N 1
ATOM 1202 C CA . THR A 1 171 ? -11.588 -2.458 1.939 1.00 95.88 171 THR A CA 1
ATOM 1203 C C . THR A 1 171 ? -11.121 -3.581 1.015 1.00 95.88 171 THR A C 1
ATOM 1205 O O . THR A 1 171 ? -11.033 -4.741 1.426 1.00 95.88 171 THR A O 1
ATOM 1208 N N . HIS A 1 172 ? -10.805 -3.223 -0.227 1.00 98.06 172 HIS A N 1
ATOM 1209 C CA . HIS A 1 172 ? -10.302 -4.093 -1.290 1.00 98.06 172 HIS A CA 1
ATOM 1210 C C . HIS A 1 172 ? -8.861 -3.711 -1.640 1.00 98.06 172 HIS A C 1
ATOM 1212 O O . HIS A 1 172 ? -8.501 -2.535 -1.598 1.00 98.06 172 HIS A O 1
ATOM 1218 N N . VAL A 1 173 ? -8.027 -4.701 -1.972 1.00 98.62 173 VAL A N 1
ATOM 1219 C CA . VAL A 1 173 ? -6.607 -4.487 -2.295 1.00 98.62 173 VAL A CA 1
ATOM 1220 C C . VAL A 1 173 ? -6.241 -5.222 -3.578 1.00 98.62 173 VAL A C 1
ATOM 1222 O O . VAL A 1 173 ? -6.564 -6.398 -3.727 1.00 98.62 173 VAL A O 1
ATOM 1225 N N . GLY A 1 174 ? -5.553 -4.534 -4.485 1.00 98.50 174 GLY A N 1
ATOM 1226 C CA . GLY A 1 174 ? -5.011 -5.092 -5.725 1.00 98.50 174 GLY A CA 1
ATOM 1227 C C . GLY A 1 174 ? -3.522 -4.794 -5.866 1.00 98.50 174 GLY A C 1
ATOM 1228 O O . GLY A 1 174 ? -2.987 -3.952 -5.139 1.00 98.50 174 GLY A O 1
ATOM 1229 N N . LEU A 1 175 ? -2.862 -5.450 -6.819 1.00 98.69 175 LEU A N 1
ATOM 1230 C CA . LEU A 1 175 ? -1.463 -5.179 -7.143 1.00 98.69 175 LEU A CA 1
ATOM 1231 C C . LEU A 1 175 ? -1.207 -5.299 -8.648 1.00 98.69 175 LEU A C 1
ATOM 1233 O O . LEU A 1 175 ? -1.638 -6.255 -9.292 1.00 98.69 175 LEU A O 1
ATOM 1237 N N . ILE A 1 176 ? -0.490 -4.313 -9.176 1.00 97.88 176 ILE A N 1
ATOM 1238 C CA . ILE A 1 176 ? 0.103 -4.286 -10.511 1.00 97.88 176 ILE A CA 1
ATOM 1239 C C . ILE A 1 176 ? 1.620 -4.355 -10.348 1.00 97.88 176 ILE A C 1
ATOM 1241 O O . ILE A 1 176 ? 2.189 -3.608 -9.550 1.00 97.88 176 ILE A O 1
ATOM 1245 N N . GLU A 1 177 ? 2.259 -5.225 -11.116 1.00 95.19 177 GLU A N 1
ATOM 1246 C CA . GLU A 1 177 ? 3.706 -5.223 -11.316 1.00 95.19 177 GLU A CA 1
ATOM 1247 C C . GLU A 1 177 ? 4.017 -4.537 -12.646 1.00 95.19 177 GLU A C 1
ATOM 1249 O O . GLU A 1 177 ? 3.290 -4.694 -13.634 1.00 95.19 177 GLU A O 1
ATOM 1254 N N . PHE A 1 178 ? 5.083 -3.739 -12.681 1.00 92.81 178 PHE A N 1
ATOM 1255 C CA . PHE A 1 178 ? 5.517 -3.106 -13.919 1.00 92.81 178 PHE A CA 1
ATOM 1256 C C . PHE A 1 178 ? 7.030 -3.082 -14.059 1.00 92.81 178 PHE A C 1
ATOM 1258 O O . PHE A 1 178 ? 7.763 -3.065 -13.076 1.00 92.81 178 PHE A O 1
ATOM 1265 N N . SER A 1 179 ? 7.489 -3.071 -15.306 1.00 88.50 179 SER A N 1
ATOM 1266 C CA . SER A 1 179 ? 8.870 -2.749 -15.654 1.00 88.50 179 SER A CA 1
ATOM 1267 C C . SER A 1 179 ? 8.921 -2.150 -17.057 1.00 88.50 179 SER A C 1
ATOM 1269 O O . SER A 1 179 ? 8.903 -0.934 -17.213 1.00 88.50 179 SER A O 1
ATOM 1271 N N . SER A 1 180 ? 8.909 -2.969 -18.109 1.00 86.69 180 SER A N 1
ATOM 1272 C CA . SER A 1 180 ? 8.730 -2.509 -19.493 1.00 86.69 180 SER A CA 1
ATOM 1273 C C . SER A 1 180 ? 7.259 -2.506 -19.907 1.00 86.69 180 SER A C 1
ATOM 1275 O O . SER A 1 180 ? 6.464 -3.192 -19.270 1.00 86.69 180 SER A O 1
ATOM 1277 N N . PRO A 1 181 ? 6.872 -1.809 -20.997 1.00 81.31 181 PRO A N 1
ATOM 1278 C CA . PRO A 1 181 ? 5.480 -1.805 -21.453 1.00 81.31 181 PRO A CA 1
ATOM 1279 C C . PRO A 1 181 ? 4.910 -3.217 -21.677 1.00 81.31 181 PRO A C 1
ATOM 1281 O O . PRO A 1 181 ? 3.747 -3.469 -21.386 1.00 81.31 181 PRO A O 1
ATOM 1284 N N . ALA A 1 182 ? 5.745 -4.159 -22.134 1.00 81.38 182 ALA A N 1
ATOM 1285 C CA . ALA A 1 182 ? 5.359 -5.556 -22.347 1.00 81.38 182 ALA A CA 1
ATOM 1286 C C . ALA A 1 182 ? 5.266 -6.385 -21.050 1.00 81.38 182 ALA A C 1
ATOM 1288 O O . ALA A 1 182 ? 4.664 -7.453 -21.056 1.00 81.38 182 ALA A O 1
ATOM 1289 N N . LYS A 1 183 ? 5.870 -5.909 -19.955 1.00 85.31 183 LYS A N 1
ATOM 1290 C CA . LYS A 1 183 ? 5.912 -6.569 -18.641 1.00 85.31 183 LYS A CA 1
ATOM 1291 C C . LYS A 1 183 ? 5.101 -5.819 -17.575 1.00 85.31 183 LYS A C 1
ATOM 1293 O O . LYS A 1 183 ? 5.294 -6.031 -16.383 1.00 85.31 183 LYS A O 1
ATOM 1298 N N . THR A 1 184 ? 4.174 -4.958 -17.988 1.00 90.31 184 THR A N 1
ATOM 1299 C CA . THR A 1 184 ? 3.240 -4.261 -17.094 1.00 90.31 184 THR A CA 1
ATOM 1300 C C . THR A 1 184 ? 1.933 -5.039 -17.011 1.00 90.31 184 THR A C 1
ATOM 1302 O O . THR A 1 184 ? 1.188 -5.101 -17.990 1.00 90.31 184 THR A O 1
ATOM 1305 N N . HIS A 1 185 ? 1.646 -5.647 -15.860 1.00 93.25 185 HIS A N 1
ATOM 1306 C CA . HIS A 1 185 ? 0.517 -6.564 -15.717 1.00 93.25 185 HIS A CA 1
ATOM 1307 C C . HIS A 1 185 ? -0.081 -6.591 -14.302 1.00 93.25 185 HIS A C 1
ATOM 1309 O O . HIS A 1 185 ? 0.511 -6.143 -13.323 1.00 93.25 185 HIS A O 1
ATOM 1315 N N . VAL A 1 186 ? -1.322 -7.076 -14.209 1.00 97.19 186 VAL A N 1
ATOM 1316 C CA . VAL A 1 186 ? -2.058 -7.202 -12.944 1.00 97.19 186 VAL A CA 1
ATOM 1317 C C . VAL A 1 186 ? -1.719 -8.548 -12.306 1.00 97.19 186 VAL A C 1
ATOM 1319 O O . VAL A 1 186 ? -2.085 -9.584 -12.853 1.00 97.19 186 VAL A O 1
ATOM 1322 N N . GLU A 1 187 ? -1.098 -8.528 -11.128 1.00 97.25 187 GLU A N 1
ATOM 1323 C CA . GLU A 1 187 ? -0.821 -9.732 -10.331 1.00 97.25 187 GLU A CA 1
ATOM 1324 C C . GLU A 1 187 ? -2.098 -10.275 -9.681 1.00 97.25 187 GLU A C 1
ATOM 1326 O O . GLU A 1 187 ? -2.384 -11.472 -9.689 1.00 97.25 187 GLU A O 1
ATOM 1331 N N . PHE A 1 188 ? -2.910 -9.374 -9.123 1.00 98.38 188 PHE A N 1
ATOM 1332 C CA . PHE A 1 188 ? -4.254 -9.707 -8.665 1.00 98.38 188 PHE A CA 1
ATOM 1333 C C . PHE A 1 188 ? -5.163 -8.485 -8.605 1.00 98.38 188 PHE A C 1
ATOM 1335 O O . PHE A 1 188 ? -4.746 -7.360 -8.310 1.00 98.38 188 PHE A O 1
ATOM 1342 N N . THR A 1 189 ? -6.450 -8.717 -8.867 1.00 98.31 189 THR A N 1
ATOM 1343 C CA . THR A 1 189 ? -7.434 -7.632 -8.931 1.00 98.31 189 THR A CA 1
ATOM 1344 C C . THR A 1 189 ? -7.935 -7.191 -7.560 1.00 98.31 189 THR A C 1
ATOM 1346 O O . THR A 1 189 ? -7.871 -7.949 -6.594 1.00 98.31 189 THR A O 1
ATOM 1349 N N . LEU A 1 190 ? -8.528 -5.987 -7.491 1.00 97.88 190 LEU A N 1
ATOM 1350 C CA . LEU A 1 190 ? -9.166 -5.464 -6.270 1.00 97.88 190 LEU A CA 1
ATOM 1351 C C . LEU A 1 190 ? -10.239 -6.423 -5.721 1.00 97.88 190 LEU A C 1
ATOM 1353 O O . LEU A 1 190 ? -10.511 -6.437 -4.528 1.00 97.88 190 LEU A O 1
ATOM 1357 N N . ARG A 1 191 ? -10.837 -7.250 -6.586 1.00 95.19 191 ARG A N 1
ATOM 1358 C CA . ARG A 1 191 ? -11.943 -8.152 -6.238 1.00 95.19 191 ARG A CA 1
ATOM 1359 C C . ARG A 1 191 ? -11.508 -9.587 -5.953 1.00 95.19 191 ARG A C 1
ATOM 1361 O O . ARG A 1 191 ? -12.360 -10.416 -5.649 1.00 95.19 191 ARG A O 1
ATOM 1368 N N . GLN A 1 192 ? -10.221 -9.899 -6.088 1.00 97.25 192 GLN A N 1
ATOM 1369 C CA . GLN A 1 192 ? -9.745 -11.281 -6.060 1.00 97.25 192 GLN A CA 1
ATOM 1370 C C . GLN A 1 192 ? -9.606 -11.842 -4.644 1.00 97.25 192 GLN A C 1
ATOM 1372 O O . GLN A 1 192 ? -9.899 -13.014 -4.418 1.00 97.25 192 GLN A O 1
ATOM 1377 N N . TYR A 1 193 ? -9.184 -11.018 -3.684 1.00 98.00 193 TYR A N 1
ATOM 1378 C CA . TYR A 1 193 ? -8.947 -11.450 -2.309 1.00 98.00 193 TYR A CA 1
ATOM 1379 C C . TYR A 1 193 ? -9.705 -10.580 -1.310 1.00 98.00 193 TYR A C 1
ATOM 1381 O O . TYR A 1 193 ? -9.763 -9.362 -1.432 1.00 98.00 193 TYR A O 1
ATOM 1389 N N . THR A 1 194 ? -10.246 -11.219 -0.273 1.00 95.94 194 THR A N 1
ATOM 1390 C CA . THR A 1 194 ? -11.076 -10.569 0.755 1.00 95.94 194 THR A CA 1
ATOM 1391 C C . THR A 1 194 ? -10.479 -10.674 2.156 1.00 95.94 194 THR A C 1
ATOM 1393 O O . THR A 1 194 ? -11.144 -10.352 3.138 1.00 95.94 194 THR A O 1
ATOM 1396 N N . SER A 1 195 ? -9.227 -11.127 2.277 1.00 97.94 195 SER A N 1
ATOM 1397 C CA . SER A 1 195 ? -8.522 -11.213 3.555 1.00 97.94 195 SER A CA 1
ATOM 1398 C C . SER A 1 195 ? -7.063 -10.788 3.424 1.00 97.94 195 SER A C 1
ATOM 1400 O O . SER A 1 195 ? -6.385 -11.105 2.444 1.00 97.94 195 SER A O 1
ATOM 1402 N N . ALA A 1 196 ? -6.558 -10.109 4.457 1.00 98.00 196 ALA A N 1
ATOM 1403 C CA . ALA A 1 196 ? -5.161 -9.690 4.535 1.00 98.00 196 ALA A CA 1
ATOM 1404 C C . ALA A 1 196 ? -4.188 -10.875 4.401 1.00 98.00 196 ALA A C 1
ATOM 1406 O O . ALA A 1 196 ? -3.146 -10.756 3.764 1.00 98.00 196 ALA A O 1
ATOM 1407 N N . ALA A 1 197 ? -4.530 -12.035 4.970 1.00 98.50 197 ALA A N 1
ATOM 1408 C CA . ALA A 1 197 ? -3.710 -13.240 4.877 1.00 98.50 197 ALA A CA 1
ATOM 1409 C C . ALA A 1 197 ? -3.569 -13.732 3.426 1.00 98.50 197 ALA A C 1
ATOM 1411 O O . ALA A 1 197 ? -2.450 -13.992 2.984 1.00 98.50 197 ALA A O 1
ATOM 1412 N N . ALA A 1 198 ? -4.674 -13.794 2.672 1.00 98.44 198 ALA A N 1
ATOM 1413 C CA . ALA A 1 198 ? -4.657 -14.216 1.272 1.00 98.44 198 ALA A CA 1
ATOM 1414 C C . ALA A 1 198 ? -3.882 -13.230 0.387 1.00 98.44 198 ALA A C 1
ATOM 1416 O O . ALA A 1 198 ? -3.043 -13.655 -0.403 1.00 98.44 198 ALA A O 1
ATOM 1417 N N . ILE A 1 199 ? -4.085 -11.922 0.586 1.00 98.75 199 ILE A N 1
ATOM 1418 C CA . ILE A 1 199 ? -3.338 -10.878 -0.132 1.00 98.75 199 ILE A CA 1
ATOM 1419 C C . ILE A 1 199 ? -1.840 -11.011 0.145 1.00 98.75 199 ILE A C 1
ATOM 1421 O O . ILE A 1 199 ? -1.045 -11.048 -0.786 1.00 98.75 199 ILE A O 1
ATOM 1425 N N . LYS A 1 200 ? -1.427 -11.141 1.413 1.00 98.69 200 LYS A N 1
ATOM 1426 C CA . LYS A 1 200 ? -0.005 -11.297 1.756 1.00 98.69 200 LYS A CA 1
ATOM 1427 C C . LYS A 1 200 ? 0.601 -12.560 1.152 1.00 98.69 200 LYS A C 1
ATOM 1429 O O . LYS A 1 200 ? 1.742 -12.517 0.694 1.00 98.69 200 LYS A O 1
ATOM 1434 N N . ALA A 1 201 ? -0.141 -13.667 1.146 1.00 98.44 201 ALA A N 1
ATOM 1435 C CA . ALA A 1 201 ? 0.301 -14.905 0.515 1.00 98.44 201 ALA A CA 1
ATOM 1436 C C . ALA A 1 201 ? 0.462 -14.740 -1.004 1.00 98.44 201 ALA A C 1
ATOM 1438 O O . ALA A 1 201 ? 1.456 -15.208 -1.551 1.00 98.44 201 ALA A O 1
ATOM 1439 N N . ALA A 1 202 ? -0.466 -14.042 -1.666 1.00 98.38 202 ALA A N 1
ATOM 1440 C CA . ALA A 1 202 ? -0.368 -13.713 -3.086 1.00 98.38 202 ALA A CA 1
ATOM 1441 C C . ALA A 1 202 ? 0.852 -12.828 -3.370 1.00 98.38 202 ALA A C 1
ATOM 1443 O O . ALA A 1 202 ? 1.680 -13.203 -4.190 1.00 98.38 202 ALA A O 1
ATOM 1444 N N . VAL A 1 203 ? 1.040 -11.747 -2.601 1.00 98.38 203 VAL A N 1
ATOM 1445 C CA . VAL A 1 203 ? 2.226 -10.880 -2.698 1.00 98.38 203 VAL A CA 1
ATOM 1446 C C . VAL A 1 203 ? 3.509 -11.694 -2.556 1.00 98.38 203 VAL A C 1
ATOM 1448 O O . VAL A 1 203 ? 4.430 -11.520 -3.337 1.00 98.38 203 VAL A O 1
ATOM 1451 N N . GLY A 1 204 ? 3.579 -12.628 -1.602 1.00 97.25 204 GLY A N 1
ATOM 1452 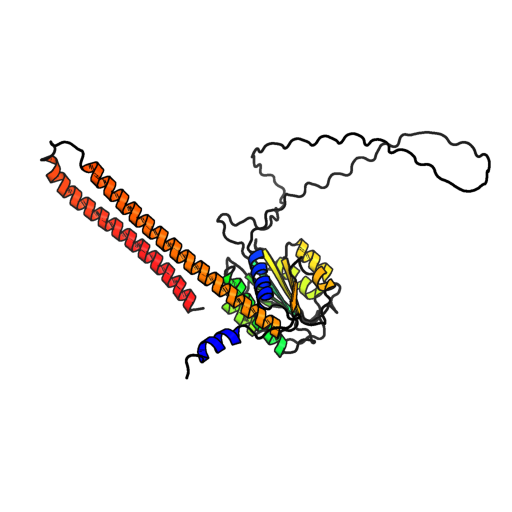C CA . GLY A 1 204 ? 4.771 -13.456 -1.396 1.00 97.25 204 GLY A CA 1
ATOM 1453 C C . GLY A 1 204 ? 5.163 -14.304 -2.613 1.00 97.25 204 GLY A C 1
ATOM 1454 O O . GLY A 1 204 ? 6.358 -14.511 -2.835 1.00 97.25 204 GLY A O 1
ATOM 1455 N N . LYS A 1 205 ? 4.177 -14.740 -3.408 1.00 96.56 205 LYS A N 1
ATOM 1456 C CA . LYS A 1 205 ? 4.342 -15.616 -4.581 1.00 96.56 205 LYS A CA 1
ATOM 1457 C C . LYS A 1 205 ? 4.722 -14.884 -5.868 1.00 96.56 205 LYS A C 1
ATOM 1459 O O . LYS A 1 205 ? 5.070 -15.557 -6.829 1.00 96.56 205 LYS A O 1
ATOM 1464 N N . ILE A 1 206 ? 4.672 -13.553 -5.878 1.00 94.38 206 ILE A N 1
ATOM 1465 C CA . ILE A 1 206 ? 5.058 -12.753 -7.043 1.00 94.38 206 ILE A CA 1
ATOM 1466 C C . ILE A 1 206 ? 6.525 -13.037 -7.377 1.00 94.38 206 ILE A C 1
ATOM 1468 O O . ILE A 1 206 ? 7.409 -12.921 -6.510 1.00 94.38 206 ILE A O 1
ATOM 1472 N N . ASN A 1 207 ? 6.769 -13.432 -8.622 1.00 89.81 207 ASN A N 1
ATOM 1473 C CA . ASN A 1 207 ? 8.104 -13.693 -9.138 1.00 89.81 207 ASN A CA 1
ATOM 1474 C C . ASN A 1 207 ? 8.723 -12.380 -9.600 1.00 89.81 207 ASN A C 1
ATOM 1476 O O . ASN A 1 207 ? 8.049 -11.557 -10.191 1.00 89.81 207 ASN A O 1
ATOM 1480 N N . TYR A 1 208 ? 10.013 -12.185 -9.334 1.00 88.12 208 TYR A N 1
ATOM 1481 C CA . TYR A 1 208 ? 10.696 -10.993 -9.821 1.00 88.12 208 TYR A CA 1
ATOM 1482 C C . TYR A 1 208 ? 10.927 -11.115 -11.327 1.00 88.12 208 TYR A C 1
ATOM 1484 O O . TYR A 1 208 ? 11.847 -11.824 -11.745 1.00 88.12 208 TYR A O 1
ATOM 1492 N N . ASP A 1 209 ? 10.128 -10.419 -12.133 1.00 75.38 209 ASP A N 1
ATOM 1493 C CA . ASP A 1 209 ? 10.107 -10.634 -13.581 1.00 75.38 209 ASP A CA 1
ATOM 1494 C C . ASP A 1 209 ? 11.126 -9.776 -14.358 1.00 75.38 209 ASP A C 1
ATOM 1496 O O . ASP A 1 209 ? 10.964 -9.525 -15.553 1.00 75.38 209 ASP A O 1
ATOM 1500 N N . LYS A 1 210 ? 12.194 -9.328 -13.671 1.00 78.00 210 LYS A N 1
ATOM 1501 C CA . LYS A 1 210 ? 13.320 -8.488 -14.135 1.00 78.00 210 LYS A CA 1
ATOM 1502 C C . LYS A 1 210 ? 13.119 -7.885 -15.531 1.00 78.00 210 LYS A C 1
ATOM 1504 O O . LYS A 1 210 ? 13.471 -8.488 -16.555 1.00 78.00 210 LYS A O 1
ATOM 1509 N N . GLY A 1 211 ? 12.578 -6.673 -15.581 1.00 78.69 211 GLY A N 1
ATOM 1510 C CA . GLY A 1 211 ? 12.504 -5.917 -16.830 1.00 78.69 211 GLY A CA 1
ATOM 1511 C C . GLY A 1 211 ? 13.792 -5.169 -17.164 1.00 78.69 211 GLY A C 1
ATOM 1512 O O . GLY A 1 211 ? 14.748 -5.156 -16.398 1.00 78.69 211 GLY A O 1
ATOM 1513 N N . SER A 1 212 ? 13.822 -4.520 -18.327 1.00 80.56 212 SER A N 1
ATOM 1514 C CA . SER A 1 212 ? 14.958 -3.706 -18.792 1.00 80.56 212 SER A CA 1
ATOM 1515 C C . SER A 1 212 ? 14.723 -2.195 -18.693 1.00 80.56 212 SER A C 1
ATOM 1517 O O . SER A 1 212 ? 15.629 -1.419 -18.982 1.00 80.56 212 SER A O 1
ATOM 1519 N N . SER A 1 213 ? 13.520 -1.769 -18.309 1.00 85.31 213 SER A N 1
ATOM 1520 C CA . SER A 1 213 ? 13.101 -0.365 -18.293 1.00 85.31 213 SER A CA 1
ATOM 1521 C C . SER A 1 213 ? 12.126 -0.091 -17.149 1.00 85.31 213 SER A C 1
ATOM 1523 O O . SER A 1 213 ? 11.691 -1.032 -16.486 1.00 85.31 213 SER A O 1
ATOM 1525 N N . THR A 1 214 ? 11.759 1.180 -16.990 1.00 85.62 214 THR A N 1
ATOM 1526 C CA . THR A 1 214 ? 10.797 1.673 -15.998 1.00 85.62 214 THR A CA 1
ATOM 1527 C C . THR A 1 214 ? 9.702 2.434 -16.750 1.00 85.62 214 THR A C 1
ATOM 1529 O O . THR A 1 214 ? 9.912 3.551 -17.222 1.00 85.62 214 THR A O 1
ATOM 1532 N N . ALA A 1 215 ? 8.556 1.785 -16.956 1.00 90.94 215 ALA A N 1
ATOM 1533 C CA . ALA A 1 215 ? 7.438 2.265 -17.769 1.00 90.94 215 ALA A CA 1
ATOM 1534 C C . ALA A 1 215 ? 6.291 2.791 -16.893 1.00 90.94 215 ALA A C 1
ATOM 1536 O O . ALA A 1 215 ? 5.166 2.284 -16.929 1.00 90.94 215 ALA A O 1
ATOM 1537 N N . THR A 1 216 ? 6.580 3.815 -16.086 1.00 93.00 216 THR A N 1
ATOM 1538 C CA . THR A 1 216 ? 5.649 4.369 -15.089 1.00 93.00 216 THR A CA 1
ATOM 1539 C C . THR A 1 216 ? 4.336 4.828 -15.726 1.00 93.00 216 THR A C 1
ATOM 1541 O O . THR A 1 216 ? 3.258 4.546 -15.206 1.00 93.00 216 THR A O 1
ATOM 1544 N N . ALA A 1 217 ? 4.390 5.471 -16.896 1.00 94.19 217 ALA A N 1
ATOM 1545 C CA . ALA A 1 217 ? 3.191 5.927 -17.601 1.00 94.19 217 ALA A CA 1
ATOM 1546 C C . ALA A 1 217 ? 2.252 4.771 -18.006 1.00 94.19 217 ALA A C 1
ATOM 1548 O O . ALA A 1 217 ? 1.031 4.904 -17.903 1.00 94.19 217 ALA A O 1
ATOM 1549 N N . ASP A 1 218 ? 2.801 3.626 -18.425 1.00 95.06 218 ASP A N 1
ATOM 1550 C CA . ASP A 1 218 ? 2.011 2.430 -18.745 1.00 95.06 218 ASP A CA 1
ATOM 1551 C C . ASP A 1 218 ? 1.373 1.825 -17.496 1.00 95.06 218 ASP A C 1
ATOM 1553 O O . ASP A 1 218 ? 0.197 1.457 -17.521 1.00 95.06 218 ASP A O 1
ATOM 1557 N N . ALA A 1 219 ? 2.114 1.785 -16.387 1.00 95.69 219 ALA A N 1
ATOM 1558 C CA . ALA A 1 219 ? 1.594 1.311 -15.110 1.00 95.69 219 ALA A CA 1
ATOM 1559 C C . ALA A 1 219 ? 0.405 2.161 -14.632 1.00 95.69 219 ALA A C 1
ATOM 1561 O O . ALA A 1 219 ? -0.615 1.619 -14.205 1.00 95.69 219 ALA A O 1
ATOM 1562 N N . LEU A 1 220 ? 0.489 3.488 -14.780 1.00 97.75 220 LEU A N 1
ATOM 1563 C CA . LEU A 1 220 ? -0.600 4.407 -14.441 1.00 97.75 220 LEU A CA 1
ATOM 1564 C C . LEU A 1 220 ? -1.815 4.249 -15.372 1.00 97.75 220 LEU A C 1
ATOM 1566 O O . LEU A 1 220 ? -2.952 4.240 -14.897 1.00 97.75 220 LEU A O 1
ATOM 1570 N N . ARG A 1 221 ? -1.609 4.050 -16.682 1.00 97.56 221 ARG A N 1
ATOM 1571 C CA . ARG A 1 221 ? -2.708 3.740 -17.619 1.00 97.56 221 ARG A CA 1
ATOM 1572 C C . ARG A 1 221 ? -3.404 2.426 -17.267 1.00 97.56 221 ARG A C 1
ATOM 1574 O O . ARG A 1 221 ? -4.637 2.362 -17.271 1.00 97.56 221 ARG A O 1
ATOM 1581 N N . LEU A 1 222 ? -2.633 1.391 -16.930 1.00 97.81 222 LEU A N 1
ATOM 1582 C CA . LEU A 1 222 ? -3.185 0.113 -16.491 1.00 97.81 222 LEU A CA 1
ATOM 1583 C C . LEU A 1 222 ? -3.955 0.271 -15.174 1.00 97.81 222 LEU A C 1
ATOM 1585 O O . LEU A 1 222 ? -5.070 -0.233 -15.069 1.00 97.81 222 LEU A O 1
ATOM 1589 N N . ALA A 1 223 ? -3.424 1.030 -14.213 1.00 98.31 223 ALA A N 1
ATOM 1590 C CA . ALA A 1 223 ? -4.106 1.340 -12.959 1.00 98.31 223 ALA A CA 1
ATOM 1591 C C . ALA A 1 223 ? -5.436 2.074 -13.185 1.00 98.31 223 ALA A C 1
ATOM 1593 O O . ALA A 1 223 ? -6.440 1.726 -12.564 1.00 98.31 223 ALA A O 1
ATOM 1594 N N . LYS A 1 224 ? -5.484 3.039 -14.113 1.00 97.81 224 LYS A N 1
ATOM 1595 C CA . LYS A 1 224 ? -6.730 3.724 -14.487 1.00 97.81 224 LYS A CA 1
ATOM 1596 C C . LYS A 1 224 ? -7.765 2.732 -15.009 1.00 97.81 224 LYS A C 1
ATOM 1598 O O . LYS A 1 224 ? -8.872 2.667 -14.479 1.00 97.81 224 LYS A O 1
ATOM 1603 N N . LYS A 1 225 ? -7.387 1.916 -16.000 1.00 97.69 225 LYS A N 1
ATOM 1604 C CA . LYS A 1 225 ? -8.258 0.865 -16.548 1.00 97.69 225 LYS A CA 1
ATOM 1605 C C . LYS A 1 225 ? -8.730 -0.093 -15.449 1.00 97.69 225 LYS A C 1
ATOM 1607 O O . LYS A 1 225 ? -9.896 -0.477 -15.424 1.00 97.69 225 LYS A O 1
ATOM 1612 N N . HIS A 1 226 ? -7.845 -0.437 -14.518 1.00 98.00 226 HIS A N 1
ATOM 1613 C CA . HIS A 1 226 ? -8.153 -1.305 -13.389 1.00 98.00 226 HIS A CA 1
ATOM 1614 C C . HIS A 1 226 ? -9.197 -0.704 -12.449 1.00 98.00 226 HIS A C 1
ATOM 1616 O O . HIS A 1 226 ? -10.137 -1.396 -12.063 1.00 98.00 226 HIS A O 1
ATOM 1622 N N . PHE A 1 227 ? -9.078 0.579 -12.098 1.00 97.88 227 PHE A N 1
ATOM 1623 C CA . PHE A 1 227 ? -10.087 1.272 -11.295 1.00 97.88 227 PHE A CA 1
ATOM 1624 C C . PHE A 1 227 ? -11.422 1.397 -12.029 1.00 97.88 227 PHE A C 1
ATOM 1626 O O . PHE A 1 227 ? -12.462 1.174 -11.409 1.00 97.88 227 PHE A O 1
ATOM 1633 N N . ASP A 1 228 ? -11.402 1.686 -13.331 1.00 95.56 228 ASP A N 1
ATOM 1634 C CA . ASP A 1 228 ? -12.612 1.775 -14.155 1.00 95.56 228 ASP A CA 1
ATOM 1635 C C . ASP A 1 228 ? -13.367 0.427 -14.195 1.00 95.56 228 ASP A C 1
ATOM 1637 O O . ASP A 1 228 ? -14.596 0.398 -14.214 1.00 95.56 228 ASP A O 1
ATOM 1641 N N . GLN A 1 229 ? -12.646 -0.700 -14.153 1.00 96.06 229 GLN A N 1
ATOM 1642 C CA . GLN A 1 229 ? -13.223 -2.050 -14.218 1.00 96.06 229 GLN A CA 1
ATOM 1643 C C . GLN A 1 229 ? -13.575 -2.642 -12.844 1.00 96.06 229 GLN A C 1
ATOM 1645 O O . GLN A 1 229 ? -14.630 -3.257 -12.669 1.00 96.06 229 GLN A O 1
ATOM 1650 N N . HIS A 1 230 ? -12.693 -2.490 -11.858 1.00 95.06 230 HIS A N 1
ATOM 1651 C CA . HIS A 1 230 ? -12.780 -3.201 -10.582 1.00 95.06 230 HIS A CA 1
ATOM 1652 C C . HIS A 1 230 ? -13.107 -2.291 -9.393 1.00 95.06 230 HIS A C 1
ATOM 1654 O O . HIS A 1 230 ? -13.734 -2.772 -8.445 1.00 95.06 230 HIS A O 1
ATOM 1660 N N . GLY A 1 231 ? -12.776 -0.998 -9.478 1.00 91.00 231 GLY A N 1
ATOM 1661 C CA . GLY A 1 231 ? -12.985 0.027 -8.447 1.00 91.00 231 GLY A CA 1
ATOM 1662 C C . GLY A 1 231 ? -14.244 0.876 -8.651 1.00 91.00 231 GLY A C 1
ATOM 1663 O O . GLY A 1 231 ? -14.234 2.085 -8.448 1.00 91.00 231 GLY A O 1
ATOM 1664 N N . VAL A 1 232 ? -15.340 0.268 -9.113 1.00 88.31 232 VAL A N 1
ATOM 1665 C CA . VAL A 1 232 ? -16.629 0.958 -9.355 1.00 88.31 232 VAL A CA 1
ATOM 1666 C C . VAL A 1 232 ? -17.479 1.143 -8.091 1.00 88.31 232 VAL A C 1
ATOM 1668 O O . VAL A 1 232 ? -18.605 1.634 -8.163 1.00 88.31 232 VAL A O 1
ATOM 1671 N N . ARG A 1 233 ? -16.977 0.692 -6.937 1.00 88.06 233 ARG A N 1
ATOM 1672 C CA . ARG A 1 233 ? -17.631 0.874 -5.640 1.00 88.06 233 ARG A CA 1
ATOM 1673 C C . ARG A 1 233 ? -17.487 2.327 -5.188 1.00 88.06 233 ARG A C 1
ATOM 1675 O O . ARG A 1 233 ? -16.542 3.005 -5.578 1.00 88.06 233 ARG A O 1
ATOM 1682 N N . ASP A 1 234 ? -18.385 2.772 -4.314 1.00 88.81 234 ASP A N 1
ATOM 1683 C CA . ASP A 1 234 ? -18.284 4.077 -3.645 1.00 88.81 234 ASP A CA 1
ATOM 1684 C C . ASP A 1 234 ? -17.272 4.021 -2.480 1.00 88.81 234 ASP A C 1
ATOM 1686 O O . ASP A 1 234 ? -17.593 4.220 -1.309 1.00 88.81 234 ASP A O 1
ATOM 1690 N N . ASN A 1 235 ? -16.047 3.616 -2.814 1.00 91.94 235 ASN A N 1
ATOM 1691 C CA . ASN A 1 235 ? -14.899 3.524 -1.923 1.00 91.94 235 ASN A CA 1
ATOM 1692 C C . ASN A 1 235 ? -13.896 4.631 -2.293 1.00 91.94 235 ASN A C 1
ATOM 1694 O O . ASN A 1 235 ? -13.818 5.059 -3.446 1.00 91.94 235 ASN A O 1
ATOM 1698 N N . VAL A 1 236 ? -13.069 5.056 -1.336 1.00 95.06 236 VAL A N 1
ATOM 1699 C CA . VAL A 1 236 ? -11.940 5.952 -1.629 1.00 95.06 236 VAL A CA 1
ATOM 1700 C C . VAL A 1 236 ? -10.887 5.169 -2.413 1.00 95.06 236 VAL A C 1
ATOM 1702 O O . VAL A 1 236 ? -10.408 4.132 -1.952 1.00 95.06 236 VAL A O 1
ATOM 1705 N N . LYS A 1 237 ? -10.520 5.660 -3.598 1.00 97.06 237 LYS A N 1
ATOM 1706 C CA . LYS A 1 237 ? -9.541 5.011 -4.477 1.00 97.06 237 LYS A CA 1
ATOM 1707 C C . LYS A 1 237 ? -8.146 5.517 -4.151 1.00 97.06 237 LYS A C 1
ATOM 1709 O O . LYS A 1 237 ? -7.901 6.719 -4.205 1.00 97.06 237 LYS A O 1
ATOM 1714 N N . VAL A 1 238 ? -7.232 4.606 -3.840 1.00 98.06 238 VAL A N 1
ATOM 1715 C CA . VAL A 1 238 ? -5.843 4.935 -3.501 1.00 98.06 238 VAL A CA 1
ATOM 1716 C C . VAL A 1 238 ? -4.911 4.152 -4.409 1.00 98.06 238 VAL A C 1
ATOM 1718 O O . VAL A 1 238 ? -5.017 2.930 -4.496 1.00 98.06 238 VAL A O 1
ATOM 1721 N N . LEU A 1 239 ? -3.984 4.848 -5.059 1.00 98.62 239 LEU A N 1
ATOM 1722 C CA . LEU A 1 239 ? -2.915 4.252 -5.849 1.00 98.62 239 LEU A CA 1
ATOM 1723 C C . LEU A 1 239 ? -1.585 4.449 -5.126 1.00 98.62 239 LEU A C 1
ATOM 1725 O O . LEU A 1 239 ? -1.178 5.580 -4.886 1.00 98.62 239 LEU A O 1
ATOM 1729 N N . TRP A 1 240 ? -0.909 3.358 -4.784 1.00 98.50 240 TRP A N 1
ATOM 1730 C CA . TRP A 1 240 ? 0.347 3.375 -4.040 1.00 98.50 240 TRP A CA 1
ATOM 1731 C C . TRP A 1 240 ? 1.484 2.828 -4.899 1.00 98.50 240 TRP A C 1
ATOM 1733 O O . TRP A 1 240 ? 1.634 1.615 -5.059 1.00 98.50 240 TRP A O 1
ATOM 1743 N N . VAL A 1 241 ? 2.269 3.736 -5.467 1.00 98.00 241 VAL A N 1
ATOM 1744 C CA . VAL A 1 241 ? 3.374 3.447 -6.382 1.00 98.00 241 VAL A CA 1
ATOM 1745 C C . VAL A 1 241 ? 4.670 3.289 -5.593 1.00 98.00 241 VAL A C 1
ATOM 1747 O O . VAL A 1 241 ? 4.969 4.105 -4.726 1.00 98.00 241 VAL A O 1
ATOM 1750 N N . ILE A 1 242 ? 5.448 2.252 -5.892 1.00 97.06 242 ILE A N 1
ATOM 1751 C CA . ILE A 1 242 ? 6.784 2.014 -5.336 1.00 97.06 242 ILE A CA 1
ATOM 1752 C C . ILE A 1 242 ? 7.747 1.878 -6.515 1.00 97.06 242 ILE A C 1
ATOM 1754 O O . ILE A 1 242 ? 7.572 0.968 -7.324 1.00 97.06 242 ILE A O 1
ATOM 1758 N N . THR A 1 243 ? 8.741 2.762 -6.610 1.00 93.31 243 THR A N 1
ATOM 1759 C CA . THR A 1 243 ? 9.703 2.808 -7.727 1.00 93.31 243 THR A CA 1
ATOM 1760 C C . THR A 1 243 ? 11.097 3.227 -7.251 1.00 93.31 243 THR A C 1
ATOM 1762 O O . THR A 1 243 ? 11.206 3.990 -6.290 1.00 93.31 243 THR A O 1
ATOM 1765 N N . ASP A 1 244 ? 12.154 2.733 -7.908 1.00 87.38 244 ASP A N 1
ATOM 1766 C CA . ASP A 1 244 ? 13.551 3.163 -7.691 1.00 87.38 244 ASP A CA 1
ATOM 1767 C C . ASP A 1 244 ? 14.142 3.969 -8.859 1.00 87.38 244 ASP A C 1
ATOM 1769 O O . ASP A 1 244 ? 15.317 4.346 -8.836 1.00 87.38 244 ASP A O 1
ATOM 1773 N N . GLY A 1 245 ? 13.338 4.241 -9.890 1.00 77.94 245 GLY A N 1
ATOM 1774 C CA . GLY A 1 245 ? 13.812 4.870 -11.113 1.00 77.94 245 GLY A CA 1
ATOM 1775 C C . GLY A 1 245 ? 12.828 5.842 -11.749 1.00 77.94 245 GLY A C 1
ATOM 1776 O O . GLY A 1 245 ? 11.627 5.843 -11.475 1.00 77.94 245 GLY A O 1
ATOM 1777 N N . GLN A 1 246 ? 13.391 6.660 -12.635 1.00 82.56 246 GLN A N 1
ATOM 1778 C CA . GLN A 1 246 ? 12.681 7.564 -13.536 1.00 82.56 246 GLN A CA 1
ATOM 1779 C C . GLN A 1 246 ? 11.970 6.804 -14.647 1.00 82.56 246 GLN A C 1
ATOM 1781 O O . GLN A 1 246 ? 12.519 5.845 -15.204 1.00 82.56 246 GLN A O 1
ATOM 1786 N N . SER A 1 247 ? 10.790 7.288 -15.034 1.00 83.06 247 SER A N 1
ATOM 1787 C CA . SER A 1 247 ? 10.125 6.814 -16.241 1.00 83.06 247 SER A CA 1
ATOM 1788 C C . SER A 1 247 ? 11.027 7.032 -17.461 1.00 83.06 247 SER A C 1
ATOM 1790 O O . SER A 1 247 ? 11.383 8.152 -17.812 1.00 83.06 247 SER A O 1
ATOM 1792 N N . ASN A 1 248 ? 11.399 5.951 -18.146 1.00 81.62 248 ASN A N 1
ATOM 1793 C CA . ASN A 1 248 ? 12.285 6.002 -19.320 1.00 81.62 248 ASN A CA 1
ATOM 1794 C C . ASN A 1 248 ? 11.675 5.342 -20.570 1.00 81.62 248 ASN A C 1
ATOM 1796 O O . ASN A 1 248 ? 12.274 5.350 -21.654 1.00 81.62 248 ASN A O 1
ATOM 1800 N N . ARG A 1 249 ? 10.474 4.772 -20.431 1.00 83.88 249 ARG A N 1
ATOM 1801 C CA . ARG A 1 249 ? 9.652 4.185 -21.497 1.00 83.88 249 ARG A CA 1
ATOM 1802 C C . ARG A 1 249 ? 8.174 4.472 -21.217 1.00 83.88 249 ARG A C 1
ATOM 1804 O O . ARG A 1 249 ? 7.797 4.774 -20.094 1.00 83.88 249 ARG A O 1
ATOM 1811 N N . GLY A 1 250 ? 7.331 4.395 -22.247 1.00 76.62 250 GLY A N 1
ATOM 1812 C CA . GLY A 1 250 ? 5.880 4.577 -22.093 1.00 76.62 250 GLY A CA 1
ATOM 1813 C C . GLY A 1 250 ? 5.384 6.030 -22.130 1.00 76.62 250 GLY A C 1
ATOM 1814 O O . GLY A 1 250 ? 4.176 6.263 -22.066 1.00 76.62 250 GLY A O 1
ATOM 1815 N N . GLY A 1 251 ? 6.279 7.010 -22.282 1.00 86.75 251 GLY A N 1
ATOM 1816 C CA . GLY A 1 251 ? 5.933 8.431 -22.383 1.00 86.75 251 GLY A CA 1
ATOM 1817 C C . GLY A 1 251 ? 5.837 9.139 -21.029 1.00 86.75 251 GLY A C 1
ATOM 1818 O O . GLY A 1 251 ? 6.304 8.625 -20.015 1.00 86.75 251 GLY A O 1
ATOM 1819 N N . ASN A 1 252 ? 5.249 10.338 -21.031 1.00 91.62 252 ASN A N 1
ATOM 1820 C CA . ASN A 1 252 ? 5.159 11.191 -19.846 1.00 91.62 252 ASN A CA 1
ATOM 1821 C C . ASN A 1 252 ? 4.126 10.634 -18.837 1.00 91.62 252 ASN A C 1
ATOM 1823 O O . ASN A 1 252 ? 2.937 10.567 -19.174 1.00 91.62 252 ASN A O 1
ATOM 1827 N N . PRO A 1 253 ? 4.531 10.263 -17.606 1.00 93.56 253 PRO A N 1
ATOM 1828 C CA . PRO A 1 253 ? 3.624 9.713 -16.597 1.00 93.56 253 PRO A CA 1
ATOM 1829 C C . PRO A 1 253 ? 2.656 10.745 -16.001 1.00 93.56 253 PRO A C 1
ATOM 1831 O O . PRO A 1 253 ? 1.629 10.355 -15.444 1.00 93.56 253 PRO A O 1
ATOM 1834 N N . LYS A 1 254 ? 2.907 12.048 -16.177 1.00 95.12 254 LYS A N 1
ATOM 1835 C CA . LYS A 1 254 ? 2.008 13.119 -15.730 1.00 95.12 254 LYS A CA 1
ATOM 1836 C C . LYS A 1 254 ? 0.613 13.011 -16.350 1.00 95.12 254 LYS A C 1
ATOM 1838 O O . LYS A 1 254 ? -0.378 13.207 -15.656 1.00 95.12 254 LYS A O 1
ATOM 1843 N N . ILE A 1 255 ? 0.528 12.666 -17.637 1.00 95.50 255 ILE A N 1
ATOM 1844 C CA . ILE A 1 255 ? -0.745 12.588 -18.374 1.00 95.50 255 ILE A CA 1
ATOM 1845 C C . ILE A 1 255 ? -1.700 11.563 -17.730 1.00 95.50 255 ILE A C 1
ATOM 1847 O O . ILE A 1 255 ? -2.775 11.961 -17.279 1.00 95.50 255 ILE A O 1
ATOM 1851 N N . PRO A 1 256 ? -1.337 10.268 -17.602 1.00 96.88 256 PRO A N 1
ATOM 1852 C CA . PRO A 1 256 ? -2.214 9.300 -16.947 1.00 96.88 256 PRO A CA 1
ATOM 1853 C C . PRO A 1 256 ? -2.387 9.566 -15.443 1.00 96.88 256 PRO A C 1
ATOM 1855 O O . PRO A 1 256 ? -3.430 9.219 -14.887 1.00 96.88 256 PRO A O 1
ATOM 1858 N N . ALA A 1 257 ? -1.419 10.203 -14.772 1.00 97.31 257 ALA A N 1
ATOM 1859 C CA . ALA A 1 257 ? -1.591 10.630 -13.384 1.00 97.31 257 ALA A CA 1
ATOM 1860 C C . ALA A 1 257 ? -2.690 11.694 -13.238 1.00 97.31 257 ALA A C 1
ATOM 1862 O O . ALA A 1 257 ? -3.514 11.607 -12.329 1.00 97.31 257 ALA A O 1
ATOM 1863 N N . ASP A 1 258 ? -2.730 12.691 -14.124 1.00 97.31 258 ASP A N 1
ATOM 1864 C CA . ASP A 1 258 ? -3.768 13.724 -14.127 1.00 97.31 258 ASP A CA 1
ATOM 1865 C C . ASP A 1 258 ? -5.152 13.117 -14.407 1.00 97.31 258 ASP A C 1
ATOM 1867 O O . ASP A 1 258 ? -6.117 13.470 -13.732 1.00 97.31 258 ASP A O 1
ATOM 1871 N N . GLU A 1 259 ? -5.256 12.140 -15.314 1.00 97.31 259 GLU A N 1
ATOM 1872 C CA . GLU A 1 259 ? -6.504 11.396 -15.547 1.00 97.31 259 GLU A CA 1
ATOM 1873 C C . GLU A 1 259 ? -6.982 10.634 -14.302 1.00 97.31 259 GLU A C 1
ATOM 1875 O O . GLU A 1 259 ? -8.158 10.699 -13.942 1.00 97.31 259 GLU A O 1
ATOM 1880 N N . LEU A 1 260 ? -6.076 9.936 -13.613 1.00 97.75 260 LEU A N 1
ATOM 1881 C CA . LEU A 1 260 ? -6.366 9.246 -12.353 1.00 97.75 260 LEU A CA 1
ATOM 1882 C C . LEU A 1 260 ? -6.831 10.228 -11.265 1.00 97.75 260 LEU A C 1
ATOM 1884 O O . LEU A 1 260 ? -7.847 9.982 -10.613 1.00 97.75 260 LEU A O 1
ATOM 1888 N N . LYS A 1 261 ? -6.136 11.361 -11.100 1.00 96.31 261 LYS A N 1
ATOM 1889 C CA . LYS A 1 261 ? -6.502 12.415 -10.137 1.00 96.31 261 LYS A CA 1
ATOM 1890 C C . LYS A 1 261 ? -7.866 13.033 -10.465 1.00 96.31 261 LYS A C 1
ATOM 1892 O O . LYS A 1 261 ? -8.664 13.261 -9.556 1.00 96.31 261 LYS A O 1
ATOM 1897 N N . ASN A 1 262 ? -8.164 13.254 -11.747 1.00 95.56 262 ASN A N 1
ATOM 1898 C CA . ASN A 1 262 ? -9.472 13.730 -12.212 1.00 95.56 262 ASN A CA 1
ATOM 1899 C C . ASN A 1 262 ? -10.592 12.714 -11.932 1.00 95.56 262 ASN A C 1
ATOM 1901 O O . ASN A 1 262 ? -11.728 13.114 -11.687 1.00 95.56 262 ASN A O 1
ATOM 1905 N N . ASN A 1 263 ? -10.259 11.421 -11.882 1.00 93.81 263 ASN A N 1
ATOM 1906 C CA . ASN A 1 263 ? -11.153 10.331 -11.484 1.00 93.81 263 ASN A CA 1
ATOM 1907 C C . ASN A 1 263 ? -11.152 10.057 -9.965 1.00 93.81 263 ASN A C 1
ATOM 1909 O O . ASN A 1 263 ? -11.515 8.961 -9.528 1.00 93.81 263 ASN A O 1
ATOM 1913 N N . GLU A 1 264 ? -10.749 11.051 -9.166 1.00 93.81 264 GLU A N 1
ATOM 1914 C CA . GLU A 1 264 ? -10.721 11.024 -7.698 1.00 93.81 264 GLU A CA 1
ATOM 1915 C C . GLU A 1 264 ? -9.844 9.907 -7.100 1.00 93.81 264 GLU A C 1
ATOM 1917 O O . GLU A 1 264 ? -10.080 9.454 -5.978 1.00 93.81 264 GLU A O 1
ATOM 1922 N N . VAL A 1 265 ? -8.808 9.471 -7.824 1.00 96.19 265 VAL A N 1
ATOM 1923 C CA . VAL A 1 265 ? -7.800 8.546 -7.294 1.00 96.19 265 VAL A CA 1
ATOM 1924 C C . VAL A 1 265 ? -6.726 9.321 -6.535 1.00 96.19 265 VAL A C 1
ATOM 1926 O O . VAL A 1 265 ? -6.100 10.242 -7.063 1.00 96.19 265 VAL A O 1
ATOM 1929 N N . GLU A 1 266 ? -6.478 8.924 -5.289 1.00 96.31 266 GLU A N 1
ATOM 1930 C CA . GLU A 1 266 ? -5.404 9.467 -4.465 1.00 96.31 266 GLU A CA 1
ATOM 1931 C C . GLU A 1 266 ? -4.090 8.741 -4.760 1.00 96.31 266 GLU A C 1
ATOM 1933 O O . GLU A 1 266 ? -3.898 7.600 -4.343 1.00 96.31 266 GLU A O 1
ATOM 1938 N N . ILE A 1 267 ? -3.192 9.396 -5.501 1.00 98.00 267 ILE A N 1
ATOM 1939 C CA . ILE A 1 267 ? -1.906 8.816 -5.900 1.00 98.00 267 ILE A CA 1
ATOM 1940 C C . ILE A 1 267 ? -0.830 9.154 -4.873 1.00 98.00 267 ILE A C 1
ATOM 1942 O O . ILE A 1 267 ? -0.620 10.318 -4.523 1.00 98.00 267 ILE A O 1
ATOM 1946 N N . CYS A 1 268 ? -0.131 8.121 -4.426 1.00 98.00 268 CYS A N 1
ATOM 1947 C CA . CYS A 1 268 ? 0.950 8.177 -3.465 1.00 98.00 268 CYS A CA 1
ATOM 1948 C C . CYS A 1 268 ? 2.167 7.451 -4.003 1.00 98.00 268 CYS A C 1
ATOM 1950 O O . CYS A 1 268 ? 2.023 6.376 -4.582 1.00 98.00 268 CYS A O 1
ATOM 1952 N N . VAL A 1 269 ? 3.353 8.015 -3.799 1.00 97.38 269 VAL A N 1
ATOM 1953 C CA . VAL A 1 269 ? 4.580 7.474 -4.384 1.00 97.38 269 VAL A CA 1
ATOM 1954 C C . VAL A 1 269 ? 5.660 7.292 -3.326 1.00 97.38 269 VAL A C 1
ATOM 1956 O O . VAL A 1 269 ? 5.959 8.200 -2.555 1.00 97.38 269 VAL A O 1
ATOM 1959 N N . VAL A 1 270 ? 6.252 6.105 -3.291 1.00 97.12 270 VAL A N 1
ATOM 1960 C CA . VAL A 1 270 ? 7.463 5.797 -2.536 1.00 97.12 270 VAL A CA 1
ATOM 1961 C C . VAL A 1 270 ? 8.609 5.735 -3.539 1.00 97.12 270 VAL A C 1
ATOM 1963 O O . VAL A 1 270 ? 8.685 4.790 -4.326 1.00 97.12 270 VAL A O 1
ATOM 1966 N N . GLY A 1 271 ? 9.448 6.768 -3.531 1.00 95.31 271 GLY A N 1
ATOM 1967 C CA . GLY A 1 271 ? 10.678 6.824 -4.316 1.00 95.31 271 GLY A CA 1
ATOM 1968 C C . GLY A 1 271 ? 11.823 6.225 -3.511 1.00 95.31 271 GLY A C 1
ATOM 1969 O O . GLY A 1 271 ? 11.929 6.496 -2.315 1.00 95.31 271 GLY A O 1
ATOM 1970 N N . ILE A 1 272 ? 12.636 5.379 -4.144 1.00 94.81 272 ILE A N 1
ATOM 1971 C CA . ILE A 1 272 ? 13.735 4.676 -3.479 1.00 94.81 272 ILE A CA 1
ATOM 1972 C C . ILE A 1 272 ? 15.067 4.977 -4.172 1.00 94.81 272 ILE A C 1
ATOM 1974 O O . ILE A 1 272 ? 15.250 4.661 -5.343 1.00 94.81 272 ILE A O 1
ATOM 1978 N N . GLY A 1 273 ? 16.027 5.501 -3.417 1.00 90.88 273 GLY A N 1
ATOM 1979 C CA . GLY A 1 273 ? 17.383 5.793 -3.865 1.00 90.88 273 GLY A CA 1
ATOM 1980 C C . GLY A 1 273 ? 17.502 7.056 -4.721 1.00 90.88 273 GLY A C 1
ATOM 1981 O O . GLY A 1 273 ? 16.539 7.769 -4.991 1.00 90.88 273 GLY A O 1
ATOM 1982 N N . ASP A 1 274 ? 18.721 7.311 -5.189 1.00 86.75 274 ASP A N 1
ATOM 1983 C CA . ASP A 1 274 ? 19.110 8.619 -5.744 1.00 86.75 274 ASP A CA 1
ATOM 1984 C C . ASP A 1 274 ? 18.786 8.794 -7.236 1.00 86.75 274 ASP A C 1
ATOM 1986 O O . ASP A 1 274 ? 19.110 9.813 -7.843 1.00 86.75 274 ASP A O 1
ATOM 1990 N N . ARG A 1 275 ? 18.189 7.779 -7.870 1.00 85.31 275 ARG A N 1
ATOM 1991 C CA . ARG A 1 275 ? 17.873 7.784 -9.310 1.00 85.31 275 ARG A CA 1
ATOM 1992 C C . ARG A 1 275 ? 16.491 8.342 -9.619 1.00 85.31 275 ARG A C 1
ATOM 1994 O O . ARG A 1 275 ? 16.090 8.331 -10.777 1.00 85.31 275 ARG A O 1
ATOM 2001 N N . ILE A 1 276 ? 15.768 8.798 -8.605 1.00 88.69 276 ILE A N 1
ATOM 2002 C CA . ILE A 1 276 ? 14.421 9.343 -8.724 1.00 88.69 276 ILE A CA 1
ATOM 2003 C C . ILE A 1 276 ? 14.474 10.784 -9.242 1.00 88.69 276 ILE A C 1
ATOM 2005 O O . ILE A 1 276 ? 15.234 11.606 -8.737 1.00 88.69 276 ILE A O 1
ATOM 2009 N N . ASP A 1 277 ? 13.643 11.101 -10.236 1.00 90.44 277 ASP A N 1
ATOM 2010 C CA . ASP A 1 277 ? 13.342 12.491 -10.592 1.00 90.44 277 ASP A CA 1
ATOM 2011 C C . ASP A 1 277 ? 12.209 12.989 -9.694 1.00 90.44 277 ASP A C 1
ATOM 2013 O O . ASP A 1 277 ? 11.047 12.611 -9.845 1.00 90.44 277 ASP A O 1
ATOM 2017 N N . TRP A 1 278 ? 12.555 13.834 -8.728 1.00 90.00 278 TRP A N 1
ATOM 2018 C CA . TRP A 1 278 ? 11.588 14.368 -7.777 1.00 90.00 278 TRP A CA 1
ATOM 2019 C C . TRP A 1 278 ? 10.531 15.267 -8.408 1.00 90.00 278 TRP A C 1
ATOM 2021 O O . TRP A 1 278 ? 9.459 15.409 -7.821 1.00 90.00 278 TRP A O 1
ATOM 2031 N N . ASP A 1 279 ? 10.790 15.863 -9.567 1.00 91.38 279 ASP A N 1
ATOM 2032 C CA . ASP A 1 279 ? 9.796 16.678 -10.254 1.00 91.38 279 ASP A CA 1
ATOM 2033 C C . ASP A 1 279 ? 8.775 15.785 -10.971 1.00 91.38 279 ASP A C 1
ATOM 2035 O O . ASP A 1 279 ? 7.574 16.017 -10.826 1.00 91.38 279 ASP A O 1
ATOM 2039 N N . GLU A 1 280 ? 9.213 14.671 -11.574 1.00 91.06 280 GLU A N 1
ATOM 2040 C CA . GLU A 1 280 ? 8.307 13.620 -12.069 1.00 91.06 280 GLU A CA 1
ATOM 2041 C C . GLU A 1 280 ? 7.411 13.073 -10.942 1.00 91.06 280 GLU A C 1
ATOM 2043 O O . GLU A 1 280 ? 6.191 12.955 -11.098 1.00 91.06 280 GLU A O 1
ATOM 2048 N N . ILE A 1 281 ? 7.984 12.779 -9.769 1.00 93.00 281 ILE A N 1
ATOM 2049 C CA . ILE A 1 281 ? 7.217 12.264 -8.624 1.00 93.00 281 ILE A CA 1
ATOM 2050 C C . ILE A 1 281 ? 6.188 13.285 -8.131 1.00 93.00 281 ILE A C 1
ATOM 2052 O O . ILE A 1 281 ? 5.054 12.900 -7.836 1.00 93.00 281 ILE A O 1
ATOM 2056 N N . LYS A 1 282 ? 6.547 14.572 -8.046 1.00 92.19 282 LYS A N 1
ATOM 2057 C CA . LYS A 1 282 ? 5.619 15.645 -7.640 1.00 92.19 282 LYS A CA 1
ATOM 2058 C C . LYS A 1 282 ? 4.499 15.856 -8.658 1.00 92.19 282 LYS A C 1
ATOM 2060 O O . LYS A 1 282 ? 3.387 16.191 -8.258 1.00 92.19 282 LYS A O 1
ATOM 2065 N N . ASP A 1 283 ? 4.769 15.644 -9.943 1.00 92.50 283 ASP A N 1
ATOM 2066 C CA . ASP A 1 283 ? 3.761 15.729 -11.002 1.00 92.50 283 ASP A CA 1
ATOM 2067 C C . ASP A 1 283 ? 2.736 14.583 -10.929 1.00 92.50 283 ASP A C 1
ATOM 2069 O O . ASP A 1 283 ? 1.543 14.772 -11.213 1.00 92.50 283 ASP A O 1
ATOM 2073 N N . ILE A 1 284 ? 3.184 13.394 -10.517 1.00 94.75 284 ILE A N 1
ATOM 2074 C CA . ILE A 1 284 ? 2.345 12.196 -10.396 1.00 94.75 284 ILE A CA 1
ATOM 2075 C C . ILE A 1 284 ? 1.572 12.177 -9.072 1.00 94.75 284 ILE A C 1
ATOM 2077 O O . ILE A 1 284 ? 0.358 11.954 -9.063 1.00 94.75 284 ILE A O 1
ATOM 2081 N N . ALA A 1 285 ? 2.269 12.367 -7.952 1.00 95.50 285 ALA A N 1
ATOM 2082 C CA . ALA A 1 285 ? 1.718 12.209 -6.613 1.00 95.50 285 ALA A CA 1
ATOM 2083 C C . ALA A 1 285 ? 0.725 13.325 -6.255 1.00 95.50 285 ALA A C 1
ATOM 2085 O O . ALA A 1 285 ? 0.753 14.436 -6.784 1.00 95.50 285 ALA A O 1
ATOM 2086 N N . LEU A 1 286 ? -0.147 13.051 -5.285 1.00 93.12 286 LEU A N 1
ATOM 2087 C CA . LEU A 1 286 ? -0.848 14.125 -4.591 1.00 93.12 286 LEU A CA 1
ATOM 2088 C C . LEU A 1 286 ? 0.127 14.960 -3.745 1.00 93.12 286 LEU A C 1
ATOM 2090 O O . LEU A 1 286 ? 1.109 14.411 -3.227 1.00 93.12 286 LEU A O 1
ATOM 2094 N N . PRO A 1 287 ? -0.199 16.246 -3.492 1.00 88.31 287 PRO A N 1
ATOM 2095 C CA . PRO A 1 287 ? 0.490 17.033 -2.479 1.00 88.31 287 PRO A CA 1
ATOM 2096 C C . PRO A 1 287 ? 0.572 16.256 -1.159 1.00 88.31 287 PRO A C 1
ATOM 2098 O O . PRO A 1 287 ? -0.399 15.624 -0.723 1.00 88.31 287 PRO A O 1
ATOM 2101 N N . ASP A 1 288 ? 1.761 16.249 -0.562 1.00 86.19 288 ASP A N 1
ATOM 2102 C CA . ASP A 1 288 ? 2.076 15.529 0.674 1.00 86.19 288 ASP A CA 1
ATOM 2103 C C . ASP A 1 288 ? 1.843 14.003 0.630 1.00 86.19 288 ASP A C 1
ATOM 2105 O O . ASP A 1 288 ? 1.717 13.369 1.682 1.00 86.19 288 ASP A O 1
ATOM 2109 N N . CYS A 1 289 ? 1.781 13.382 -0.559 1.00 93.44 289 CYS A N 1
ATOM 2110 C CA . CYS A 1 289 ? 1.772 11.921 -0.708 1.00 93.44 289 CYS A CA 1
ATOM 2111 C C . CYS A 1 289 ? 2.975 11.354 -1.462 1.00 93.44 289 CYS A C 1
ATOM 2113 O O . CYS A 1 289 ? 2.844 10.436 -2.266 1.00 93.44 289 CYS A O 1
ATOM 2115 N N . TYR A 1 290 ? 4.162 11.863 -1.166 1.00 94.50 290 TYR A N 1
ATOM 2116 C CA . TYR A 1 290 ? 5.403 11.228 -1.583 1.00 94.50 290 TYR A CA 1
ATOM 2117 C C . TYR A 1 290 ? 6.313 10.955 -0.382 1.00 94.50 290 TYR A C 1
ATOM 2119 O O . TYR A 1 290 ? 6.309 11.680 0.629 1.00 94.50 290 TYR A O 1
ATOM 2127 N N . PHE A 1 291 ? 7.060 9.861 -0.488 1.00 94.94 291 PHE A N 1
ATOM 2128 C CA . PHE A 1 291 ? 7.956 9.352 0.539 1.00 94.94 291 PHE A CA 1
ATOM 2129 C C . PHE A 1 291 ? 9.312 9.061 -0.091 1.00 94.94 291 PHE A C 1
ATOM 2131 O O . PHE A 1 291 ? 9.408 8.228 -0.988 1.00 94.94 291 PHE A O 1
ATOM 2138 N N . ASP A 1 292 ? 10.321 9.775 0.389 1.00 93.62 292 ASP A N 1
ATOM 2139 C CA . ASP A 1 292 ? 11.717 9.586 0.022 1.00 93.62 292 ASP A CA 1
ATOM 2140 C C . ASP A 1 292 ? 12.339 8.512 0.907 1.00 93.62 292 ASP A C 1
ATOM 2142 O O . ASP A 1 292 ? 12.247 8.591 2.132 1.00 93.62 292 ASP A O 1
ATOM 2146 N N . MET A 1 293 ? 12.896 7.484 0.280 1.00 94.19 293 MET A N 1
ATOM 2147 C CA . MET A 1 293 ? 13.560 6.371 0.937 1.00 94.19 293 MET A CA 1
ATOM 2148 C C . MET A 1 293 ? 14.946 6.212 0.325 1.00 94.19 293 MET A C 1
ATOM 2150 O O . MET A 1 293 ? 15.09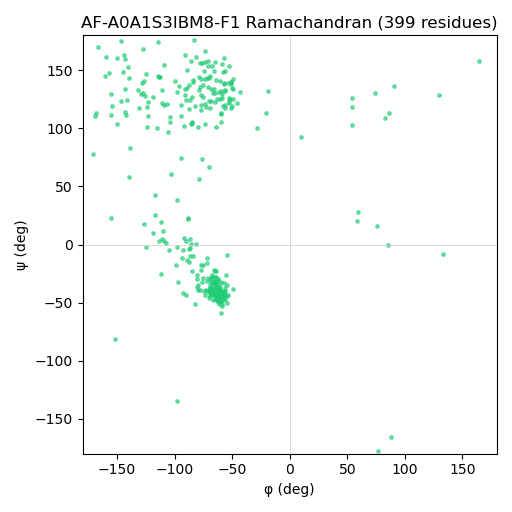0 6.056 -0.876 1.00 94.19 293 MET A O 1
ATOM 2154 N N . GLU A 1 294 ? 15.976 6.112 1.147 1.00 92.69 294 GLU A N 1
ATOM 2155 C CA . GLU A 1 294 ? 17.350 5.868 0.707 1.00 92.69 294 GLU A CA 1
ATOM 2156 C C . GLU A 1 294 ? 17.528 4.442 0.154 1.00 92.69 294 GLU A C 1
ATOM 2158 O O . GLU A 1 294 ? 18.385 4.179 -0.687 1.00 92.69 294 GLU A O 1
ATOM 2163 N N . SER A 1 295 ? 16.747 3.473 0.652 1.00 94.38 295 SER A N 1
ATOM 2164 C CA . SER A 1 295 ? 16.888 2.062 0.271 1.00 94.38 295 SER A CA 1
ATOM 2165 C C . SER A 1 295 ? 15.643 1.218 0.553 1.00 94.38 295 SER A C 1
ATOM 2167 O O . SER A 1 295 ? 14.809 1.541 1.402 1.00 94.38 295 SER A O 1
ATOM 2169 N N . TYR A 1 296 ? 15.555 0.057 -0.102 1.00 95.19 296 TYR A N 1
ATOM 2170 C CA . TYR A 1 296 ? 14.521 -0.949 0.170 1.00 95.19 296 TYR A CA 1
ATOM 2171 C C . TYR A 1 296 ? 14.590 -1.501 1.602 1.00 95.19 296 TYR A C 1
ATOM 2173 O O . TYR A 1 296 ? 13.581 -1.912 2.176 1.00 95.19 296 TYR A O 1
ATOM 2181 N N . GLU A 1 297 ? 15.786 -1.528 2.189 1.00 95.50 297 GLU A N 1
ATOM 2182 C CA . GLU A 1 297 ? 16.031 -1.844 3.591 1.00 95.50 297 GLU A CA 1
ATOM 2183 C C . GLU A 1 297 ? 15.347 -0.833 4.509 1.00 95.50 29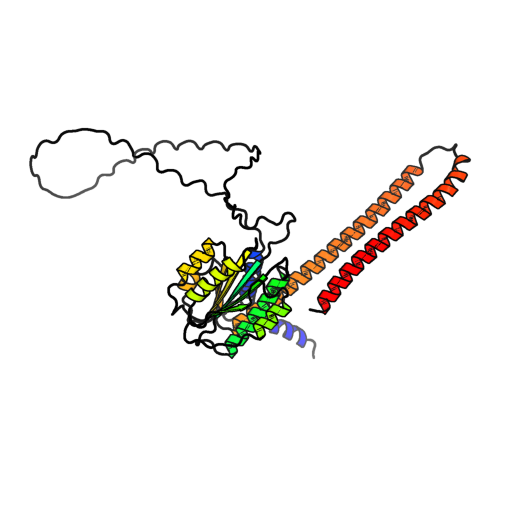7 GLU A C 1
ATOM 2185 O O . GLU A 1 297 ? 14.601 -1.232 5.406 1.00 95.50 297 GLU A O 1
ATOM 2190 N N . GLN A 1 298 ? 15.571 0.458 4.256 1.00 95.56 298 GLN A N 1
ATOM 2191 C CA . GLN A 1 298 ? 14.961 1.541 5.017 1.00 95.56 298 GLN A CA 1
ATOM 2192 C C . GLN A 1 298 ? 13.436 1.519 4.862 1.00 95.56 298 GLN A C 1
ATOM 2194 O O . GLN A 1 298 ? 12.729 1.555 5.869 1.00 95.56 298 GLN A O 1
ATOM 2199 N N . MET A 1 299 ? 12.924 1.344 3.638 1.00 96.69 299 MET A N 1
ATOM 2200 C CA . MET A 1 299 ? 11.487 1.209 3.387 1.00 96.69 299 MET A CA 1
ATOM 2201 C C . MET A 1 299 ? 10.878 0.079 4.225 1.00 96.69 299 MET A C 1
ATOM 2203 O O . MET A 1 299 ? 9.900 0.290 4.940 1.00 96.69 299 MET A O 1
ATOM 2207 N N . LEU A 1 300 ? 11.482 -1.115 4.203 1.00 97.56 300 LEU A N 1
ATOM 2208 C CA . LEU A 1 300 ? 10.997 -2.246 4.992 1.00 97.56 300 LEU A CA 1
ATOM 2209 C C . LEU A 1 300 ? 11.013 -1.949 6.498 1.00 97.56 300 LEU A C 1
ATOM 2211 O O . LEU A 1 300 ? 10.034 -2.246 7.186 1.00 97.56 300 LEU A O 1
ATOM 2215 N N . GLN A 1 301 ? 12.096 -1.364 7.018 1.00 96.81 301 GLN A N 1
ATOM 2216 C CA . GLN A 1 301 ? 12.206 -1.000 8.434 1.00 96.81 301 GLN A CA 1
ATOM 2217 C C . GLN A 1 301 ? 11.110 -0.014 8.846 1.00 96.81 301 GLN A C 1
ATOM 2219 O O . GLN A 1 301 ? 10.399 -0.256 9.825 1.00 96.81 301 GLN A O 1
ATOM 2224 N N . ILE A 1 302 ? 10.922 1.051 8.067 1.00 97.00 302 ILE A N 1
ATOM 2225 C CA . ILE A 1 302 ? 9.944 2.104 8.338 1.00 97.00 302 ILE A CA 1
ATOM 2226 C C . ILE A 1 302 ? 8.515 1.560 8.252 1.00 97.00 302 ILE A C 1
ATOM 2228 O O . ILE A 1 302 ? 7.705 1.829 9.140 1.00 97.00 302 ILE A O 1
ATOM 2232 N N . THR A 1 303 ? 8.185 0.733 7.256 1.00 97.25 303 THR A N 1
ATOM 2233 C CA . THR A 1 303 ? 6.842 0.139 7.157 1.00 97.25 303 THR A CA 1
ATOM 2234 C C . THR A 1 303 ? 6.572 -0.858 8.290 1.00 97.25 303 THR A C 1
ATOM 2236 O O . THR A 1 303 ? 5.473 -0.886 8.849 1.00 97.25 303 THR A O 1
ATOM 2239 N N . VAL A 1 304 ? 7.564 -1.659 8.699 1.00 97.75 304 VAL A N 1
ATOM 2240 C CA . VAL A 1 304 ? 7.431 -2.564 9.857 1.00 97.75 304 VAL A CA 1
ATOM 2241 C C . VAL A 1 304 ? 7.235 -1.777 11.153 1.00 97.75 304 VAL A C 1
ATOM 2243 O O . VAL A 1 304 ? 6.405 -2.159 11.987 1.00 97.75 304 VAL A O 1
ATOM 2246 N N . LEU A 1 305 ? 7.951 -0.666 11.306 1.00 97.12 305 LEU A N 1
ATOM 2247 C CA . LEU A 1 305 ? 7.806 0.252 12.424 1.00 97.12 305 LEU A CA 1
ATOM 2248 C C . LEU A 1 305 ? 6.409 0.893 12.440 1.00 97.12 305 LEU A C 1
ATOM 2250 O O . LEU A 1 305 ? 5.729 0.813 13.466 1.00 97.12 305 LEU A O 1
ATOM 2254 N N . ALA A 1 306 ? 5.922 1.401 11.303 1.00 97.06 306 ALA A N 1
ATOM 2255 C CA . ALA A 1 306 ? 4.569 1.945 11.151 1.00 97.06 306 ALA A CA 1
ATOM 2256 C C . ALA A 1 306 ? 3.494 0.905 11.501 1.00 97.06 306 ALA A C 1
ATOM 2258 O O . ALA A 1 306 ? 2.540 1.196 12.224 1.00 97.06 306 ALA A O 1
ATOM 2259 N N . ARG A 1 307 ? 3.683 -0.353 11.083 1.00 97.44 307 ARG A N 1
ATOM 2260 C CA . ARG A 1 307 ? 2.815 -1.474 11.471 1.00 97.44 307 ARG A CA 1
ATOM 2261 C C . ARG A 1 307 ? 2.816 -1.703 12.978 1.00 97.44 307 ARG A C 1
ATOM 2263 O O . ARG A 1 307 ? 1.760 -1.956 13.559 1.00 97.44 307 ARG A O 1
ATOM 2270 N N . SER A 1 308 ? 3.975 -1.622 13.629 1.00 96.62 308 SER A N 1
ATOM 2271 C CA . SER A 1 308 ? 4.063 -1.766 15.086 1.00 96.62 308 SER A CA 1
ATOM 2272 C C . SER A 1 308 ? 3.309 -0.644 15.816 1.00 96.62 308 SER A C 1
ATOM 2274 O O . SER A 1 308 ? 2.592 -0.919 16.780 1.00 96.62 308 SER A O 1
ATOM 2276 N N . MET A 1 309 ? 3.393 0.594 15.316 1.00 95.88 309 MET A N 1
ATOM 2277 C CA . MET A 1 309 ? 2.647 1.743 15.837 1.00 95.88 309 MET A CA 1
ATOM 2278 C C . MET A 1 309 ? 1.140 1.546 15.644 1.00 95.88 309 MET A C 1
ATOM 2280 O O . MET A 1 309 ? 0.384 1.655 16.607 1.00 95.88 309 MET A O 1
ATOM 2284 N N . ALA A 1 310 ? 0.709 1.130 14.447 1.00 95.50 310 ALA A N 1
ATOM 2285 C CA . ALA A 1 310 ? -0.691 0.828 14.144 1.00 95.50 310 ALA A CA 1
ATOM 2286 C C . ALA A 1 310 ? -1.278 -0.233 15.093 1.00 95.50 310 ALA A C 1
ATOM 2288 O O . ALA A 1 310 ? -2.394 -0.083 15.592 1.00 95.50 310 ALA A O 1
ATOM 2289 N N . ARG A 1 311 ? -0.513 -1.292 15.394 1.00 95.38 311 ARG A N 1
ATOM 2290 C CA . ARG A 1 311 ? -0.919 -2.333 16.354 1.00 95.38 311 ARG A CA 1
ATOM 2291 C C . ARG A 1 311 ? -1.076 -1.778 17.769 1.00 95.38 311 ARG A C 1
ATOM 2293 O O . ARG A 1 311 ? -2.056 -2.104 18.438 1.00 95.38 311 ARG A O 1
ATOM 2300 N N . LYS A 1 312 ? -0.145 -0.931 18.223 1.00 94.88 312 LYS A N 1
ATOM 2301 C CA . LYS A 1 312 ? -0.227 -0.270 19.539 1.00 94.88 312 LYS A CA 1
ATOM 2302 C C . LYS A 1 312 ? -1.449 0.650 19.631 1.00 94.88 312 LYS A C 1
ATOM 2304 O O . LYS A 1 312 ? -2.174 0.602 20.626 1.00 94.88 312 LYS A O 1
ATOM 2309 N N . GLU A 1 313 ? -1.723 1.435 18.590 1.00 92.62 313 GLU A N 1
ATOM 2310 C CA . GLU A 1 313 ? -2.928 2.269 18.507 1.00 92.62 313 GLU A CA 1
ATOM 2311 C C . GLU A 1 313 ? -4.211 1.432 18.574 1.00 92.62 313 GLU A C 1
ATOM 2313 O O . GLU A 1 313 ? -5.110 1.739 19.360 1.00 92.62 313 GLU A O 1
ATOM 2318 N N . ALA A 1 314 ? -4.290 0.347 17.798 1.00 89.94 314 ALA A N 1
ATOM 2319 C CA . ALA A 1 314 ? -5.446 -0.546 17.785 1.00 89.94 314 ALA A CA 1
ATOM 2320 C C . ALA A 1 314 ? -5.678 -1.210 19.154 1.00 89.94 314 ALA A C 1
ATOM 2322 O O . ALA A 1 314 ? -6.802 -1.216 19.659 1.00 89.94 314 ALA A O 1
ATOM 2323 N N . ALA A 1 315 ? -4.616 -1.699 19.804 1.00 91.19 315 ALA A N 1
ATOM 2324 C CA . ALA A 1 315 ? -4.689 -2.286 21.143 1.00 91.19 315 ALA A CA 1
ATOM 2325 C C . ALA A 1 315 ? -5.153 -1.272 22.205 1.00 91.19 315 ALA A C 1
ATOM 2327 O O . ALA A 1 315 ? -5.938 -1.604 23.102 1.00 91.19 315 ALA A O 1
ATOM 2328 N N . THR A 1 316 ? -4.709 -0.018 22.082 1.00 93.75 316 THR A N 1
ATOM 2329 C CA . THR A 1 316 ? -5.108 1.076 22.975 1.00 93.75 316 THR A CA 1
ATOM 2330 C C . THR A 1 316 ? -6.589 1.402 22.805 1.00 93.75 316 THR A C 1
ATOM 2332 O O . THR A 1 316 ? -7.326 1.425 23.794 1.00 93.75 316 THR A O 1
ATOM 2335 N N . LYS A 1 317 ? -7.060 1.549 21.559 1.00 88.12 317 LYS A N 1
ATOM 2336 C CA . LYS A 1 317 ? -8.484 1.756 21.242 1.00 88.12 317 LYS A CA 1
ATOM 2337 C C . LYS A 1 317 ? -9.354 0.603 21.748 1.00 88.12 317 LYS A C 1
ATOM 2339 O O . LYS A 1 317 ? -10.380 0.845 22.379 1.00 88.12 317 LYS A O 1
ATOM 2344 N N . ALA A 1 318 ? -8.924 -0.646 21.557 1.00 85.25 318 ALA A N 1
ATOM 2345 C CA . ALA A 1 318 ? -9.637 -1.821 22.062 1.00 85.25 318 ALA A CA 1
ATOM 2346 C C . ALA A 1 318 ? -9.734 -1.826 23.599 1.00 85.25 318 ALA A C 1
ATOM 2348 O O . ALA A 1 318 ? -10.793 -2.103 24.167 1.00 85.25 318 ALA A O 1
ATOM 2349 N N . SER A 1 319 ? -8.648 -1.459 24.284 1.00 90.81 319 SER A N 1
ATOM 2350 C CA . SER A 1 319 ? -8.616 -1.352 25.747 1.00 90.81 319 SER A CA 1
ATOM 2351 C C . SER A 1 319 ? -9.541 -0.246 26.263 1.00 90.81 319 SER A C 1
ATOM 2353 O O . SER A 1 319 ? -10.277 -0.455 27.230 1.00 90.81 319 SER A O 1
ATOM 2355 N N . GLN A 1 320 ? -9.554 0.914 25.600 1.00 90.62 320 GLN A N 1
ATOM 2356 C CA . GLN A 1 320 ? -10.461 2.023 25.909 1.00 90.62 320 GLN A CA 1
ATOM 2357 C C . GLN A 1 320 ? -11.927 1.636 25.685 1.00 90.62 320 GLN A C 1
ATOM 2359 O O . GLN A 1 320 ? -12.750 1.852 26.573 1.00 90.62 320 GLN A O 1
ATOM 2364 N N . ALA A 1 321 ? -12.248 0.989 24.562 1.00 83.88 321 ALA A N 1
ATOM 2365 C CA . ALA A 1 321 ? -13.598 0.511 24.266 1.00 83.88 321 ALA A CA 1
ATOM 2366 C C . ALA A 1 321 ? -14.090 -0.496 25.319 1.00 83.88 321 ALA A C 1
ATOM 2368 O O . ALA A 1 321 ? -15.210 -0.386 25.819 1.00 83.88 321 ALA A O 1
ATOM 2369 N N . LYS A 1 322 ? -13.228 -1.433 25.737 1.00 88.31 322 LYS A N 1
ATOM 2370 C CA . LYS A 1 322 ? -13.541 -2.394 26.805 1.00 88.31 322 LYS A CA 1
ATOM 2371 C C . LYS A 1 322 ? -13.817 -1.701 28.142 1.00 88.31 322 LYS A C 1
ATOM 2373 O O . LYS A 1 322 ? -14.766 -2.066 28.841 1.00 88.31 322 LYS A O 1
ATOM 2378 N N . ARG A 1 323 ? -13.014 -0.692 28.501 1.00 92.44 323 ARG A N 1
ATOM 2379 C CA . ARG A 1 323 ? -13.230 0.125 29.708 1.00 92.44 323 ARG A CA 1
ATOM 2380 C C . ARG A 1 323 ? -14.553 0.891 29.635 1.00 92.44 323 ARG A C 1
ATOM 2382 O O . ARG A 1 323 ? -15.341 0.807 30.573 1.00 92.44 323 ARG A O 1
ATOM 2389 N N . ALA A 1 324 ? -14.828 1.563 28.518 1.00 86.69 324 ALA A N 1
ATOM 2390 C CA . ALA A 1 324 ? -16.068 2.308 28.298 1.00 86.69 324 ALA A CA 1
ATOM 2391 C C . ALA A 1 324 ? -17.307 1.403 28.386 1.00 86.69 324 ALA A C 1
ATOM 2393 O O . ALA A 1 324 ? -18.267 1.734 29.081 1.00 86.69 324 ALA A O 1
ATOM 2394 N N . TRP A 1 325 ? -17.259 0.220 27.767 1.00 85.81 325 TRP A N 1
ATOM 2395 C CA . TRP A 1 325 ? -18.330 -0.772 27.863 1.00 85.81 325 TRP A CA 1
ATOM 2396 C C . TRP A 1 325 ? -18.554 -1.237 29.304 1.00 85.81 325 TRP A C 1
ATOM 2398 O O . TRP A 1 325 ? -19.687 -1.268 29.781 1.00 85.81 325 TRP A O 1
ATOM 2408 N N . THR A 1 326 ? -17.476 -1.535 30.033 1.00 91.75 326 THR A N 1
ATOM 2409 C CA . THR A 1 326 ? -17.558 -1.956 31.441 1.00 91.75 326 THR A CA 1
ATOM 2410 C C . THR A 1 326 ? -18.213 -0.874 32.307 1.00 91.75 326 THR A C 1
ATOM 2412 O O . THR A 1 326 ? -19.099 -1.172 33.110 1.00 91.75 326 THR A O 1
ATOM 2415 N N . LEU A 1 327 ? -17.833 0.393 32.110 1.00 92.44 327 LEU A N 1
ATOM 2416 C CA . LEU A 1 327 ? -18.441 1.537 32.795 1.00 92.44 327 LEU A CA 1
ATOM 2417 C C . LEU A 1 327 ? -19.929 1.687 32.448 1.00 92.44 327 LEU A C 1
ATOM 2419 O O . LEU A 1 327 ? -20.747 1.867 33.350 1.00 92.44 327 LEU A O 1
ATOM 2423 N N . ALA A 1 328 ? -20.297 1.562 31.171 1.00 86.56 328 ALA A N 1
ATOM 2424 C CA . ALA A 1 328 ? -21.685 1.650 30.721 1.00 86.56 328 ALA A CA 1
ATOM 2425 C C . ALA A 1 328 ? -22.560 0.538 31.324 1.00 86.56 328 ALA A C 1
ATOM 2427 O O . ALA A 1 328 ? -23.650 0.810 31.831 1.00 86.56 328 ALA A O 1
ATOM 2428 N N . VAL A 1 329 ? -22.062 -0.703 31.347 1.00 89.81 329 VAL A N 1
ATOM 2429 C CA . VAL A 1 329 ? -22.748 -1.845 31.971 1.00 89.81 329 VAL A CA 1
ATOM 2430 C C . VAL A 1 329 ? -22.928 -1.623 33.472 1.00 89.81 329 VAL A C 1
ATOM 2432 O O . VAL A 1 329 ? -24.016 -1.856 34.001 1.00 89.81 329 VAL A O 1
ATOM 2435 N N . ASN A 1 330 ? -21.897 -1.144 34.168 1.00 90.56 330 ASN A N 1
ATOM 2436 C CA . ASN A 1 330 ? -21.989 -0.863 35.600 1.00 90.56 330 ASN A CA 1
ATOM 2437 C C . ASN A 1 330 ? -22.982 0.272 35.891 1.00 90.56 330 ASN A C 1
ATOM 2439 O O . ASN A 1 330 ? -23.802 0.129 36.796 1.00 90.56 330 ASN A O 1
ATOM 2443 N N . LYS A 1 331 ? -22.997 1.338 35.079 1.00 89.19 331 LYS A N 1
ATOM 2444 C CA . LYS A 1 331 ? -23.981 2.430 35.173 1.00 89.19 331 LYS A CA 1
ATOM 2445 C C . LYS A 1 331 ? -25.415 1.941 34.943 1.00 89.19 331 LYS A C 1
ATOM 2447 O O . LYS A 1 331 ? -26.328 2.339 35.661 1.00 89.19 331 LYS A O 1
ATOM 2452 N N . ALA A 1 332 ? -25.630 1.048 3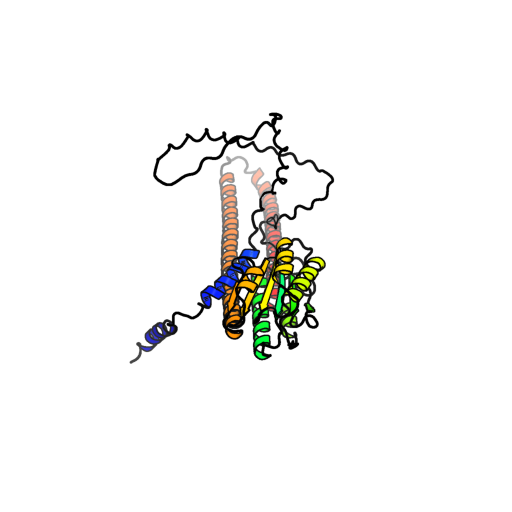3.977 1.00 82.62 332 ALA A N 1
ATOM 2453 C CA . ALA A 1 332 ? -26.946 0.458 33.731 1.00 82.62 332 ALA A CA 1
ATOM 2454 C C . ALA A 1 332 ? -27.415 -0.413 34.912 1.00 82.62 332 ALA A C 1
ATOM 2456 O O . ALA A 1 332 ? -28.580 -0.349 35.319 1.00 82.62 332 ALA A O 1
ATOM 2457 N N . LYS A 1 333 ? -26.501 -1.189 35.512 1.00 85.00 333 LYS A N 1
ATOM 2458 C CA . LYS A 1 333 ? -26.785 -1.979 36.720 1.00 85.00 333 LYS A CA 1
ATOM 2459 C C . LYS A 1 333 ? -27.155 -1.083 37.904 1.00 85.00 333 LYS A C 1
ATOM 2461 O O . LYS A 1 333 ? -28.178 -1.331 38.539 1.00 85.00 333 LYS A O 1
ATOM 2466 N N . THR A 1 334 ? -26.386 -0.028 38.182 1.00 82.88 334 THR A N 1
ATOM 2467 C CA . THR A 1 334 ? -26.672 0.885 39.302 1.00 82.88 334 THR A CA 1
ATOM 2468 C C . THR A 1 334 ? -27.969 1.664 39.096 1.00 82.88 334 THR A C 1
ATOM 2470 O O . THR A 1 334 ? -28.756 1.766 40.034 1.00 82.88 334 THR A O 1
ATOM 2473 N N . ALA A 1 335 ? -28.263 2.122 37.875 1.00 77.50 335 ALA A N 1
ATOM 2474 C CA . ALA A 1 335 ? -29.535 2.771 37.547 1.00 77.50 335 ALA A CA 1
ATOM 2475 C C . ALA A 1 335 ? -30.739 1.835 37.758 1.00 77.50 335 ALA A C 1
ATOM 2477 O O . ALA A 1 335 ? -31.775 2.256 38.273 1.00 77.50 335 ALA A O 1
ATOM 2478 N N . THR A 1 336 ? -30.594 0.548 37.427 1.00 74.19 336 THR A N 1
ATOM 2479 C CA . THR A 1 336 ? -31.636 -0.464 37.667 1.00 74.19 336 THR A CA 1
ATOM 2480 C C . THR A 1 336 ? -31.866 -0.685 39.164 1.00 74.19 336 THR A C 1
ATOM 2482 O O . THR A 1 336 ? -33.011 -0.732 39.611 1.00 74.19 336 THR A O 1
ATOM 2485 N N . VAL A 1 337 ? -30.791 -0.761 39.958 1.00 72.88 337 VAL A N 1
ATOM 2486 C CA . VAL A 1 337 ? -30.876 -0.886 41.424 1.00 72.88 337 VAL A CA 1
ATOM 2487 C C . VAL A 1 337 ? -31.494 0.366 42.055 1.00 72.88 337 VAL A C 1
ATOM 2489 O O . VAL A 1 337 ? -32.340 0.245 42.938 1.00 72.88 337 VAL A O 1
ATOM 2492 N N . ALA A 1 338 ? -31.132 1.563 41.586 1.00 66.44 338 ALA A N 1
ATOM 2493 C CA . ALA A 1 338 ? -31.712 2.819 42.056 1.00 66.44 338 ALA A CA 1
ATOM 2494 C C . ALA A 1 338 ? -33.216 2.902 41.747 1.00 66.44 338 ALA A C 1
ATOM 2496 O O . ALA A 1 338 ? -34.003 3.218 42.636 1.00 66.44 338 ALA A O 1
ATOM 2497 N N . LYS A 1 339 ? -33.626 2.524 40.526 1.00 69.12 339 LYS A N 1
ATOM 2498 C CA . LYS A 1 339 ? -35.039 2.465 40.116 1.00 69.12 339 LYS A CA 1
ATOM 2499 C C . LYS A 1 339 ? -35.837 1.428 40.913 1.00 69.12 339 LYS A C 1
ATOM 2501 O O . LYS A 1 339 ? -37.001 1.656 41.226 1.00 69.12 339 LYS A O 1
ATOM 2506 N N . ALA A 1 340 ? -35.216 0.303 41.274 1.00 61.91 340 ALA A N 1
ATOM 2507 C CA . ALA A 1 340 ? -35.833 -0.682 42.156 1.00 61.91 340 ALA A CA 1
ATOM 2508 C C . ALA A 1 340 ? -36.018 -0.129 43.580 1.00 61.91 340 ALA A C 1
ATOM 2510 O O . ALA A 1 340 ? -37.084 -0.307 44.157 1.00 61.91 340 ALA A O 1
ATOM 2511 N N . LYS A 1 341 ? -35.027 0.590 44.128 1.00 61.03 341 LYS A N 1
ATOM 2512 C CA . LYS A 1 341 ? -35.115 1.195 45.468 1.00 61.03 341 LYS A CA 1
ATOM 2513 C C . LYS A 1 341 ? -36.190 2.282 45.559 1.00 61.03 341 LYS A C 1
ATOM 2515 O O . LYS A 1 341 ? -36.960 2.275 46.515 1.00 61.03 341 LYS A O 1
ATOM 2520 N N . THR A 1 342 ? -36.301 3.175 44.574 1.00 59.41 342 THR A N 1
ATOM 2521 C CA . THR A 1 342 ? -37.344 4.219 44.567 1.00 59.41 342 THR A CA 1
ATOM 2522 C C . THR A 1 342 ? -38.753 3.642 44.421 1.00 59.41 342 THR A C 1
ATOM 2524 O O . THR A 1 342 ? -39.677 4.128 45.072 1.00 59.41 342 THR A O 1
ATOM 2527 N N . ALA A 1 343 ? -38.920 2.552 43.663 1.00 55.84 343 ALA A N 1
ATOM 2528 C CA . ALA A 1 343 ? -40.188 1.825 43.583 1.00 55.84 343 ALA A CA 1
ATOM 2529 C C . ALA A 1 343 ? -40.589 1.162 44.918 1.00 55.84 343 ALA A C 1
ATOM 2531 O O . ALA A 1 343 ? -41.777 1.092 45.234 1.00 55.84 343 ALA A O 1
ATOM 2532 N N . THR A 1 344 ? -39.622 0.707 45.724 1.00 54.59 344 THR A N 1
ATOM 2533 C CA . THR A 1 344 ? -39.889 0.153 47.063 1.00 54.59 344 THR A CA 1
ATOM 2534 C C . THR A 1 344 ? -40.286 1.242 48.062 1.00 54.59 344 THR A C 1
ATOM 2536 O O . THR A 1 344 ? -41.219 1.045 48.834 1.00 54.59 344 THR A O 1
ATOM 2539 N N . VAL A 1 345 ? -39.635 2.412 48.013 1.00 53.06 345 VAL A N 1
ATOM 2540 C CA . VAL A 1 345 ? -39.928 3.548 48.910 1.00 53.06 345 VAL A CA 1
ATOM 2541 C C . VAL A 1 345 ? -41.290 4.184 48.605 1.00 53.06 345 VAL A C 1
ATOM 2543 O O . VAL A 1 345 ? -42.029 4.513 49.529 1.00 53.06 345 VAL A O 1
ATOM 2546 N N . ALA A 1 346 ? -41.688 4.285 47.331 1.00 49.97 346 ALA A N 1
ATOM 2547 C CA . ALA A 1 346 ? -43.006 4.805 46.946 1.00 49.97 346 ALA A CA 1
ATOM 2548 C C . ALA A 1 346 ? -44.180 3.934 47.444 1.00 49.97 346 ALA A C 1
ATOM 2550 O O . ALA A 1 346 ? -45.292 4.427 47.611 1.00 49.97 346 ALA A O 1
ATOM 2551 N N . LYS A 1 347 ? -43.938 2.646 47.720 1.00 48.78 347 LYS A N 1
ATOM 2552 C CA . LYS A 1 347 ? -44.959 1.697 48.189 1.00 48.78 347 LYS A CA 1
ATOM 2553 C C . LYS A 1 347 ? -45.158 1.701 49.712 1.00 48.78 347 LYS A C 1
ATOM 2555 O O . LYS A 1 347 ? -46.109 1.099 50.193 1.00 48.78 347 LYS A O 1
ATOM 2560 N N . ALA A 1 348 ? -44.292 2.382 50.464 1.00 49.97 348 ALA A N 1
ATOM 2561 C CA . ALA A 1 348 ? -44.359 2.460 51.926 1.00 49.97 348 ALA A CA 1
ATOM 2562 C C . ALA A 1 348 ? -45.264 3.599 52.455 1.00 49.97 348 ALA A C 1
ATOM 2564 O O . ALA A 1 348 ? -45.318 3.811 53.660 1.00 49.97 348 ALA A O 1
ATOM 2565 N N . LYS A 1 349 ? -45.965 4.342 51.579 1.00 47.03 349 LYS A N 1
ATOM 2566 C CA . LYS A 1 349 ? -46.727 5.564 51.924 1.00 47.03 349 LYS A CA 1
ATOM 2567 C C . LYS A 1 349 ? -48.268 5.460 51.858 1.00 47.03 349 LYS A C 1
ATOM 2569 O O . LYS A 1 349 ? -48.929 6.489 51.924 1.00 47.03 349 LYS A O 1
ATOM 2574 N N . THR A 1 350 ? -48.868 4.274 51.740 1.00 42.38 350 THR A N 1
ATOM 2575 C CA . THR A 1 350 ? -50.346 4.111 51.743 1.00 42.38 350 THR A CA 1
ATOM 2576 C C . THR A 1 350 ? -50.905 3.752 53.135 1.00 42.38 350 THR A C 1
ATOM 2578 O O . THR A 1 350 ? -50.304 2.883 53.770 1.00 42.38 350 THR A O 1
ATOM 2581 N N . PRO A 1 351 ? -52.026 4.354 53.607 1.00 39.28 351 PRO A N 1
ATOM 2582 C CA . PRO A 1 351 ? -52.556 4.160 54.967 1.00 39.28 351 PRO A CA 1
ATOM 2583 C C . PRO A 1 351 ? -53.220 2.782 55.193 1.00 39.28 351 PRO A C 1
ATOM 2585 O O . PRO A 1 351 ? -53.493 2.065 54.224 1.00 39.28 351 PRO A O 1
ATOM 2588 N N . PRO A 1 352 ? -53.480 2.395 56.459 1.00 46.53 352 PRO A N 1
ATOM 2589 C CA . PRO A 1 352 ? -53.811 1.031 56.850 1.00 46.53 352 PRO A CA 1
ATOM 2590 C C . PRO A 1 352 ? -55.325 0.787 56.847 1.00 46.53 352 PRO A C 1
ATOM 2592 O O . PRO A 1 352 ? -55.994 1.151 57.797 1.00 46.53 352 PRO A O 1
ATOM 2595 N N . ASP A 1 353 ? -55.858 0.134 55.812 1.00 42.53 353 ASP A N 1
ATOM 2596 C CA . ASP A 1 353 ? -57.143 -0.590 55.946 1.00 42.53 353 ASP A CA 1
ATOM 2597 C C . ASP A 1 353 ? -57.331 -1.747 54.939 1.00 42.53 353 ASP A C 1
ATOM 2599 O O . ASP A 1 353 ? -58.428 -2.204 54.636 1.00 42.53 353 ASP A O 1
ATOM 2603 N N . ALA A 1 354 ? -56.227 -2.280 54.403 1.00 43.28 354 ALA A N 1
ATOM 2604 C CA . ALA A 1 354 ? -56.237 -3.311 53.355 1.00 43.28 354 ALA A CA 1
ATOM 2605 C C . ALA A 1 354 ? -55.612 -4.652 53.793 1.00 43.28 354 ALA A C 1
ATOM 2607 O O . ALA A 1 354 ? -55.111 -5.414 52.960 1.00 43.28 354 ALA A O 1
ATOM 2608 N N . ALA A 1 355 ? -55.612 -4.961 55.095 1.00 44.81 355 ALA A N 1
ATOM 2609 C CA . ALA A 1 355 ? -54.974 -6.169 55.635 1.00 44.81 355 ALA A CA 1
ATOM 2610 C C . ALA A 1 355 ? -55.633 -7.478 55.141 1.00 44.81 355 ALA A C 1
ATOM 2612 O O . ALA A 1 355 ? -54.943 -8.484 54.961 1.00 4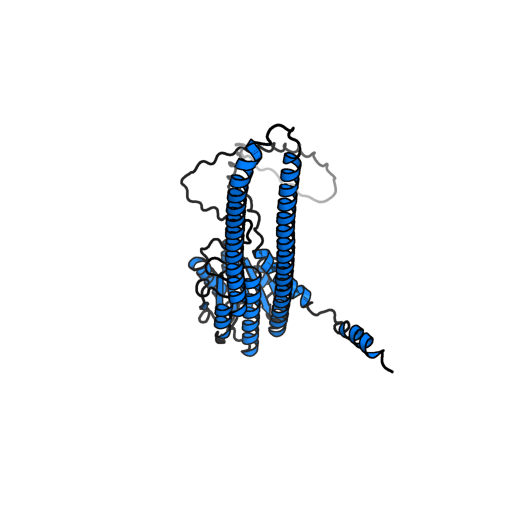4.81 355 ALA A O 1
ATOM 2613 N N . ALA A 1 356 ? -56.931 -7.455 54.814 1.00 42.50 356 ALA A N 1
ATOM 2614 C CA . ALA A 1 356 ? -57.652 -8.619 54.288 1.00 42.50 356 ALA A CA 1
ATOM 2615 C C . ALA A 1 356 ? -57.411 -8.863 52.778 1.00 42.50 356 ALA A C 1
ATOM 2617 O O . ALA A 1 356 ? -57.259 -10.007 52.349 1.00 42.50 356 ALA A O 1
ATOM 2618 N N . LEU A 1 357 ? -57.258 -7.805 51.969 1.00 46.78 357 LEU A N 1
ATOM 2619 C CA . LEU A 1 357 ? -56.933 -7.900 50.531 1.00 46.78 357 LEU A CA 1
ATOM 2620 C C . LEU A 1 357 ? -55.443 -8.210 50.269 1.00 46.78 357 LEU A C 1
ATOM 2622 O O . LEU A 1 357 ? -55.081 -8.751 49.219 1.00 46.78 357 LEU A O 1
ATOM 2626 N N . ALA A 1 358 ? -54.563 -7.925 51.235 1.00 46.47 358 ALA A N 1
ATOM 2627 C CA . ALA A 1 358 ? -53.122 -8.142 51.121 1.00 46.47 358 ALA A CA 1
ATOM 2628 C C . ALA A 1 358 ? -52.719 -9.627 51.070 1.00 46.47 358 ALA A C 1
ATOM 2630 O O . ALA A 1 358 ? -51.756 -9.961 50.377 1.00 46.47 358 ALA A O 1
ATOM 2631 N N . LYS A 1 359 ? -53.449 -10.532 51.738 1.00 46.19 359 LYS A N 1
ATOM 2632 C CA . LYS A 1 359 ? -53.067 -11.955 51.828 1.00 46.19 359 LYS A CA 1
ATOM 2633 C C . LYS A 1 359 ? -53.329 -12.717 50.519 1.00 46.19 359 LYS A C 1
ATOM 2635 O O . LYS A 1 359 ? -52.465 -13.466 50.065 1.00 46.19 359 LYS A O 1
ATOM 2640 N N . ALA A 1 360 ? -54.448 -12.435 49.844 1.00 42.91 360 ALA A N 1
ATOM 2641 C CA . ALA A 1 360 ? -54.763 -12.992 48.523 1.00 42.91 360 ALA A CA 1
ATOM 2642 C C . ALA A 1 360 ? -53.890 -12.377 47.407 1.00 42.91 360 ALA A C 1
ATOM 2644 O O . ALA A 1 360 ? -53.369 -13.084 46.540 1.00 42.91 360 ALA A O 1
ATOM 2645 N N . ALA A 1 361 ? -53.631 -11.065 47.471 1.00 42.91 361 ALA A N 1
ATOM 2646 C CA . ALA A 1 361 ? -52.756 -10.386 46.518 1.00 42.91 361 ALA A CA 1
ATOM 2647 C C . ALA A 1 361 ? -51.269 -10.747 46.698 1.00 42.91 361 ALA A C 1
ATOM 2649 O O . ALA A 1 361 ? -50.526 -10.722 45.719 1.00 42.91 361 ALA A O 1
ATOM 2650 N N . ALA A 1 362 ? -50.809 -11.097 47.906 1.00 46.25 362 ALA A N 1
ATOM 2651 C CA . ALA A 1 362 ? -49.432 -11.530 48.161 1.00 46.25 362 ALA A CA 1
ATOM 2652 C C . ALA A 1 362 ? -49.120 -12.891 47.520 1.00 46.25 362 ALA A C 1
ATOM 2654 O O . ALA A 1 362 ? -48.057 -13.043 46.917 1.00 46.25 362 ALA A O 1
ATOM 2655 N N . ALA A 1 363 ? -50.060 -13.842 47.556 1.00 47.19 363 ALA A N 1
ATOM 2656 C CA . ALA A 1 363 ? -49.901 -15.145 46.907 1.00 47.19 363 ALA A CA 1
ATOM 2657 C C . ALA A 1 363 ? -49.870 -15.025 45.368 1.00 47.19 363 ALA A C 1
ATOM 2659 O O . ALA A 1 363 ? -48.997 -15.601 44.710 1.00 47.19 363 ALA A O 1
ATOM 2660 N N . ALA A 1 364 ? -50.748 -14.199 44.785 1.00 46.56 364 ALA A N 1
ATOM 2661 C CA . ALA A 1 364 ? -50.739 -13.909 43.347 1.00 46.56 364 ALA A CA 1
ATOM 2662 C C . ALA A 1 364 ? -49.490 -13.107 42.917 1.00 46.56 364 ALA A C 1
ATOM 2664 O O . ALA A 1 364 ? -48.885 -13.387 41.878 1.00 46.56 364 ALA A O 1
ATOM 2665 N N . ARG A 1 365 ? -49.040 -12.153 43.747 1.00 50.00 365 ARG A N 1
ATOM 2666 C CA . ARG A 1 365 ? -47.821 -11.361 43.511 1.00 50.00 365 ARG A CA 1
ATOM 2667 C C . ARG A 1 365 ? -46.550 -12.186 43.635 1.00 50.00 365 ARG A C 1
ATOM 2669 O O . ARG A 1 365 ? -45.662 -11.967 42.824 1.00 50.00 365 ARG A O 1
ATOM 2676 N N . ALA A 1 366 ? -46.449 -13.139 44.560 1.00 52.25 366 ALA A N 1
ATOM 2677 C CA . ALA A 1 366 ? -45.280 -14.015 44.662 1.00 52.25 366 ALA A CA 1
ATOM 2678 C C . ALA A 1 366 ? -45.096 -14.855 43.385 1.00 52.25 366 ALA A C 1
ATOM 2680 O O . ALA A 1 366 ? -43.991 -14.923 42.845 1.00 52.25 366 ALA A O 1
ATOM 2681 N N . LYS A 1 367 ? -46.193 -15.392 42.828 1.00 51.16 367 LYS A N 1
ATOM 2682 C CA . LYS A 1 367 ? -46.185 -16.108 41.540 1.00 51.16 367 LYS A CA 1
ATOM 2683 C C . LYS A 1 367 ? -45.825 -15.197 40.360 1.00 51.16 367 LYS A C 1
ATOM 2685 O O . LYS A 1 367 ? -45.006 -15.580 39.526 1.00 51.16 367 LYS A O 1
ATOM 2690 N N . ALA A 1 368 ? -46.378 -13.983 40.297 1.00 48.38 368 ALA A N 1
ATOM 2691 C CA . ALA A 1 368 ? -46.081 -13.030 39.224 1.00 48.38 368 ALA A CA 1
ATOM 2692 C C . ALA A 1 368 ? -44.645 -12.473 39.297 1.00 48.38 368 ALA A C 1
ATOM 2694 O O . ALA A 1 368 ? -43.987 -12.349 38.264 1.00 48.38 368 ALA A O 1
ATOM 2695 N N . LEU A 1 369 ? -44.124 -12.199 40.500 1.00 52.09 369 LEU A N 1
ATOM 2696 C CA . LEU A 1 369 ? -42.746 -11.746 40.699 1.00 52.09 369 LEU A CA 1
ATOM 2697 C C . LEU A 1 369 ? -41.754 -12.866 40.385 1.00 52.09 369 LEU A C 1
ATOM 2699 O O . LEU A 1 369 ? -40.758 -12.599 39.726 1.00 52.09 369 LEU A O 1
ATOM 2703 N N . ALA A 1 370 ? -42.033 -14.111 40.787 1.00 52.88 370 ALA A N 1
ATOM 2704 C CA . ALA A 1 370 ? -41.203 -15.263 40.437 1.00 52.88 370 ALA A CA 1
ATOM 2705 C C . ALA A 1 370 ? -41.171 -15.493 38.917 1.00 52.88 370 ALA A C 1
ATOM 2707 O O . ALA A 1 370 ? -40.093 -15.650 38.344 1.00 52.88 370 ALA A O 1
ATOM 2708 N N . LYS A 1 371 ? -42.327 -15.407 38.241 1.00 52.50 371 LYS A N 1
ATOM 2709 C CA . LYS A 1 371 ? -42.429 -15.523 36.777 1.00 52.50 371 LYS A CA 1
ATOM 2710 C C . LYS A 1 371 ? -41.721 -14.366 36.058 1.00 52.50 371 LYS A C 1
ATOM 2712 O O . LYS A 1 371 ? -40.975 -14.600 35.112 1.00 52.50 371 LYS A O 1
ATOM 2717 N N . GLY A 1 372 ? -41.872 -13.132 36.540 1.00 50.53 372 GLY A N 1
ATOM 2718 C CA . GLY A 1 372 ? -41.181 -11.953 36.007 1.00 50.53 372 GLY A CA 1
ATOM 2719 C C . GLY A 1 372 ? -39.663 -12.008 36.199 1.00 50.53 372 GLY A C 1
ATOM 2720 O O . GLY A 1 372 ? -38.913 -11.709 35.270 1.00 50.53 372 GLY A O 1
ATOM 2721 N N . ARG A 1 373 ? -39.193 -12.464 37.368 1.00 50.78 373 ARG A N 1
ATOM 2722 C CA . ARG A 1 373 ? -37.764 -12.674 37.650 1.00 50.78 373 ARG A CA 1
ATOM 2723 C C . ARG A 1 373 ? -37.193 -13.784 36.769 1.00 50.78 373 ARG A C 1
ATOM 2725 O O . ARG A 1 373 ? -36.120 -13.599 36.211 1.00 50.78 373 ARG A O 1
ATOM 2732 N N . ALA A 1 374 ? -37.926 -14.881 36.573 1.00 52.47 374 ALA A N 1
ATOM 2733 C CA . ALA A 1 374 ? -37.522 -15.969 35.685 1.00 52.47 374 ALA A CA 1
ATOM 2734 C C . ALA A 1 374 ? -37.413 -15.519 34.216 1.00 52.47 374 ALA A C 1
ATOM 2736 O O . ALA A 1 374 ? -36.430 -15.846 33.557 1.00 52.47 374 ALA A O 1
ATOM 2737 N N . ILE A 1 375 ? -38.355 -14.707 33.719 1.00 58.50 375 ILE A N 1
ATOM 2738 C CA . ILE A 1 375 ? -38.317 -14.153 32.352 1.00 58.50 375 ILE A CA 1
ATOM 2739 C C . ILE A 1 375 ? -37.188 -13.124 32.192 1.00 58.50 375 ILE A C 1
ATOM 2741 O O . ILE A 1 375 ? -36.505 -13.100 31.170 1.00 58.50 375 ILE A O 1
ATOM 2745 N N . ALA A 1 376 ? -36.956 -12.272 33.192 1.00 48.97 376 ALA A N 1
ATOM 2746 C CA . ALA A 1 376 ? -35.859 -11.306 33.156 1.00 48.97 376 ALA A CA 1
ATOM 2747 C C . ALA A 1 376 ? -34.491 -12.003 33.197 1.00 48.97 376 ALA A C 1
ATOM 2749 O O . ALA A 1 376 ? -33.592 -11.640 32.439 1.00 48.97 376 ALA A O 1
ATOM 2750 N N . ILE A 1 377 ? -34.349 -13.041 34.027 1.00 55.88 377 ILE A N 1
ATOM 2751 C CA . ILE A 1 377 ? -33.141 -13.869 34.093 1.00 55.88 377 ILE A CA 1
ATOM 2752 C C . ILE A 1 377 ? -32.956 -14.647 32.786 1.00 55.88 377 ILE A C 1
ATOM 2754 O O . ILE A 1 377 ? -31.837 -14.697 32.287 1.00 55.88 377 ILE A O 1
ATOM 2758 N N . SER A 1 378 ? -34.016 -15.198 32.183 1.00 56.31 378 SER A N 1
ATOM 2759 C CA . SER A 1 378 ? -33.900 -15.925 30.912 1.00 56.31 378 SER A CA 1
ATOM 2760 C C . SER A 1 378 ? -33.526 -15.001 29.751 1.00 56.31 378 SER A C 1
ATOM 2762 O O . SER A 1 378 ? -32.630 -15.344 28.983 1.00 56.31 378 SER A O 1
ATOM 2764 N N . LYS A 1 379 ? -34.104 -13.793 29.666 1.00 59.78 379 LYS A N 1
ATOM 2765 C CA . LYS A 1 379 ? -33.716 -12.780 28.668 1.00 59.78 379 LYS A CA 1
ATOM 2766 C C . LYS A 1 379 ? -32.292 -12.272 28.882 1.00 59.78 379 LYS A C 1
ATOM 2768 O O . LYS A 1 379 ? -31.548 -12.146 27.915 1.00 59.78 379 LYS A O 1
ATOM 2773 N N . ALA A 1 380 ? -31.882 -12.031 30.128 1.00 50.19 380 ALA A N 1
ATOM 2774 C CA . ALA A 1 380 ? -30.511 -11.632 30.442 1.00 50.19 380 ALA A CA 1
ATOM 2775 C C . ALA A 1 380 ? -29.505 -12.750 30.128 1.00 50.19 380 ALA A C 1
ATOM 2777 O O . ALA A 1 380 ? -28.424 -12.479 29.608 1.00 50.19 380 ALA A O 1
ATOM 2778 N N . LYS A 1 381 ? -29.872 -14.012 30.382 1.00 60.16 381 LYS A N 1
ATOM 2779 C CA . LYS A 1 381 ? -29.056 -15.181 30.044 1.00 60.16 381 LYS A CA 1
ATOM 2780 C C . LYS A 1 381 ? -28.972 -15.367 28.529 1.00 60.16 381 LYS A C 1
ATOM 2782 O O . LYS A 1 381 ? -27.872 -15.526 28.027 1.00 60.16 381 LYS A O 1
ATOM 2787 N N . ALA A 1 382 ? -30.075 -15.221 27.793 1.00 61.06 382 ALA A N 1
ATOM 2788 C CA . ALA A 1 382 ? -30.091 -15.274 26.330 1.00 61.06 382 ALA A CA 1
ATOM 2789 C C . ALA A 1 382 ? -29.262 -14.147 25.688 1.00 61.06 382 ALA A C 1
ATOM 2791 O O . ALA A 1 382 ? -28.469 -14.412 24.787 1.00 61.06 382 ALA A O 1
ATOM 2792 N N . ALA A 1 383 ? -29.373 -12.912 26.190 1.00 49.91 383 ALA A N 1
ATOM 2793 C CA . ALA A 1 383 ? -28.554 -11.786 25.740 1.00 49.91 383 ALA A CA 1
ATOM 2794 C C . ALA A 1 383 ? -27.064 -12.005 26.055 1.00 49.91 383 ALA A C 1
ATOM 2796 O O . ALA A 1 383 ? -26.210 -11.780 25.201 1.00 49.91 383 ALA A O 1
ATOM 2797 N N . SER A 1 384 ? -26.750 -12.516 27.250 1.00 47.75 384 SER A N 1
ATOM 2798 C CA . SER A 1 384 ? -25.388 -12.891 27.646 1.00 47.75 384 SER A CA 1
ATOM 2799 C C . SER A 1 384 ? -24.817 -13.995 26.751 1.00 47.75 384 SER A C 1
ATOM 2801 O O . SER A 1 384 ? -23.694 -13.878 26.270 1.00 47.75 384 SER A O 1
ATOM 2803 N N . THR A 1 385 ? -25.600 -15.031 26.440 1.00 63.47 385 THR A N 1
ATOM 2804 C CA . THR A 1 385 ? -25.192 -16.122 25.545 1.00 63.47 385 THR A CA 1
ATOM 2805 C C . THR A 1 385 ? -25.012 -15.649 24.102 1.00 63.47 385 THR A C 1
ATOM 2807 O O . THR A 1 385 ? -24.063 -16.074 23.446 1.00 63.47 385 THR A O 1
ATOM 2810 N N . ALA A 1 386 ? -25.867 -14.748 23.605 1.00 60.56 386 ALA A N 1
ATOM 2811 C CA . ALA A 1 386 ? -25.716 -14.154 22.278 1.00 60.56 386 ALA A CA 1
ATOM 2812 C C . ALA A 1 386 ? -24.423 -13.331 22.185 1.00 60.56 386 ALA A C 1
ATOM 2814 O O . ALA A 1 386 ? -23.633 -13.528 21.267 1.00 60.56 386 ALA A O 1
ATOM 2815 N N . ILE A 1 387 ? -24.150 -12.493 23.187 1.00 52.78 387 ILE A N 1
ATOM 2816 C CA . ILE A 1 387 ? -22.924 -11.689 23.259 1.00 52.78 387 ILE A CA 1
ATOM 2817 C C . ILE A 1 387 ? -21.683 -12.580 23.422 1.00 52.78 387 ILE A C 1
ATOM 2819 O O . ILE A 1 387 ? -20.678 -12.347 22.754 1.00 52.78 3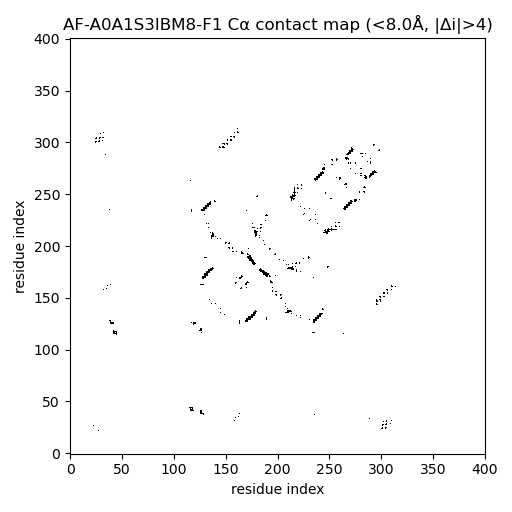87 ILE A O 1
ATOM 2823 N N . ALA A 1 388 ? -21.746 -13.630 24.245 1.00 59.16 388 ALA A N 1
ATOM 2824 C CA . ALA A 1 388 ? -20.654 -14.588 24.417 1.00 59.16 388 ALA A CA 1
ATOM 2825 C C . ALA A 1 388 ? -20.359 -15.366 23.126 1.00 59.16 388 ALA A C 1
ATOM 2827 O O . ALA A 1 388 ? -19.192 -15.575 22.806 1.00 59.16 388 ALA A O 1
ATOM 2828 N N . LYS A 1 389 ? -21.383 -15.730 22.339 1.00 69.00 389 LYS A N 1
ATOM 2829 C CA . LYS A 1 389 ? -21.202 -16.311 20.998 1.00 69.00 389 LYS A CA 1
ATOM 2830 C C . LYS A 1 389 ? -20.538 -15.328 20.040 1.00 69.00 389 LYS A C 1
ATOM 2832 O O . LYS A 1 389 ? -19.616 -15.721 19.330 1.00 69.00 389 LYS A O 1
ATOM 2837 N N . THR A 1 390 ? -20.942 -14.058 20.043 1.00 63.62 390 THR A N 1
ATOM 2838 C CA . THR A 1 390 ? -20.297 -13.020 19.223 1.00 63.62 390 THR A CA 1
ATOM 2839 C C . THR A 1 390 ? -18.837 -12.830 19.631 1.00 63.62 390 THR A C 1
ATOM 2841 O O . THR A 1 390 ? -17.961 -12.759 18.774 1.00 63.62 390 THR A O 1
ATOM 2844 N N . PHE A 1 391 ? -18.544 -12.840 20.933 1.00 55.59 391 PHE A N 1
ATOM 2845 C CA . PHE A 1 391 ? -17.184 -12.711 21.454 1.00 55.59 391 PHE A CA 1
ATOM 2846 C C . PHE A 1 391 ? -16.318 -13.938 21.157 1.00 55.59 391 PHE A C 1
ATOM 2848 O O . PHE A 1 391 ? -15.180 -13.787 20.727 1.00 55.59 391 PHE A O 1
ATOM 2855 N N . ALA A 1 392 ? -16.855 -15.151 21.301 1.00 62.91 392 ALA A N 1
ATOM 2856 C CA . ALA A 1 392 ? -16.173 -16.382 20.913 1.00 62.91 392 ALA A CA 1
ATOM 2857 C C . ALA A 1 392 ? -15.898 -16.418 19.404 1.00 62.91 392 ALA A C 1
ATOM 2859 O O . ALA A 1 392 ? -14.802 -16.793 18.999 1.00 62.91 392 ALA A O 1
ATOM 2860 N N . LYS A 1 393 ? -16.838 -15.939 18.577 1.00 65.50 393 LYS A N 1
ATOM 2861 C CA . LYS A 1 393 ? -16.641 -15.792 17.130 1.00 65.50 393 LYS A CA 1
ATOM 2862 C C . LYS A 1 393 ? -15.513 -14.802 16.833 1.00 65.50 393 LYS A C 1
ATOM 2864 O O . LYS A 1 393 ? -14.594 -15.157 16.105 1.00 65.50 393 LYS A O 1
ATOM 2869 N N . MET A 1 394 ? -15.500 -13.629 17.471 1.00 54.25 394 MET A N 1
ATOM 2870 C CA . MET A 1 394 ? -14.396 -12.660 17.357 1.00 54.25 394 MET A CA 1
ATOM 2871 C C . MET A 1 394 ? -13.047 -13.240 17.799 1.00 54.25 394 MET A C 1
ATOM 2873 O O . MET A 1 394 ? -12.045 -13.029 17.126 1.00 54.25 394 MET A O 1
ATOM 2877 N N . ASN A 1 395 ? -13.013 -14.010 18.887 1.00 50.25 395 ASN A N 1
ATOM 2878 C CA . ASN A 1 395 ? -11.777 -14.583 19.419 1.00 50.25 395 ASN A CA 1
ATOM 2879 C C . ASN A 1 395 ? -11.279 -15.781 18.591 1.00 50.25 395 ASN A C 1
ATOM 2881 O O . ASN A 1 395 ? -10.078 -15.980 18.462 1.00 50.25 395 ASN A O 1
ATOM 2885 N N . SER A 1 396 ? -12.187 -16.565 17.999 1.00 49.06 396 SER A N 1
ATOM 2886 C CA . SER A 1 396 ? -11.836 -17.613 17.032 1.00 49.06 396 SER A CA 1
ATOM 2887 C C . SER A 1 396 ? -11.288 -17.016 15.735 1.00 49.06 396 SER A C 1
ATOM 2889 O O . SER A 1 396 ? -10.273 -17.489 15.238 1.00 49.06 396 SER A O 1
ATOM 2891 N N . MET A 1 397 ? -11.868 -15.905 15.262 1.00 49.22 397 MET A N 1
ATOM 2892 C CA . MET A 1 397 ? -11.337 -15.145 14.128 1.00 49.22 397 MET A CA 1
ATOM 2893 C C . MET A 1 397 ? -9.962 -14.545 14.450 1.00 49.22 397 MET A C 1
ATOM 2895 O O . MET A 1 397 ? -9.104 -14.526 13.583 1.00 49.22 397 MET A O 1
ATOM 2899 N N . ALA A 1 398 ? -9.719 -14.132 15.697 1.00 43.12 398 ALA A N 1
ATOM 2900 C CA . ALA A 1 398 ? -8.416 -13.635 16.142 1.00 43.12 398 ALA A CA 1
ATOM 2901 C C . ALA A 1 398 ? -7.351 -14.731 16.349 1.00 43.12 398 ALA A C 1
ATOM 2903 O O . ALA A 1 398 ? -6.174 -14.404 16.429 1.00 43.12 398 ALA A O 1
ATOM 2904 N N . ARG A 1 399 ? -7.744 -16.008 16.476 1.00 39.97 399 ARG A N 1
ATOM 2905 C CA . ARG A 1 399 ? -6.823 -17.157 16.617 1.00 39.97 399 ARG A CA 1
ATOM 2906 C C . ARG A 1 399 ? -6.575 -17.912 15.308 1.00 39.97 399 ARG A C 1
ATOM 2908 O O . ARG A 1 399 ? -5.636 -18.695 15.247 1.00 39.97 399 ARG A O 1
ATOM 2915 N N . GLN A 1 400 ? -7.435 -17.730 14.305 1.00 39.59 400 GLN A N 1
ATOM 2916 C CA . GLN A 1 400 ? -7.258 -18.261 12.945 1.00 39.59 400 GLN A CA 1
ATOM 2917 C C . GLN A 1 400 ? -6.553 -17.267 11.998 1.00 39.59 400 GLN A C 1
ATOM 2919 O O . GLN A 1 400 ? -6.274 -17.617 10.852 1.00 39.59 400 GLN A O 1
ATOM 2924 N N . GLN A 1 401 ? -6.277 -16.046 12.468 1.00 36.69 401 GLN A N 1
ATOM 2925 C CA . GLN A 1 401 ? -5.347 -15.079 11.869 1.00 36.69 401 GLN A CA 1
ATOM 2926 C C . GLN A 1 401 ? -3.962 -15.226 12.492 1.00 36.69 401 GLN A C 1
ATOM 2928 O O . GLN A 1 401 ? -2.984 -14.910 11.776 1.00 36.69 401 GLN A O 1
#